Protein AF-A0A0U5D2M7-F1 (afdb_monomer_lite)

pLDDT: mean 86.64, std 12.71, range [25.3, 97.56]

Organism: NCBI:txid1407499

Structure (mmCIF, N/CA/C/O backbone):
data_AF-A0A0U5D2M7-F1
#
_entry.id   AF-A0A0U5D2M7-F1
#
loop_
_atom_site.group_PDB
_atom_site.id
_atom_site.type_symbol
_atom_site.label_atom_id
_atom_site.label_alt_id
_atom_site.label_comp_id
_atom_site.label_asym_id
_atom_site.label_entity_id
_atom_site.label_seq_id
_atom_site.pdbx_PDB_ins_code
_atom_site.Cartn_x
_atom_site.Cartn_y
_atom_site.Cartn_z
_atom_site.occupancy
_atom_site.B_iso_or_equiv
_atom_site.auth_seq_id
_atom_site.auth_comp_id
_atom_site.auth_asym_id
_atom_site.auth_atom_id
_atom_site.pdbx_PDB_model_num
ATOM 1 N N . MET A 1 1 ? -52.066 7.936 -8.999 1.00 40.81 1 MET A N 1
ATOM 2 C CA . MET A 1 1 ? -51.337 7.153 -7.982 1.00 40.81 1 MET A CA 1
ATOM 3 C C . MET A 1 1 ? -50.293 6.344 -8.721 1.00 40.81 1 MET A C 1
ATOM 5 O O . MET A 1 1 ? -50.561 5.987 -9.859 1.00 40.81 1 MET A O 1
ATOM 9 N N . ASP A 1 2 ? -49.139 6.165 -8.088 1.00 35.22 2 ASP A N 1
ATOM 10 C CA . ASP A 1 2 ? -47.903 5.529 -8.576 1.00 35.22 2 ASP A CA 1
ATOM 11 C C . ASP A 1 2 ? -46.883 6.460 -9.249 1.00 35.22 2 ASP A C 1
ATOM 13 O O . ASP A 1 2 ? -46.483 6.295 -10.396 1.00 35.22 2 ASP A O 1
ATOM 17 N N . SER A 1 3 ? -46.402 7.428 -8.464 1.00 34.03 3 SER A N 1
ATOM 18 C CA . SER A 1 3 ? -45.027 7.933 -8.559 1.00 34.03 3 SER A CA 1
ATOM 19 C C . SER A 1 3 ? -44.235 7.385 -7.364 1.00 34.03 3 SER A C 1
ATOM 21 O O . SER A 1 3 ? -44.069 8.065 -6.352 1.00 34.03 3 SER A O 1
ATOM 23 N N . LEU A 1 4 ? -43.824 6.118 -7.428 1.00 42.34 4 LEU A N 1
ATOM 24 C CA . LEU A 1 4 ? -42.976 5.500 -6.407 1.00 42.34 4 LEU A CA 1
ATOM 25 C C . LEU A 1 4 ? -41.500 5.710 -6.769 1.00 42.34 4 LEU A C 1
ATOM 27 O O . LEU A 1 4 ? -40.951 5.039 -7.635 1.00 42.34 4 LEU A O 1
ATOM 31 N N . ASN A 1 5 ? -40.931 6.720 -6.107 1.00 48.91 5 ASN A N 1
ATOM 32 C CA . ASN A 1 5 ? -39.540 6.908 -5.692 1.00 48.91 5 ASN A CA 1
ATOM 33 C C . ASN A 1 5 ? -38.487 5.950 -6.271 1.00 48.91 5 ASN A C 1
ATOM 35 O O . ASN A 1 5 ? -38.251 4.873 -5.730 1.00 48.91 5 ASN A O 1
ATOM 39 N N . SER A 1 6 ? -37.715 6.431 -7.245 1.00 49.19 6 SER A N 1
ATOM 40 C CA . SER A 1 6 ? -36.309 6.039 -7.362 1.00 49.19 6 SER A CA 1
ATOM 41 C C . SER A 1 6 ? -35.471 7.034 -6.549 1.00 49.19 6 SER A C 1
ATOM 43 O O . SER A 1 6 ? -35.124 8.105 -7.053 1.00 49.19 6 SER A O 1
ATOM 45 N N . GLN A 1 7 ? -35.191 6.735 -5.277 1.00 58.16 7 GLN A N 1
ATOM 46 C CA . GLN A 1 7 ? -34.163 7.476 -4.533 1.00 58.16 7 GLN A CA 1
ATOM 47 C C . GLN A 1 7 ? -32.827 7.351 -5.273 1.00 58.16 7 GLN A C 1
ATOM 49 O O . GLN A 1 7 ? -32.496 6.291 -5.806 1.00 58.16 7 GLN A O 1
ATOM 54 N N . SER A 1 8 ? -32.061 8.439 -5.329 1.00 79.75 8 SER A N 1
ATOM 55 C CA . SER A 1 8 ? -30.714 8.391 -5.907 1.00 79.75 8 SER A CA 1
ATOM 56 C C . SER A 1 8 ? -29.789 7.526 -5.038 1.00 79.75 8 SER A C 1
ATOM 58 O O . SER A 1 8 ? -29.933 7.515 -3.817 1.00 79.75 8 SER A O 1
ATOM 60 N N . ALA A 1 9 ? -28.796 6.854 -5.632 1.00 78.31 9 ALA A N 1
ATOM 61 C CA . ALA A 1 9 ? -27.819 6.038 -4.892 1.00 78.31 9 ALA A CA 1
ATOM 62 C C . ALA A 1 9 ? -27.132 6.816 -3.747 1.00 78.31 9 ALA A C 1
ATOM 64 O O . ALA A 1 9 ? -26.835 6.270 -2.689 1.00 78.31 9 ALA A O 1
ATOM 65 N N . THR A 1 10 ? -26.938 8.128 -3.919 1.00 83.06 10 THR A N 1
ATOM 66 C CA . THR A 1 10 ? -26.414 9.012 -2.869 1.00 83.06 10 THR A CA 1
ATOM 67 C C . THR A 1 10 ? -27.345 9.115 -1.661 1.00 83.06 10 THR A C 1
ATOM 69 O O . THR A 1 10 ? -26.851 9.088 -0.539 1.00 83.06 10 THR A O 1
ATOM 72 N N . GLN A 1 11 ? -28.660 9.225 -1.881 1.00 86.25 11 GLN A N 1
ATOM 73 C CA . GLN A 1 11 ? -29.654 9.276 -0.801 1.00 86.25 11 GLN A CA 1
ATOM 74 C C . GLN A 1 11 ? -29.741 7.941 -0.065 1.00 86.25 11 GLN A C 1
ATOM 76 O O . GLN A 1 11 ? -29.795 7.932 1.154 1.00 86.25 11 GLN A O 1
ATOM 81 N N . GLN A 1 12 ? -29.661 6.819 -0.783 1.00 88.31 12 GLN A N 1
ATOM 82 C CA . GLN A 1 12 ? -29.653 5.493 -0.159 1.00 88.31 12 GLN A CA 1
ATOM 83 C C . GLN A 1 12 ? -28.417 5.278 0.727 1.00 88.31 12 GLN A C 1
ATOM 85 O O . GLN A 1 12 ? -28.531 4.746 1.826 1.00 88.31 12 GLN A O 1
ATOM 90 N N . ILE A 1 13 ? -27.235 5.719 0.276 1.00 89.06 13 ILE A N 1
ATOM 91 C CA . ILE A 1 13 ? -26.006 5.672 1.084 1.00 89.06 13 ILE A CA 1
ATOM 92 C C . ILE A 1 13 ? -26.127 6.577 2.315 1.00 89.06 13 ILE A C 1
ATOM 94 O O . ILE A 1 13 ? -25.680 6.198 3.391 1.00 89.06 13 ILE A O 1
ATOM 98 N N . GLU A 1 14 ? -26.694 7.772 2.160 1.00 91.69 14 GLU A N 1
ATOM 99 C CA . GLU A 1 14 ? -26.931 8.705 3.265 1.00 91.69 14 GLU A CA 1
ATOM 100 C C . GLU A 1 14 ? -27.863 8.105 4.316 1.00 91.69 14 GLU A C 1
ATOM 102 O O . GLU A 1 14 ? -27.448 7.967 5.463 1.00 91.69 14 GLU A O 1
ATOM 107 N N . GLU A 1 15 ? -29.048 7.650 3.905 1.00 92.75 15 GLU A N 1
ATOM 108 C CA . GLU A 1 15 ? -30.025 6.984 4.774 1.00 92.75 15 GLU A CA 1
ATOM 109 C C . GLU A 1 15 ? -29.401 5.774 5.475 1.00 92.75 15 GLU A C 1
ATOM 111 O O . GLU A 1 15 ? -29.522 5.636 6.687 1.00 92.75 15 GLU A O 1
ATOM 116 N N . PHE A 1 16 ? -28.628 4.953 4.758 1.00 94.69 16 PHE A N 1
ATOM 117 C CA . PHE A 1 16 ? -27.939 3.813 5.358 1.00 94.69 16 PHE A CA 1
ATOM 118 C C . PHE A 1 16 ? -26.936 4.222 6.450 1.00 94.69 16 PHE A C 1
ATOM 120 O O . PHE A 1 16 ? -26.855 3.567 7.492 1.00 94.69 16 PHE A O 1
ATOM 127 N N . ILE A 1 17 ? -26.144 5.276 6.226 1.00 95.50 17 ILE A N 1
ATOM 128 C CA . ILE A 1 17 ? -25.160 5.759 7.208 1.00 95.50 17 ILE A CA 1
ATOM 129 C C . ILE A 1 17 ? -25.874 6.317 8.436 1.00 95.50 17 ILE A C 1
ATOM 131 O O . ILE A 1 17 ? -25.497 5.965 9.556 1.00 95.50 17 ILE A O 1
ATOM 135 N N . GLU A 1 18 ? -26.887 7.158 8.223 1.00 95.81 18 GLU A N 1
ATOM 136 C CA . GLU A 1 18 ? -27.672 7.773 9.294 1.00 95.81 18 GLU A CA 1
ATOM 137 C C . GLU A 1 18 ? -28.387 6.700 10.125 1.00 95.81 18 GLU A C 1
ATOM 139 O O . GLU A 1 18 ? -28.187 6.633 11.339 1.00 95.81 18 GLU A O 1
ATOM 144 N N . ASP A 1 19 ? -29.096 5.774 9.474 1.00 96.19 19 ASP A N 1
ATOM 145 C CA . ASP A 1 19 ? -29.774 4.656 10.132 1.00 96.19 19 ASP A CA 1
ATOM 146 C C . ASP A 1 19 ? -28.792 3.787 10.918 1.00 96.19 19 ASP A C 1
ATOM 148 O O . ASP A 1 19 ? -29.069 3.401 12.055 1.00 96.19 19 ASP A O 1
ATOM 152 N N . THR A 1 20 ? -27.624 3.474 10.350 1.00 96.88 20 THR A N 1
ATOM 153 C CA . THR A 1 20 ? -26.618 2.660 11.046 1.00 96.88 20 THR A CA 1
ATOM 154 C C . THR A 1 20 ? -26.082 3.391 12.276 1.00 96.88 20 THR A C 1
ATOM 156 O O . THR A 1 20 ? -25.990 2.780 13.342 1.00 96.88 20 THR A O 1
ATOM 159 N N . ALA A 1 21 ? -25.764 4.685 12.170 1.00 96.94 21 ALA A N 1
ATOM 160 C CA . ALA A 1 21 ? -25.276 5.483 13.294 1.00 96.94 21 ALA A CA 1
ATOM 161 C C . ALA A 1 21 ? -26.324 5.564 14.413 1.00 96.94 21 ALA A C 1
ATOM 163 O O . ALA A 1 21 ? -26.032 5.220 15.560 1.00 96.94 21 ALA A O 1
ATOM 164 N N . THR A 1 22 ? -27.565 5.913 14.066 1.00 96.12 22 THR A N 1
ATOM 165 C CA . THR A 1 22 ? -28.690 5.977 15.002 1.00 96.12 22 THR A CA 1
ATOM 166 C C . THR A 1 22 ? -28.963 4.620 15.651 1.00 96.12 22 THR A C 1
ATOM 168 O O . THR A 1 22 ? -29.159 4.539 16.861 1.00 96.12 22 THR A O 1
ATOM 171 N N . ASN A 1 23 ? -28.933 3.526 14.889 1.00 96.19 23 ASN A N 1
ATOM 172 C CA . ASN A 1 23 ? -29.122 2.183 15.439 1.00 96.19 23 ASN A CA 1
ATOM 173 C C . ASN A 1 23 ? -27.990 1.785 16.397 1.00 96.19 23 ASN A C 1
ATOM 175 O O . ASN A 1 23 ? -28.253 1.117 17.398 1.00 96.19 23 ASN A O 1
ATOM 179 N N . ARG A 1 24 ? -26.742 2.197 16.130 1.00 95.69 24 ARG A N 1
ATOM 180 C CA . ARG A 1 24 ? -25.605 1.934 17.025 1.00 95.69 24 ARG A CA 1
ATOM 181 C C . ARG A 1 24 ? -25.759 2.662 18.357 1.00 95.69 24 ARG A C 1
ATOM 183 O O . ARG A 1 24 ? -25.643 2.003 19.386 1.00 95.69 24 ARG A O 1
ATOM 190 N N . VAL A 1 25 ? -26.075 3.958 18.345 1.00 95.44 25 VAL A N 1
ATOM 191 C CA . VAL A 1 25 ? -26.238 4.740 19.587 1.00 95.44 25 VAL A CA 1
ATOM 192 C C . VAL A 1 25 ? -27.538 4.421 20.336 1.00 95.44 25 VAL A C 1
ATOM 194 O O . VAL A 1 25 ? -27.599 4.567 21.546 1.00 95.44 25 VAL A O 1
ATOM 197 N N . LYS A 1 26 ? -28.567 3.884 19.664 1.00 94.62 26 LYS A N 1
ATOM 198 C CA . LYS A 1 26 ? -29.751 3.319 20.343 1.00 94.62 26 LYS A CA 1
ATOM 199 C C . LYS A 1 26 ? -29.462 1.981 21.022 1.00 94.62 26 LYS A C 1
ATOM 201 O O . LYS A 1 26 ? -30.090 1.637 22.020 1.00 94.62 26 LYS A O 1
ATOM 206 N N . ALA A 1 27 ? -28.566 1.180 20.445 1.00 94.56 27 ALA A N 1
ATOM 207 C CA . ALA A 1 27 ? -28.224 -0.143 20.962 1.00 94.56 27 ALA A CA 1
ATOM 208 C C . ALA A 1 27 ? -27.138 -0.105 22.049 1.00 94.56 27 ALA A C 1
ATOM 210 O O . ALA A 1 27 ? -27.031 -1.043 22.843 1.00 94.56 27 ALA A O 1
ATOM 211 N N . PHE A 1 28 ? -26.317 0.945 22.072 1.00 95.31 28 PHE A N 1
ATOM 212 C CA . PHE A 1 28 ? -25.179 1.090 22.970 1.00 95.31 28 PHE A CA 1
ATOM 213 C C . PHE A 1 28 ? -25.045 2.534 23.462 1.00 95.31 28 PHE A C 1
ATOM 215 O O . PHE A 1 28 ? -25.325 3.433 22.684 1.00 95.31 28 PHE A O 1
ATOM 222 N N . PRO A 1 29 ? -24.504 2.776 24.674 1.00 93.62 29 PRO A N 1
ATOM 223 C CA . PRO A 1 29 ? -24.373 4.133 25.224 1.00 93.62 29 PRO A CA 1
ATOM 224 C C . PRO A 1 29 ? -23.586 5.105 24.334 1.00 93.62 29 PRO A C 1
ATOM 226 O O . PRO A 1 29 ? -23.800 6.308 24.381 1.00 93.62 29 PRO A O 1
ATOM 229 N N . ALA A 1 30 ? -22.647 4.580 23.545 1.00 96.19 30 ALA A N 1
ATOM 230 C CA . ALA A 1 30 ? -21.921 5.317 22.521 1.00 96.19 30 ALA A CA 1
ATOM 231 C C . ALA A 1 30 ? -21.291 4.337 21.528 1.00 96.19 30 ALA A C 1
ATOM 233 O O . ALA A 1 30 ? -21.237 3.126 21.776 1.00 96.19 30 ALA A O 1
ATOM 234 N N . TRP A 1 31 ? -20.737 4.863 20.439 1.00 97.44 31 TRP A N 1
ATOM 235 C CA . TRP A 1 31 ? -19.969 4.092 19.467 1.00 97.44 31 TRP A CA 1
ATOM 236 C C . TRP A 1 31 ? -18.718 4.864 19.011 1.00 97.44 31 TRP A C 1
ATOM 238 O O . TRP A 1 31 ? -18.817 6.063 18.766 1.00 97.44 31 TRP A O 1
ATOM 248 N N . PRO A 1 32 ? -17.529 4.243 18.887 1.00 96.12 32 PRO A N 1
ATOM 249 C CA . PRO A 1 32 ? -16.313 4.984 18.543 1.00 96.12 32 PRO A CA 1
ATOM 250 C C . PRO A 1 32 ? -16.339 5.459 17.084 1.00 96.12 32 PRO A C 1
ATOM 252 O O . PRO A 1 32 ? -16.489 4.645 16.169 1.00 96.12 32 PRO A O 1
ATOM 255 N N . THR A 1 33 ? -16.118 6.755 16.844 1.00 94.62 33 THR A N 1
ATOM 256 C CA . THR A 1 33 ? -16.256 7.389 15.518 1.00 94.62 33 THR A CA 1
ATOM 257 C C . THR A 1 33 ? -15.352 6.738 14.464 1.00 94.62 33 THR A C 1
ATOM 259 O O . THR A 1 33 ? -15.773 6.445 13.347 1.00 94.62 33 THR A O 1
ATOM 262 N N . SER A 1 34 ? -14.091 6.468 14.806 1.00 90.75 34 SER A N 1
ATOM 263 C CA . SER A 1 34 ? -13.118 5.830 13.904 1.00 90.75 34 SER A CA 1
ATOM 264 C C . SER A 1 34 ? -13.476 4.379 13.569 1.00 90.75 34 SER A C 1
ATOM 266 O O . SER A 1 34 ? -13.264 3.937 12.440 1.00 90.75 34 SER A O 1
ATOM 268 N N . ILE A 1 35 ? -14.029 3.642 14.535 1.00 94.19 35 ILE A N 1
ATOM 269 C CA . ILE A 1 35 ? -14.464 2.254 14.356 1.00 94.19 35 ILE A CA 1
ATOM 270 C C . ILE A 1 35 ? -15.732 2.209 13.511 1.00 94.19 35 ILE A C 1
ATOM 272 O O . ILE A 1 35 ? -15.805 1.380 12.614 1.00 94.19 35 ILE A O 1
ATOM 276 N N . PHE A 1 36 ? -16.672 3.134 13.713 1.00 95.56 36 PHE A N 1
ATOM 277 C CA . PHE A 1 36 ? -17.842 3.281 12.848 1.00 95.56 36 PHE A CA 1
ATOM 278 C C . PHE A 1 36 ? -17.456 3.485 11.379 1.00 95.56 36 PHE A C 1
ATOM 280 O O . PHE A 1 36 ? -17.966 2.819 10.483 1.00 95.56 36 PHE A O 1
ATOM 287 N N . GLN A 1 37 ? -16.514 4.393 11.116 1.00 92.88 37 GLN A N 1
ATOM 288 C CA . GLN A 1 37 ? -16.037 4.645 9.755 1.00 92.88 37 GLN A CA 1
ATOM 289 C C . GLN A 1 37 ? -15.357 3.403 9.152 1.00 92.88 37 GLN A C 1
ATOM 291 O O . GLN A 1 37 ? -15.520 3.126 7.966 1.00 92.88 37 GLN A O 1
ATOM 296 N N . LEU A 1 38 ? -14.616 2.640 9.963 1.00 91.44 38 LEU A N 1
ATOM 297 C CA . LEU A 1 38 ? -13.983 1.386 9.545 1.00 91.44 38 LEU A CA 1
ATOM 298 C C . LEU A 1 38 ? -15.004 0.255 9.312 1.00 91.44 38 LEU A C 1
ATOM 300 O O . LEU A 1 38 ? -14.828 -0.553 8.403 1.00 91.44 38 LEU A O 1
ATOM 304 N N . GLU A 1 39 ? -16.070 0.205 10.110 1.00 93.62 39 GLU A N 1
ATOM 305 C CA . GLU A 1 39 ? -17.208 -0.703 9.951 1.00 93.62 39 GLU A CA 1
ATOM 306 C C . GLU A 1 39 ? -17.906 -0.458 8.609 1.00 93.62 39 GLU A C 1
ATOM 308 O O . GLU A 1 39 ? -18.098 -1.391 7.827 1.00 93.62 39 GLU A O 1
ATOM 313 N N . LEU A 1 40 ? -18.211 0.804 8.301 1.00 92.25 40 LEU A N 1
ATOM 314 C CA . LEU A 1 40 ? -18.848 1.192 7.044 1.00 92.25 40 LEU A CA 1
ATOM 315 C C . LEU A 1 40 ? -17.965 0.935 5.815 1.00 92.25 40 LEU A C 1
ATOM 317 O O . LEU A 1 40 ? -18.475 0.631 4.734 1.00 92.25 40 LEU A O 1
ATOM 321 N N . GLU A 1 41 ? -16.640 0.938 5.978 1.00 87.69 41 GLU A N 1
ATOM 322 C CA . GLU A 1 41 ? -15.730 0.494 4.920 1.00 87.69 41 GLU A CA 1
ATOM 323 C C . GLU A 1 41 ? -15.986 -0.973 4.527 1.00 87.69 41 GLU A C 1
ATOM 325 O O . GLU A 1 41 ? -15.822 -1.347 3.364 1.00 87.69 41 GLU A O 1
ATOM 330 N N . GLY A 1 42 ? -16.427 -1.810 5.474 1.00 82.25 42 GLY A N 1
ATOM 331 C CA . GLY A 1 42 ? -16.782 -3.210 5.236 1.00 82.25 42 GLY A CA 1
ATOM 332 C C . GLY A 1 42 ? -17.920 -3.397 4.230 1.00 82.25 42 GLY A C 1
ATOM 333 O O . GLY A 1 42 ? -17.949 -4.412 3.537 1.00 82.25 42 GLY A O 1
ATOM 334 N N . VAL A 1 43 ? -18.798 -2.401 4.092 1.00 85.88 43 VAL A N 1
ATOM 335 C CA . VAL A 1 43 ? -19.901 -2.386 3.116 1.00 85.88 43 VAL A CA 1
ATOM 336 C C . VAL A 1 43 ? -19.623 -1.471 1.917 1.00 85.88 43 VAL A C 1
ATOM 338 O O . VAL A 1 43 ? -20.521 -1.163 1.143 1.00 85.88 43 VAL A O 1
ATOM 341 N N . GLY A 1 44 ? -18.371 -1.036 1.739 1.00 84.44 44 GLY A N 1
ATOM 342 C CA . GLY A 1 44 ? -17.954 -0.219 0.597 1.00 84.44 44 GLY A CA 1
ATOM 343 C C . GLY A 1 44 ? -18.174 1.288 0.761 1.00 84.44 44 GLY A C 1
ATOM 344 O O . GLY A 1 44 ? -18.001 2.030 -0.205 1.00 84.44 44 GLY A O 1
ATOM 345 N N . ILE A 1 45 ? -18.509 1.768 1.962 1.00 87.69 45 ILE A N 1
ATOM 346 C CA . ILE A 1 45 ? -18.656 3.199 2.249 1.00 87.69 45 ILE A CA 1
ATOM 347 C C . ILE A 1 45 ? -17.351 3.723 2.849 1.00 87.69 45 ILE A C 1
ATOM 349 O O . ILE A 1 45 ? -16.966 3.380 3.962 1.00 87.69 45 ILE A O 1
ATOM 353 N N . TYR A 1 46 ? -16.652 4.584 2.112 1.00 84.56 46 TYR A N 1
ATOM 354 C CA . TYR A 1 46 ? -15.360 5.103 2.560 1.00 84.56 46 TYR A CA 1
ATOM 355 C C . TYR A 1 46 ? -15.459 6.131 3.685 1.00 84.56 46 TYR A C 1
ATOM 357 O O . TYR A 1 46 ? -16.399 6.924 3.755 1.00 84.56 46 TYR A O 1
ATOM 365 N N . GLN A 1 47 ? -14.394 6.185 4.490 1.00 86.44 47 GLN A N 1
ATOM 366 C CA . GLN A 1 47 ? -14.327 6.986 5.714 1.00 86.44 47 GLN A CA 1
ATOM 367 C C . GLN A 1 47 ? -14.596 8.485 5.497 1.00 86.44 47 GLN A C 1
ATOM 369 O O . GLN A 1 47 ? -15.211 9.120 6.348 1.00 86.44 47 GLN A O 1
ATOM 374 N N . ASN A 1 48 ? -14.205 9.054 4.348 1.00 85.25 48 ASN A N 1
ATOM 375 C CA . ASN A 1 48 ? -14.536 10.444 3.998 1.00 85.25 48 ASN A CA 1
ATOM 376 C C . ASN A 1 48 ? -16.053 10.664 3.901 1.00 85.25 48 ASN A C 1
ATOM 378 O O . ASN A 1 48 ? -16.576 11.660 4.395 1.00 85.25 48 ASN A O 1
ATOM 382 N N . LYS A 1 49 ? -16.760 9.726 3.260 1.00 87.81 49 LYS A N 1
ATOM 383 C CA . LYS A 1 49 ? -18.205 9.803 3.046 1.00 87.81 49 LYS A CA 1
ATOM 384 C C . LYS A 1 49 ? -18.931 9.626 4.374 1.00 87.81 49 LYS A C 1
ATOM 386 O O . LYS A 1 49 ? -19.683 10.518 4.757 1.00 87.81 49 LYS A O 1
ATOM 391 N N . SER A 1 50 ? -18.636 8.555 5.110 1.00 90.62 50 SER A N 1
ATOM 392 C CA . SER A 1 50 ? -19.218 8.319 6.437 1.00 90.62 50 SER A CA 1
ATOM 393 C C . SER A 1 50 ? -18.900 9.439 7.427 1.00 90.62 50 SER A C 1
ATOM 395 O O . SER A 1 50 ? -19.787 9.883 8.144 1.00 90.62 50 SER A O 1
ATOM 397 N N . GLY A 1 51 ? -17.666 9.951 7.429 1.00 90.19 51 GLY A N 1
ATOM 398 C CA . GLY A 1 51 ? -17.263 11.067 8.284 1.00 90.19 51 GLY A CA 1
ATOM 399 C C . GLY A 1 51 ? -18.017 12.358 7.967 1.00 90.19 51 GLY A C 1
ATOM 400 O O . GLY A 1 51 ? -18.482 13.026 8.883 1.00 90.19 51 GLY A O 1
ATOM 401 N N . SER A 1 52 ? -18.214 12.676 6.682 1.00 90.81 52 SER A N 1
ATOM 402 C CA . SER A 1 52 ? -18.984 13.860 6.276 1.00 90.81 52 SER A CA 1
ATOM 403 C C . SER A 1 52 ? -20.450 13.803 6.715 1.00 90.81 52 SER A C 1
ATOM 405 O O . SER A 1 52 ? -21.015 14.828 7.084 1.00 90.81 52 SER A O 1
ATOM 407 N N . TYR A 1 53 ? -21.069 12.620 6.700 1.00 93.00 53 TYR A N 1
ATOM 408 C CA . TYR A 1 53 ? -22.455 12.461 7.136 1.00 93.00 53 TYR A CA 1
ATOM 409 C C . TYR A 1 53 ? -22.593 12.456 8.652 1.00 93.00 53 TYR A C 1
ATOM 411 O O . TYR A 1 53 ? -23.483 13.130 9.159 1.00 93.00 53 TYR A O 1
ATOM 419 N N . LEU A 1 54 ? -21.672 11.808 9.373 1.00 93.88 54 LEU A N 1
ATOM 420 C CA . LEU A 1 54 ? -21.623 11.914 10.832 1.00 93.88 54 LEU A CA 1
ATOM 421 C C . LEU A 1 54 ? -21.492 13.370 11.285 1.00 93.88 54 LEU A C 1
ATOM 423 O O . LEU A 1 54 ? -22.250 13.801 12.146 1.00 93.88 54 LEU A O 1
ATOM 427 N N . ALA A 1 55 ? -20.602 14.148 10.658 1.00 93.69 55 ALA A N 1
ATOM 428 C CA . ALA A 1 55 ? -20.461 15.572 10.959 1.00 93.69 55 ALA A CA 1
ATOM 429 C C . ALA A 1 55 ? -21.785 16.330 10.763 1.00 93.69 55 ALA A C 1
ATOM 431 O O . ALA A 1 55 ? -22.194 17.081 11.639 1.00 93.69 55 ALA A O 1
ATOM 432 N N . LYS A 1 56 ? -22.521 16.063 9.674 1.00 94.44 56 LYS A N 1
ATOM 433 C CA . LYS A 1 56 ? -23.845 16.667 9.457 1.00 94.44 56 LYS A CA 1
ATOM 434 C C . LYS A 1 56 ? -24.880 16.252 10.502 1.00 94.44 56 LYS A C 1
ATOM 436 O O . LYS A 1 56 ? -25.764 17.048 10.794 1.00 94.44 56 LYS A O 1
ATOM 441 N N . MET A 1 57 ? -24.868 15.002 10.971 1.00 95.44 57 MET A N 1
ATOM 442 C CA . MET A 1 57 ? -25.785 14.548 12.031 1.00 95.44 57 MET A CA 1
ATOM 443 C C . MET A 1 57 ? -25.476 15.257 13.353 1.00 95.44 57 MET A C 1
ATOM 445 O O . MET A 1 57 ? -26.392 15.687 14.046 1.00 95.44 57 MET A O 1
ATOM 449 N N . ILE A 1 58 ? -24.188 15.445 13.656 1.00 95.44 58 ILE A N 1
ATOM 450 C CA . ILE A 1 58 ? -23.730 16.196 14.830 1.00 95.44 58 ILE A CA 1
ATOM 451 C C . ILE A 1 58 ? -24.142 17.670 14.725 1.00 95.44 58 ILE A C 1
ATOM 453 O O . ILE A 1 58 ? -24.742 18.209 15.650 1.00 95.44 58 ILE A O 1
ATOM 457 N N . ASP A 1 59 ? -23.916 18.307 13.574 1.00 95.00 59 ASP A N 1
ATOM 458 C CA . ASP A 1 59 ? -24.290 19.708 13.336 1.00 95.00 59 ASP A CA 1
ATOM 459 C C . ASP A 1 59 ? -25.812 19.942 13.415 1.00 95.00 59 ASP A C 1
ATOM 461 O O . ASP A 1 59 ? -26.259 21.016 13.819 1.00 95.00 59 ASP A O 1
ATOM 465 N N . ARG A 1 60 ? -26.620 18.942 13.029 1.00 94.44 60 ARG A N 1
ATOM 466 C CA . ARG A 1 60 ? -28.090 18.959 13.146 1.00 94.44 60 ARG A CA 1
ATOM 467 C C . ARG A 1 60 ? -28.588 18.695 14.571 1.00 94.44 60 ARG A C 1
ATOM 469 O O . ARG A 1 60 ? -29.749 18.976 14.854 1.00 94.44 60 ARG A O 1
ATOM 476 N N . GLY A 1 61 ? -27.724 18.196 15.455 1.00 92.94 61 GLY A N 1
ATOM 477 C CA . GLY A 1 61 ? -28.073 17.800 16.817 1.00 92.94 61 GLY A CA 1
ATOM 478 C C . GLY A 1 61 ? -28.733 16.423 16.922 1.00 92.94 61 GLY A C 1
ATOM 479 O O . GLY A 1 61 ? -29.257 16.103 17.984 1.00 92.94 61 GLY A O 1
ATOM 480 N N . ASP A 1 62 ? -28.706 15.607 15.864 1.00 93.19 62 ASP A N 1
ATOM 481 C CA . ASP A 1 62 ? -29.233 14.231 15.882 1.00 93.19 62 ASP A CA 1
ATOM 482 C C . ASP A 1 62 ? -28.321 13.290 16.687 1.00 93.19 62 ASP A C 1
ATOM 484 O O . ASP A 1 62 ? -28.770 12.301 17.260 1.00 93.19 62 ASP A O 1
ATOM 488 N N . LEU A 1 63 ? -27.024 13.604 16.717 1.00 96.12 63 LEU A N 1
ATOM 489 C CA . LEU A 1 63 ? -25.990 12.925 17.492 1.00 96.12 63 LEU A CA 1
ATOM 490 C C . LEU A 1 63 ? -25.116 13.970 18.186 1.00 96.12 63 LEU A C 1
ATOM 492 O O . LEU A 1 63 ? -25.060 15.126 17.768 1.00 96.12 63 LEU A O 1
ATOM 496 N N . ALA A 1 64 ? -24.383 13.551 19.206 1.00 95.31 64 ALA A N 1
ATOM 497 C CA . ALA A 1 64 ? -23.290 14.320 19.786 1.00 95.31 64 ALA A CA 1
ATOM 498 C C . ALA A 1 64 ? -21.975 13.529 19.687 1.00 95.31 64 ALA A C 1
ATOM 500 O O . ALA A 1 64 ? -21.990 12.309 19.509 1.00 95.31 64 ALA A O 1
ATOM 501 N N . GLU A 1 65 ? -20.835 14.222 19.764 1.00 95.06 65 GLU A N 1
ATOM 502 C CA . GLU A 1 65 ? -19.507 13.599 19.819 1.00 95.06 65 GLU A CA 1
ATOM 503 C C . GLU A 1 65 ? -18.728 14.098 21.039 1.00 95.06 65 GLU A C 1
ATOM 505 O O . GLU A 1 65 ? -18.602 15.302 21.260 1.00 95.06 65 GLU A O 1
ATOM 510 N N . GLU A 1 66 ? -18.150 13.168 21.797 1.00 94.31 66 GLU A N 1
ATOM 511 C CA . GLU A 1 66 ? -17.273 13.468 22.928 1.00 94.31 66 GLU A CA 1
ATOM 512 C C . GLU A 1 66 ? -16.015 12.589 22.891 1.00 94.31 66 GLU A C 1
ATOM 514 O O . GLU A 1 66 ? -16.015 11.468 22.378 1.00 94.31 66 GLU A O 1
ATOM 519 N N . HIS A 1 67 ? -14.900 13.117 23.406 1.00 92.50 67 HIS A N 1
ATOM 520 C CA . HIS A 1 67 ? -13.628 12.401 23.464 1.00 92.50 67 HIS A CA 1
ATOM 521 C C . HIS A 1 67 ? -13.419 11.766 24.839 1.00 92.50 67 HIS A C 1
ATOM 523 O O . HIS A 1 67 ? -13.173 12.463 25.821 1.00 92.50 67 HIS A O 1
ATOM 529 N N . VAL A 1 68 ? -13.392 10.434 24.889 1.00 89.06 68 VAL A N 1
ATOM 530 C CA . VAL A 1 68 ? -13.113 9.661 26.106 1.00 89.06 68 VAL A CA 1
ATOM 531 C C . VAL A 1 68 ? -11.769 8.959 25.945 1.00 89.06 68 VAL A C 1
ATOM 533 O O . VAL A 1 68 ? -11.555 8.209 24.992 1.00 89.06 68 VAL A O 1
ATOM 536 N N . GLY A 1 69 ? -10.812 9.255 26.830 1.00 84.25 69 GLY A N 1
ATOM 537 C CA . GLY A 1 69 ? -9.447 8.718 26.725 1.00 84.25 69 GLY A CA 1
ATOM 538 C C . GLY A 1 69 ? -8.722 9.111 25.427 1.00 84.25 69 GLY A C 1
ATOM 539 O O . GLY A 1 69 ? -7.862 8.377 24.951 1.00 84.25 69 GLY A O 1
ATOM 540 N N . GLY A 1 70 ? -9.096 10.244 24.817 1.00 85.19 70 GLY A N 1
ATOM 541 C CA . GLY A 1 70 ? -8.558 10.698 23.528 1.00 85.19 70 GLY A CA 1
ATOM 542 C C . GLY A 1 70 ? -9.158 10.008 22.295 1.00 85.19 70 GLY A C 1
ATOM 543 O O . GLY A 1 70 ? -8.742 10.310 21.176 1.00 85.19 70 GLY A O 1
ATOM 544 N N . VAL A 1 71 ? -10.137 9.114 22.472 1.00 89.69 71 VAL A N 1
ATOM 545 C CA . VAL A 1 71 ? -10.885 8.472 21.383 1.00 89.69 71 VAL A CA 1
ATOM 546 C C . VAL A 1 71 ? -12.243 9.172 21.225 1.00 89.69 71 VAL A C 1
ATOM 548 O O . VAL A 1 71 ? -12.946 9.316 22.223 1.00 89.69 71 VAL A O 1
ATOM 551 N N . PRO A 1 72 ? -12.626 9.613 20.013 1.00 92.25 72 PRO A N 1
ATOM 552 C CA . PRO A 1 72 ? -13.945 10.193 19.765 1.00 92.25 72 PRO A CA 1
ATOM 553 C C . PRO A 1 72 ? -15.038 9.117 19.744 1.00 92.25 72 PRO A C 1
ATOM 555 O O . PRO A 1 72 ? -14.873 8.072 19.101 1.00 92.25 72 PRO A O 1
ATOM 558 N N . TYR A 1 73 ? -16.154 9.396 20.414 1.00 96.00 73 TYR A N 1
ATOM 559 C CA . TYR A 1 73 ? -17.359 8.573 20.431 1.00 96.00 73 TYR A CA 1
ATOM 560 C C . TYR A 1 73 ? -18.571 9.393 20.011 1.00 96.00 73 TYR A C 1
ATOM 562 O O . TYR A 1 73 ? -18.786 10.480 20.540 1.00 96.00 73 TYR A O 1
ATOM 570 N N . ILE A 1 74 ? -19.386 8.826 19.124 1.00 96.69 74 ILE A N 1
ATOM 571 C CA . ILE A 1 74 ? -20.732 9.320 18.838 1.00 96.69 74 ILE A CA 1
ATOM 572 C C . ILE A 1 74 ? -21.734 8.725 19.832 1.00 96.69 74 ILE A C 1
ATOM 574 O O . ILE A 1 74 ? -21.633 7.546 20.182 1.00 96.69 74 ILE A O 1
ATOM 578 N N . TYR A 1 75 ? -22.704 9.522 20.264 1.00 96.38 75 TYR A N 1
ATOM 579 C CA . TYR A 1 75 ? -23.787 9.116 21.163 1.00 96.38 75 TYR A CA 1
ATOM 580 C C . TYR A 1 75 ? -25.079 9.885 20.846 1.00 96.38 75 TYR A C 1
ATOM 582 O O . TYR A 1 75 ? -25.065 10.833 20.055 1.00 96.38 75 TYR A O 1
ATOM 590 N N . ASP A 1 76 ? -26.203 9.434 21.406 1.00 94.06 76 ASP A N 1
ATOM 591 C CA . ASP A 1 76 ? -27.487 10.130 21.280 1.00 94.06 76 ASP A CA 1
ATOM 592 C C . ASP A 1 76 ? -27.411 11.471 22.025 1.00 94.06 76 ASP A C 1
ATOM 594 O O . ASP A 1 76 ? -27.055 11.513 23.200 1.00 94.06 76 ASP A O 1
ATOM 598 N N . SER A 1 77 ? -27.727 12.577 21.347 1.00 90.56 77 SER A N 1
ATOM 599 C CA . SER A 1 77 ? -27.611 13.929 21.911 1.00 90.56 77 SER A CA 1
ATOM 600 C C . SER A 1 77 ? -28.566 14.196 23.083 1.00 90.56 77 SER A C 1
ATOM 602 O O . SER A 1 77 ? -28.392 15.182 23.802 1.00 90.56 77 SER A O 1
ATOM 604 N N . SER A 1 78 ? -29.577 13.340 23.265 1.00 89.50 78 SER A N 1
ATOM 605 C CA . SER A 1 78 ? -30.545 13.412 24.361 1.00 89.50 78 SER A CA 1
ATOM 606 C C . SER A 1 78 ? -30.114 12.677 25.636 1.00 89.50 78 SER A C 1
ATOM 608 O O . SER A 1 78 ? -30.745 12.880 26.676 1.00 89.50 78 SER A O 1
ATOM 610 N N . ASP A 1 79 ? -29.033 11.895 25.577 1.00 87.81 79 ASP A N 1
ATOM 611 C CA . ASP A 1 79 ? -28.509 11.109 26.694 1.00 87.81 79 ASP A CA 1
ATOM 612 C C . ASP A 1 79 ? -27.206 11.704 27.255 1.00 87.81 79 ASP A C 1
ATOM 614 O O . ASP A 1 79 ? -26.411 12.326 26.548 1.00 87.81 79 ASP A O 1
ATOM 618 N N . ASP A 1 80 ? -26.949 11.460 28.543 1.00 85.31 80 ASP A N 1
ATOM 619 C CA . ASP A 1 80 ? -25.640 11.722 29.144 1.00 85.31 80 ASP A CA 1
ATOM 620 C C . ASP A 1 80 ? -24.678 10.570 28.816 1.00 85.31 80 ASP A C 1
ATOM 622 O O . ASP A 1 80 ? -24.965 9.396 29.083 1.00 85.31 80 ASP A O 1
ATOM 626 N N . LEU A 1 81 ? -23.498 10.897 28.284 1.00 88.56 81 LEU A N 1
ATOM 627 C CA . LEU A 1 81 ? -22.489 9.896 27.957 1.00 88.56 81 LEU A CA 1
ATOM 628 C C . LEU A 1 81 ? -21.899 9.268 29.231 1.00 88.56 81 LEU A C 1
ATOM 630 O O . LEU A 1 81 ? -21.205 9.920 30.009 1.00 88.56 81 LEU A O 1
ATOM 634 N N . ASN A 1 82 ? -22.095 7.959 29.402 1.00 88.94 82 ASN A N 1
ATOM 635 C CA . ASN A 1 82 ? -21.373 7.164 30.393 1.00 88.94 82 ASN A CA 1
ATOM 636 C C . ASN A 1 82 ? -20.887 5.843 29.784 1.00 88.94 82 ASN A C 1
ATOM 638 O O . ASN A 1 82 ? -21.672 4.940 29.484 1.00 88.94 82 ASN A O 1
ATOM 642 N N . LEU A 1 83 ? -19.569 5.735 29.612 1.00 91.00 83 LEU A N 1
ATOM 643 C CA . LEU A 1 83 ? -18.918 4.560 29.036 1.00 91.00 83 LEU A CA 1
ATOM 644 C C . LEU A 1 83 ? -18.317 3.609 30.072 1.00 91.00 83 LEU A C 1
ATOM 646 O O . LEU A 1 83 ? -17.937 2.499 29.685 1.00 91.00 83 LEU A O 1
ATOM 650 N N . ASP A 1 84 ? -18.280 3.988 31.349 1.00 89.56 84 ASP A N 1
ATOM 651 C CA . ASP A 1 84 ? -17.526 3.277 32.378 1.00 89.56 84 ASP A CA 1
ATOM 652 C C . ASP A 1 84 ? -18.005 1.829 32.548 1.00 89.56 84 ASP A C 1
ATOM 654 O O . ASP A 1 84 ? -19.162 1.537 32.858 1.00 89.56 84 ASP A O 1
ATOM 658 N N . GLY A 1 85 ? -17.091 0.883 32.321 1.00 87.88 85 GLY A N 1
ATOM 659 C CA . GLY A 1 85 ? -17.350 -0.554 32.459 1.00 87.88 85 GLY A CA 1
ATOM 660 C C . GLY A 1 85 ? -18.209 -1.155 31.340 1.00 87.88 85 GLY A C 1
ATOM 661 O O . GLY A 1 85 ? -18.498 -2.362 31.349 1.00 87.88 85 GLY A O 1
ATOM 662 N N . THR A 1 86 ? -18.592 -0.359 30.340 1.00 94.81 86 THR A N 1
ATOM 663 C CA . THR A 1 86 ? -19.385 -0.839 29.206 1.00 94.81 86 THR A CA 1
ATOM 664 C C . THR A 1 86 ? -18.598 -1.843 28.362 1.00 94.81 86 THR A C 1
ATOM 666 O O . THR A 1 86 ? -17.365 -1.923 28.367 1.00 94.81 86 THR A O 1
ATOM 669 N N . ARG A 1 87 ? -19.323 -2.671 27.601 1.00 95.12 87 ARG A N 1
ATOM 670 C CA . ARG A 1 87 ? -18.692 -3.579 26.633 1.00 95.12 87 ARG A CA 1
ATOM 671 C C . ARG A 1 87 ? -18.034 -2.815 25.479 1.00 95.12 87 ARG A C 1
ATOM 673 O O . ARG A 1 87 ? -17.018 -3.283 24.973 1.00 95.12 87 ARG A O 1
ATOM 680 N N . VAL A 1 88 ? -18.591 -1.661 25.095 1.00 96.19 88 VAL A N 1
ATOM 681 C CA . VAL A 1 88 ? -18.041 -0.798 24.038 1.00 96.19 88 VAL A CA 1
ATOM 682 C C . VAL A 1 88 ? -16.683 -0.249 24.436 1.00 96.19 88 VAL A C 1
ATOM 684 O O . VAL A 1 88 ? -15.736 -0.417 23.669 1.00 96.19 88 VAL A O 1
ATOM 687 N N . GLN A 1 89 ? -16.571 0.323 25.637 1.00 94.62 89 GLN A N 1
ATOM 688 C CA . GLN A 1 89 ? -15.300 0.818 26.159 1.00 94.62 89 GLN A CA 1
ATOM 689 C C . GLN A 1 89 ? -14.243 -0.291 26.153 1.00 94.62 89 GLN A C 1
ATOM 691 O O . GLN A 1 89 ? -13.237 -0.166 25.462 1.00 94.62 89 GLN A O 1
ATOM 696 N N . ARG A 1 90 ? -14.523 -1.431 26.803 1.00 94.00 90 ARG A N 1
ATOM 697 C CA . ARG A 1 90 ? -13.567 -2.550 26.898 1.00 94.00 90 ARG A CA 1
ATOM 698 C C . ARG A 1 90 ? -13.114 -3.081 25.538 1.00 94.00 90 ARG A C 1
ATOM 700 O O . ARG A 1 90 ? -11.936 -3.375 25.350 1.00 94.00 90 ARG A O 1
ATOM 707 N N . ALA A 1 91 ? -14.035 -3.235 24.584 1.00 95.44 91 ALA A N 1
ATOM 708 C CA . ALA A 1 91 ? -13.689 -3.707 23.244 1.00 95.44 91 ALA A CA 1
ATOM 709 C C . ALA A 1 91 ? -12.844 -2.678 22.476 1.00 95.44 91 ALA A C 1
ATOM 711 O O . ALA A 1 91 ? -11.906 -3.053 21.773 1.00 95.44 91 ALA A O 1
ATOM 712 N N . THR A 1 92 ? -13.155 -1.392 22.635 1.00 94.81 92 THR A N 1
ATOM 713 C CA . THR A 1 92 ? -12.409 -0.294 22.012 1.00 94.81 92 THR A CA 1
ATOM 714 C C . THR A 1 92 ? -11.006 -0.194 22.595 1.00 94.81 92 THR A C 1
ATOM 716 O O . THR A 1 92 ? -10.038 -0.183 21.839 1.00 94.81 92 THR A O 1
ATOM 719 N N . GLU A 1 93 ? -10.878 -0.224 23.920 1.00 91.75 93 GLU A N 1
ATOM 720 C CA . GLU A 1 93 ? -9.596 -0.270 24.629 1.00 91.75 93 GLU A CA 1
ATOM 721 C C . GLU A 1 93 ? -8.764 -1.465 24.165 1.00 91.75 93 GLU A C 1
ATOM 723 O O . GLU A 1 93 ? -7.649 -1.267 23.702 1.00 91.75 93 GLU A O 1
ATOM 728 N N . THR A 1 94 ? -9.339 -2.673 24.125 1.00 91.38 94 THR A N 1
ATOM 729 C CA . THR A 1 94 ? -8.643 -3.875 23.623 1.00 91.38 94 THR A CA 1
ATOM 730 C C . THR A 1 94 ? -8.081 -3.668 22.208 1.00 91.38 94 THR A C 1
ATOM 732 O O . THR A 1 94 ? -6.965 -4.095 21.902 1.00 91.38 94 THR A O 1
ATOM 735 N N . PHE A 1 95 ? -8.837 -3.018 21.316 1.00 90.62 95 PHE A N 1
ATOM 736 C CA . PHE A 1 95 ? -8.385 -2.745 19.950 1.00 90.62 95 PHE A CA 1
ATOM 737 C C . PHE A 1 95 ? -7.275 -1.694 19.881 1.00 90.62 95 PHE A C 1
ATOM 739 O O . PHE A 1 95 ? -6.285 -1.886 19.169 1.00 90.62 95 PHE A O 1
ATOM 746 N N . TYR A 1 96 ? -7.412 -0.600 20.625 1.00 88.25 96 TYR A N 1
ATOM 747 C CA . TYR A 1 96 ? -6.424 0.475 20.639 1.00 88.25 96 TYR A CA 1
ATOM 748 C C . TYR A 1 96 ? -5.146 0.099 21.396 1.00 88.25 96 TYR A C 1
ATOM 750 O O . TYR A 1 96 ? -4.059 0.423 20.925 1.00 88.25 96 TYR A O 1
ATOM 758 N N . GLU A 1 97 ? -5.241 -0.625 22.511 1.00 86.69 97 GLU A N 1
ATOM 759 C CA . GLU A 1 97 ? -4.096 -1.186 23.239 1.00 86.69 97 GLU A CA 1
ATOM 760 C C . GLU A 1 97 ? -3.277 -2.100 22.339 1.00 86.69 97 GLU A C 1
ATOM 762 O O . GLU A 1 97 ? -2.057 -1.963 22.249 1.00 86.69 97 GLU A O 1
ATOM 767 N N . TYR A 1 98 ? -3.956 -2.990 21.612 1.00 84.00 98 TYR A N 1
ATOM 768 C CA . TYR A 1 98 ? -3.294 -3.825 20.628 1.00 84.00 98 TYR A CA 1
ATOM 769 C C . TYR A 1 98 ? -2.549 -2.987 19.584 1.00 84.00 98 TYR A C 1
ATOM 771 O O . TYR A 1 98 ? -1.392 -3.256 19.270 1.00 84.00 98 TYR A O 1
ATOM 779 N N . ARG A 1 99 ? -3.207 -1.959 19.047 1.00 78.94 99 ARG A N 1
ATOM 780 C CA . ARG A 1 99 ? -2.652 -1.129 17.981 1.00 78.94 99 ARG A CA 1
ATOM 781 C C . ARG A 1 99 ? -1.457 -0.286 18.433 1.00 78.94 99 ARG A C 1
ATOM 783 O O . ARG A 1 99 ? -0.531 -0.089 17.647 1.00 78.94 99 ARG A O 1
ATOM 790 N N . ASN A 1 100 ? -1.510 0.222 19.660 1.00 76.94 100 ASN A N 1
ATOM 791 C CA . ASN A 1 100 ? -0.502 1.102 20.245 1.00 76.94 100 ASN A CA 1
ATOM 792 C C . ASN A 1 100 ? 0.646 0.331 20.910 1.00 76.94 100 ASN A C 1
ATOM 794 O O . ASN A 1 100 ? 1.616 0.947 21.348 1.00 76.94 100 ASN A O 1
ATOM 798 N N . ASN A 1 101 ? 0.558 -0.999 20.984 1.00 77.25 101 ASN A N 1
ATOM 799 C CA . ASN A 1 101 ? 1.659 -1.833 21.437 1.00 77.25 101 ASN A CA 1
ATOM 800 C C . ASN A 1 101 ? 2.866 -1.656 20.487 1.00 77.25 101 ASN A C 1
ATOM 802 O O . ASN A 1 101 ? 2.704 -1.876 19.281 1.00 77.25 101 ASN A O 1
ATOM 806 N N . PRO A 1 102 ? 4.062 -1.288 20.990 1.00 68.44 102 PRO A N 1
ATOM 807 C CA . PRO A 1 102 ? 5.240 -1.031 20.156 1.00 68.44 102 PRO A CA 1
ATOM 808 C C . PRO A 1 102 ? 5.546 -2.145 19.144 1.00 68.44 102 PRO A C 1
ATOM 810 O O . PRO A 1 102 ? 5.731 -1.867 17.963 1.00 68.44 102 PRO A O 1
ATOM 813 N N . GLY A 1 103 ? 5.447 -3.414 19.546 1.00 65.81 103 GLY A N 1
ATOM 814 C CA . GLY A 1 103 ? 5.687 -4.553 18.653 1.00 65.81 103 GLY A CA 1
ATOM 815 C C . GLY A 1 103 ? 4.641 -4.799 17.591 1.00 65.81 103 GLY A C 1
ATOM 816 O O . GLY A 1 103 ? 4.863 -5.576 16.669 1.00 65.81 103 GLY A O 1
ATOM 817 N N . GLN A 1 104 ? 3.474 -4.184 17.724 1.00 71.69 104 GLN A N 1
ATOM 818 C CA . GLN A 1 104 ? 2.434 -4.219 16.702 1.00 71.69 104 GLN A CA 1
ATOM 819 C C . GLN A 1 104 ? 2.508 -3.010 15.784 1.00 71.69 104 GLN A C 1
ATOM 821 O O . GLN A 1 104 ? 2.035 -3.068 14.648 1.00 71.69 104 GLN A O 1
ATOM 826 N N . ALA A 1 105 ? 3.118 -1.918 16.249 1.00 69.88 105 ALA A N 1
ATOM 827 C CA . ALA A 1 105 ? 3.358 -0.746 15.428 1.00 69.88 105 ALA A CA 1
ATOM 828 C C . ALA A 1 105 ? 4.299 -1.061 14.255 1.00 69.88 105 ALA A C 1
ATOM 830 O O . ALA A 1 105 ? 4.016 -0.617 13.140 1.00 69.88 105 ALA A O 1
ATOM 831 N N . THR A 1 106 ? 5.316 -1.894 14.499 1.00 83.12 106 THR A N 1
ATOM 832 C CA . THR A 1 106 ? 6.367 -2.295 13.546 1.00 83.12 106 THR A CA 1
ATOM 833 C C . THR A 1 106 ? 6.031 -3.550 12.739 1.00 83.12 106 THR A C 1
ATOM 835 O O . THR A 1 106 ? 6.647 -3.811 11.706 1.00 83.12 106 THR A O 1
ATOM 838 N N . LEU A 1 107 ? 5.018 -4.329 13.142 1.00 88.00 107 LEU A N 1
ATOM 839 C CA . LEU A 1 107 ? 4.611 -5.535 12.410 1.00 88.00 107 LEU A CA 1
ATOM 840 C C . LEU A 1 107 ? 4.312 -5.249 10.921 1.00 88.00 107 LEU A C 1
ATOM 842 O O . LEU A 1 107 ? 4.774 -6.010 10.069 1.00 88.00 107 LEU A O 1
ATOM 846 N N . PRO A 1 108 ? 3.605 -4.165 10.546 1.00 90.06 108 PRO A N 1
ATOM 847 C CA . PRO A 1 108 ? 3.382 -3.836 9.139 1.00 90.06 108 PRO A CA 1
ATOM 848 C C . PRO A 1 108 ? 4.671 -3.557 8.352 1.00 90.06 108 PRO A C 1
ATOM 850 O O . PRO A 1 108 ? 4.760 -3.951 7.190 1.00 90.06 108 PRO A O 1
ATOM 853 N N . GLU A 1 109 ? 5.685 -2.963 8.980 1.00 91.88 109 GLU A N 1
ATOM 854 C CA . GLU A 1 109 ? 7.013 -2.729 8.389 1.00 91.88 109 GLU A CA 1
ATOM 855 C C . GLU A 1 109 ? 7.728 -4.059 8.153 1.00 91.88 109 GLU A C 1
ATOM 857 O O . GLU A 1 109 ? 8.202 -4.344 7.049 1.00 91.88 109 GLU A O 1
ATOM 862 N N . PHE A 1 110 ? 7.699 -4.933 9.161 1.00 92.19 110 PHE A N 1
ATOM 863 C CA . PHE A 1 110 ? 8.276 -6.264 9.071 1.00 92.19 110 PHE A CA 1
ATOM 864 C C . 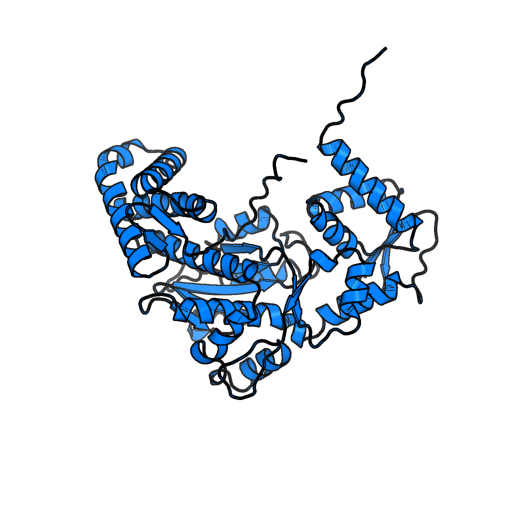PHE A 1 110 ? 7.608 -7.108 7.974 1.00 92.19 110 PHE A C 1
ATOM 866 O O . PHE A 1 110 ? 8.291 -7.703 7.140 1.00 92.19 110 PHE A O 1
ATOM 873 N N . THR A 1 111 ? 6.273 -7.119 7.905 1.00 94.44 111 THR A N 1
ATOM 874 C CA . THR A 1 111 ? 5.530 -7.869 6.874 1.00 94.44 111 THR A CA 1
ATOM 875 C C . THR A 1 111 ? 5.834 -7.369 5.461 1.00 94.44 111 THR A C 1
ATOM 877 O O . THR A 1 111 ? 5.947 -8.181 4.537 1.00 94.44 111 THR A O 1
ATOM 880 N N . LEU A 1 112 ? 6.036 -6.057 5.288 1.00 96.00 112 LEU A N 1
ATOM 881 C CA . LEU A 1 112 ? 6.463 -5.472 4.020 1.00 96.00 112 LEU A CA 1
ATOM 882 C C . LEU A 1 112 ? 7.875 -5.935 3.657 1.00 96.00 112 LEU A C 1
ATOM 884 O O . LEU A 1 112 ? 8.096 -6.394 2.534 1.00 96.00 112 LEU A O 1
ATOM 888 N N . TYR A 1 113 ? 8.811 -5.871 4.607 1.00 95.50 113 TYR A N 1
ATOM 889 C CA . TYR A 1 113 ? 10.186 -6.321 4.404 1.00 95.50 113 TYR A CA 1
ATOM 890 C C . TYR A 1 113 ? 10.246 -7.807 4.022 1.00 95.50 113 TYR A C 1
ATOM 892 O O . TYR A 1 113 ? 10.918 -8.169 3.059 1.00 95.50 113 TYR A O 1
ATOM 900 N N . VAL A 1 114 ? 9.470 -8.661 4.694 1.00 95.69 114 VAL A N 1
ATOM 901 C CA . VAL A 1 114 ? 9.343 -10.096 4.384 1.00 95.69 114 VAL A CA 1
ATOM 902 C C . VAL A 1 114 ? 8.792 -10.325 2.976 1.00 95.69 114 VAL A C 1
ATOM 904 O O . VAL A 1 114 ? 9.327 -11.142 2.219 1.00 95.69 114 VAL A O 1
ATOM 907 N N . ALA A 1 115 ? 7.734 -9.602 2.599 1.00 96.69 115 ALA A N 1
ATOM 908 C CA . ALA A 1 115 ? 7.149 -9.709 1.268 1.00 96.69 115 ALA A CA 1
ATOM 909 C C . ALA A 1 115 ? 8.157 -9.302 0.182 1.00 96.69 115 ALA A C 1
ATOM 911 O O . ALA A 1 115 ? 8.359 -10.048 -0.777 1.00 96.69 115 ALA A O 1
ATOM 912 N N . LEU A 1 116 ? 8.842 -8.169 0.356 1.00 97.12 116 LEU A N 1
ATOM 913 C CA . LEU A 1 116 ? 9.873 -7.699 -0.569 1.00 97.12 116 LEU A CA 1
ATOM 914 C C . LEU A 1 116 ? 11.080 -8.646 -0.626 1.00 97.12 116 LEU A C 1
ATOM 916 O O . LEU A 1 116 ? 11.593 -8.911 -1.713 1.00 97.12 116 LEU A O 1
ATOM 920 N N . ALA A 1 117 ? 11.497 -9.211 0.511 1.00 95.69 117 ALA A N 1
ATOM 921 C CA . ALA A 1 117 ? 12.577 -10.192 0.590 1.00 95.69 117 ALA A CA 1
ATOM 922 C C . ALA A 1 117 ? 12.263 -11.421 -0.250 1.00 95.69 117 ALA A C 1
ATOM 924 O O . ALA A 1 117 ? 13.099 -11.878 -1.032 1.00 95.69 117 ALA A O 1
ATOM 925 N N . LYS A 1 118 ? 11.023 -11.912 -0.164 1.00 95.69 118 LYS A N 1
ATOM 926 C CA . LYS A 1 118 ? 10.586 -13.011 -1.014 1.00 95.69 118 LYS A CA 1
ATOM 927 C C . LYS A 1 118 ? 10.622 -12.640 -2.488 1.00 95.69 118 LYS A C 1
ATOM 929 O O . LYS A 1 118 ? 11.100 -13.447 -3.283 1.00 95.69 118 LYS A O 1
ATOM 934 N N . GLU A 1 119 ? 10.154 -11.454 -2.863 1.00 95.31 119 GLU A N 1
ATOM 935 C CA . GLU A 1 119 ? 10.184 -11.037 -4.267 1.00 95.31 119 GLU A CA 1
ATOM 936 C C . GLU A 1 119 ? 11.611 -10.897 -4.807 1.00 95.31 119 GLU A C 1
ATOM 938 O O . GLU A 1 119 ? 11.871 -11.391 -5.903 1.00 95.31 119 GLU A O 1
ATOM 943 N N . ARG A 1 120 ? 12.559 -10.376 -4.017 1.00 94.81 120 ARG A N 1
ATOM 944 C CA . ARG A 1 120 ? 13.985 -10.340 -4.386 1.00 94.81 120 ARG A CA 1
ATOM 945 C C . ARG A 1 120 ? 14.528 -11.724 -4.751 1.00 94.81 120 ARG A C 1
ATOM 947 O O . ARG A 1 120 ? 15.253 -11.846 -5.726 1.00 94.81 120 ARG A O 1
ATOM 954 N N . THR A 1 121 ? 14.136 -12.779 -4.027 1.00 93.12 121 THR A N 1
ATOM 955 C CA . THR A 1 121 ? 14.573 -14.161 -4.343 1.00 93.12 121 THR A CA 1
ATOM 956 C C . THR A 1 121 ? 13.956 -14.746 -5.616 1.00 93.12 121 THR A C 1
ATOM 958 O O . THR A 1 121 ? 14.400 -15.793 -6.080 1.00 93.12 121 THR A O 1
ATOM 961 N N . LEU A 1 122 ? 12.891 -14.134 -6.141 1.00 93.19 122 LEU A N 1
ATOM 962 C CA . LEU A 1 122 ? 12.143 -14.642 -7.292 1.00 93.19 122 LEU A CA 1
ATOM 963 C C . LEU A 1 122 ? 12.457 -13.890 -8.588 1.00 93.19 122 LEU A C 1
ATOM 965 O O . LEU A 1 122 ? 12.147 -14.411 -9.658 1.00 93.19 122 LEU A O 1
ATOM 969 N N . LEU A 1 123 ? 12.998 -12.677 -8.511 1.00 92.56 123 LEU A N 1
ATOM 970 C CA . LEU A 1 123 ? 13.368 -11.888 -9.682 1.00 92.56 123 LEU A CA 1
ATOM 971 C C . LEU A 1 123 ? 14.711 -12.356 -10.256 1.00 92.56 123 LEU A C 1
ATOM 973 O O . LEU A 1 123 ? 15.585 -12.822 -9.529 1.00 92.56 123 LEU A O 1
ATOM 977 N N . ASN A 1 124 ? 14.865 -12.235 -11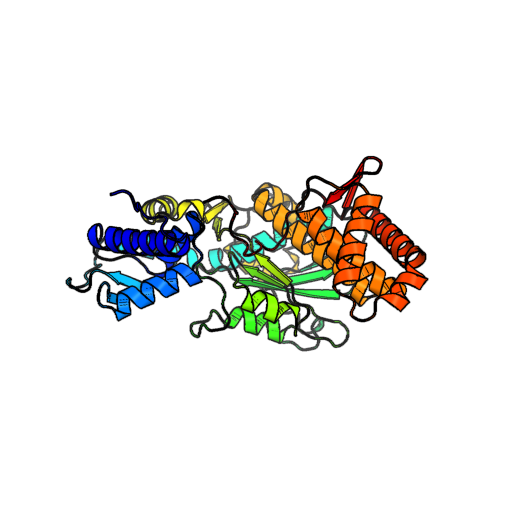.575 1.00 89.94 124 ASN A N 1
ATOM 978 C CA . ASN A 1 124 ? 16.082 -12.654 -12.267 1.00 89.94 124 ASN A CA 1
ATOM 979 C C . ASN A 1 124 ? 17.003 -11.457 -12.520 1.00 89.94 124 ASN A C 1
ATOM 981 O O . ASN A 1 124 ? 16.676 -10.584 -13.321 1.00 89.94 124 ASN A O 1
ATOM 985 N N . GLY A 1 125 ? 18.190 -11.473 -11.921 1.00 84.94 125 GLY A N 1
ATOM 986 C CA . GLY A 1 125 ? 19.212 -10.441 -12.098 1.00 84.94 125 GLY A CA 1
ATOM 987 C C . GLY A 1 125 ? 19.410 -9.583 -10.852 1.00 84.94 125 GLY A C 1
ATOM 988 O O . GLY A 1 125 ? 18.613 -9.614 -9.920 1.00 84.94 125 GLY A O 1
ATOM 989 N N . ASP A 1 126 ? 20.499 -8.820 -10.845 1.00 85.88 126 ASP A N 1
ATOM 990 C CA . ASP A 1 126 ? 20.920 -8.015 -9.696 1.00 85.88 126 ASP A CA 1
ATOM 991 C C . ASP A 1 126 ? 20.474 -6.558 -9.856 1.00 85.88 126 ASP A C 1
ATOM 993 O O . ASP A 1 126 ? 21.263 -5.650 -10.118 1.00 85.88 126 ASP A O 1
ATOM 997 N N . PHE A 1 127 ? 19.157 -6.353 -9.821 1.00 89.69 127 PHE A N 1
ATOM 998 C CA . PHE A 1 127 ? 18.553 -5.030 -9.989 1.00 89.69 127 PHE A CA 1
ATOM 999 C C . PHE A 1 127 ? 17.701 -4.591 -8.796 1.00 89.69 127 PHE A C 1
ATOM 1001 O O . PHE A 1 127 ? 17.135 -3.499 -8.844 1.00 89.69 127 PHE A O 1
ATOM 1008 N N . MET A 1 128 ? 17.604 -5.411 -7.746 1.00 94.94 128 MET A N 1
ATOM 1009 C CA . MET A 1 128 ? 16.801 -5.140 -6.556 1.00 94.94 128 MET A CA 1
ATOM 1010 C C . MET A 1 128 ? 17.599 -5.404 -5.277 1.00 94.94 128 MET A C 1
ATOM 1012 O O . MET A 1 128 ? 17.963 -6.544 -4.986 1.00 94.94 128 MET A O 1
ATOM 1016 N N . ASP A 1 129 ? 17.744 -4.365 -4.459 1.00 94.94 129 ASP A N 1
ATOM 1017 C CA . ASP A 1 129 ? 18.204 -4.477 -3.075 1.00 94.94 129 ASP A CA 1
ATOM 1018 C C . ASP A 1 129 ? 17.119 -3.977 -2.131 1.00 94.94 129 ASP A C 1
ATOM 1020 O O . ASP A 1 129 ? 16.356 -3.069 -2.462 1.00 94.94 129 ASP A O 1
ATOM 1024 N N . ILE A 1 130 ? 17.051 -4.561 -0.939 1.00 95.06 130 ILE A N 1
ATOM 1025 C CA . ILE A 1 130 ? 16.121 -4.128 0.100 1.00 95.06 130 ILE A CA 1
ATOM 1026 C C . ILE A 1 130 ? 16.838 -4.040 1.433 1.00 95.06 130 ILE A C 1
ATOM 1028 O O . ILE A 1 130 ? 17.688 -4.872 1.758 1.00 95.06 130 ILE A O 1
ATOM 1032 N N . TYR A 1 131 ? 16.433 -3.060 2.220 1.00 93.62 131 TYR A N 1
ATOM 1033 C CA . TYR A 1 131 ? 16.978 -2.790 3.533 1.00 93.62 131 TYR A CA 1
ATOM 1034 C C . TYR A 1 131 ? 15.812 -2.589 4.511 1.00 93.62 131 TYR A C 1
ATOM 1036 O O . TYR A 1 131 ? 14.765 -2.068 4.101 1.00 93.62 131 TYR A O 1
ATOM 1044 N N . PRO A 1 132 ? 15.947 -3.060 5.764 1.00 92.44 132 PRO A N 1
ATOM 1045 C CA . PRO A 1 132 ? 14.899 -2.930 6.772 1.00 92.44 132 PRO A CA 1
ATOM 1046 C C . PRO A 1 132 ? 14.712 -1.459 7.183 1.00 92.44 132 PRO A C 1
ATOM 1048 O O . PRO A 1 132 ? 15.287 -0.550 6.579 1.00 92.44 132 PRO A O 1
ATOM 1051 N N . LYS A 1 133 ? 13.902 -1.203 8.207 1.00 91.19 133 LYS A N 1
ATOM 1052 C CA . LYS A 1 133 ? 13.849 0.104 8.868 1.00 91.19 133 LYS A CA 1
ATOM 1053 C C . LYS A 1 133 ? 15.259 0.574 9.263 1.00 91.19 133 LYS A C 1
ATOM 1055 O O . LYS A 1 133 ? 16.129 -0.249 9.545 1.00 91.19 133 LYS A O 1
ATOM 1060 N N . GLY A 1 134 ? 15.498 1.882 9.228 1.00 89.12 134 GLY A N 1
ATOM 1061 C CA . GLY A 1 134 ? 16.735 2.459 9.750 1.00 89.12 134 GLY A CA 1
ATOM 1062 C C . GLY A 1 134 ? 17.104 3.819 9.166 1.00 89.12 134 GLY A C 1
ATOM 1063 O O . GLY A 1 134 ? 16.386 4.414 8.355 1.00 89.12 134 GLY A O 1
ATOM 1064 N N . ASN A 1 135 ? 18.267 4.317 9.590 1.00 88.31 135 ASN A N 1
ATOM 1065 C CA . ASN A 1 135 ? 18.805 5.595 9.146 1.00 88.31 135 ASN A CA 1
ATOM 1066 C C . ASN A 1 135 ? 19.773 5.423 7.967 1.00 88.31 135 ASN A C 1
ATOM 1068 O O . ASN A 1 135 ? 20.874 4.889 8.106 1.00 88.31 135 ASN A O 1
ATOM 1072 N N . TYR A 1 136 ? 19.385 5.960 6.811 1.00 88.44 136 TYR A N 1
ATOM 1073 C CA . TYR A 1 136 ? 20.155 5.866 5.571 1.00 88.44 136 TYR A CA 1
ATOM 1074 C C . TYR A 1 136 ? 20.743 7.208 5.126 1.00 88.44 136 TYR A C 1
ATOM 1076 O O . TYR A 1 136 ? 20.956 7.413 3.932 1.00 88.44 136 TYR A O 1
ATOM 1084 N N . THR A 1 137 ? 21.057 8.107 6.068 1.00 86.06 137 THR A N 1
ATOM 1085 C CA . THR A 1 137 ? 21.616 9.452 5.815 1.00 86.06 137 THR A CA 1
ATOM 1086 C C . THR A 1 137 ? 22.704 9.456 4.740 1.00 86.06 137 THR A C 1
ATOM 1088 O O . THR A 1 137 ? 22.681 10.280 3.829 1.00 86.06 137 THR A O 1
ATOM 1091 N N . HIS A 1 138 ? 23.663 8.529 4.799 1.00 82.88 138 HIS A N 1
ATOM 1092 C CA . HIS A 1 138 ? 24.771 8.485 3.839 1.00 82.88 138 HIS A CA 1
ATOM 1093 C C . HIS A 1 138 ? 24.338 8.116 2.411 1.00 82.88 138 HIS A C 1
ATOM 1095 O O . HIS A 1 138 ? 24.945 8.583 1.449 1.00 82.88 138 HIS A O 1
ATOM 1101 N N . ILE A 1 139 ? 23.284 7.310 2.270 1.00 84.25 139 ILE A N 1
ATOM 1102 C CA . ILE A 1 139 ? 22.719 6.897 0.979 1.00 84.25 139 ILE A CA 1
ATOM 1103 C C . ILE A 1 139 ? 21.778 7.987 0.448 1.00 84.25 139 ILE A C 1
ATOM 1105 O O . ILE A 1 139 ? 21.862 8.375 -0.717 1.00 84.25 139 ILE A O 1
ATOM 1109 N N . LEU A 1 140 ? 20.948 8.547 1.327 1.00 83.12 140 LEU A N 1
ATOM 1110 C CA . LEU A 1 140 ? 19.953 9.580 1.037 1.00 83.12 140 LEU A CA 1
ATOM 1111 C C . LEU A 1 140 ? 20.508 11.008 1.228 1.00 83.12 140 LEU A C 1
ATOM 1113 O O . LEU A 1 140 ? 19.785 11.933 1.582 1.00 83.12 140 LEU A O 1
ATOM 1117 N N . ARG A 1 141 ? 21.811 11.207 0.977 1.00 71.44 141 ARG A N 1
ATOM 1118 C CA . ARG A 1 141 ? 22.486 12.523 0.902 1.00 71.44 141 ARG A CA 1
ATOM 1119 C C . ARG A 1 141 ? 22.249 13.475 2.083 1.00 71.44 141 ARG A C 1
ATOM 1121 O O . ARG A 1 141 ? 21.991 14.661 1.893 1.00 71.44 141 ARG A O 1
ATOM 1128 N N . GLY A 1 142 ? 22.414 12.989 3.302 1.00 68.88 142 GLY A N 1
ATOM 1129 C CA . GLY A 1 142 ? 22.328 13.829 4.493 1.00 68.88 142 GLY A CA 1
ATOM 1130 C C . GLY A 1 142 ? 20.922 13.946 5.076 1.00 68.88 142 GLY A C 1
ATOM 1131 O O . GLY A 1 142 ? 20.767 14.684 6.041 1.00 68.88 142 GLY A O 1
ATOM 1132 N N . MET A 1 143 ? 19.921 13.242 4.529 1.00 74.44 143 MET A N 1
ATOM 1133 C CA . MET A 1 143 ? 18.585 13.153 5.129 1.00 74.44 143 MET A CA 1
ATOM 1134 C C . MET A 1 143 ? 18.663 12.372 6.449 1.00 74.44 143 MET A C 1
ATOM 1136 O O . MET A 1 143 ? 18.906 11.167 6.404 1.00 74.44 143 MET A O 1
ATOM 1140 N N . PRO A 1 144 ? 18.484 13.031 7.610 1.00 72.94 144 PRO A N 1
ATOM 1141 C CA . PRO A 1 144 ? 18.745 12.417 8.909 1.00 72.94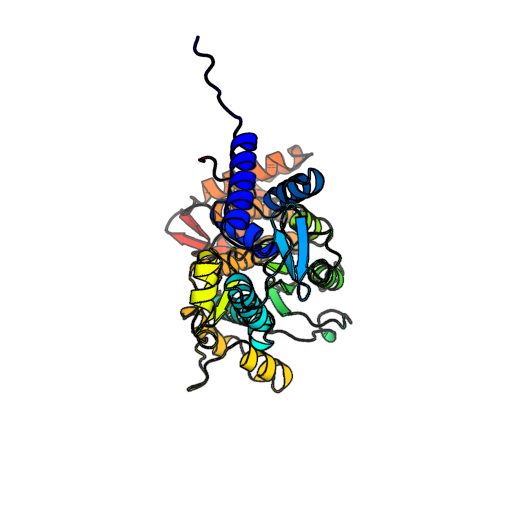 144 PRO A CA 1
ATOM 1142 C C . PRO A 1 144 ? 17.582 11.562 9.416 1.00 72.94 144 PRO A C 1
ATOM 1144 O O . PRO A 1 144 ? 17.752 10.848 10.401 1.00 72.94 144 PRO A O 1
ATOM 1147 N N . ASP A 1 145 ? 16.405 11.674 8.795 1.00 78.19 145 ASP A N 1
ATOM 1148 C CA . ASP A 1 145 ? 15.195 10.993 9.237 1.00 78.19 145 ASP A CA 1
ATOM 1149 C C . ASP A 1 145 ? 15.288 9.480 8.967 1.00 78.19 145 ASP A C 1
ATOM 1151 O O . ASP A 1 145 ? 15.713 9.035 7.897 1.00 78.19 145 ASP A O 1
ATOM 1155 N N . GLU A 1 146 ? 14.866 8.690 9.952 1.00 87.50 146 GLU A N 1
ATOM 1156 C CA . GLU A 1 146 ? 14.654 7.254 9.797 1.00 87.50 146 GLU A CA 1
ATOM 1157 C C . GLU A 1 146 ? 13.495 6.983 8.831 1.00 87.50 146 GLU A C 1
ATOM 1159 O O . GLU A 1 146 ? 12.497 7.712 8.788 1.00 87.50 146 GLU A O 1
ATOM 1164 N N . VAL A 1 147 ? 13.635 5.916 8.050 1.00 90.81 147 VAL A N 1
ATOM 1165 C CA . VAL A 1 147 ? 12.587 5.413 7.160 1.00 90.81 147 VAL A CA 1
ATOM 1166 C C . VAL A 1 147 ? 12.227 3.992 7.563 1.00 90.81 147 VAL A C 1
ATOM 1168 O O . VAL A 1 147 ? 13.083 3.239 8.028 1.00 90.81 147 VAL A O 1
ATOM 1171 N N . ASP A 1 148 ? 10.974 3.609 7.334 1.00 92.38 148 ASP A N 1
ATOM 1172 C CA . ASP A 1 148 ? 10.446 2.301 7.745 1.00 92.38 148 ASP A CA 1
ATOM 1173 C C . ASP A 1 148 ? 10.973 1.148 6.861 1.00 92.38 148 ASP A C 1
ATOM 1175 O O . ASP A 1 148 ? 10.776 -0.033 7.140 1.00 92.38 148 ASP A O 1
ATOM 1179 N N . GLY A 1 149 ? 11.654 1.493 5.768 1.00 93.81 149 GLY A N 1
ATOM 1180 C CA . GLY A 1 149 ? 12.387 0.584 4.899 1.00 93.81 149 GLY A CA 1
ATOM 1181 C C . GLY A 1 149 ? 13.015 1.328 3.725 1.00 93.81 149 GLY A C 1
ATOM 1182 O O . GLY A 1 149 ? 12.656 2.470 3.426 1.00 93.81 149 GLY A O 1
ATOM 1183 N N . LEU A 1 150 ? 13.940 0.679 3.024 1.00 94.75 150 LEU A N 1
ATOM 1184 C CA . LEU A 1 150 ? 14.540 1.235 1.813 1.00 94.75 150 LEU A CA 1
ATOM 1185 C C . LEU A 1 150 ? 14.599 0.171 0.720 1.00 94.75 150 LEU A C 1
ATOM 1187 O O . LEU A 1 150 ? 15.107 -0.929 0.923 1.00 94.75 150 LEU A O 1
ATOM 1191 N N . LEU A 1 151 ? 14.091 0.515 -0.458 1.00 95.94 151 LEU A N 1
ATOM 1192 C CA . LEU A 1 151 ? 14.179 -0.299 -1.664 1.00 95.94 151 LEU A CA 1
ATOM 1193 C C . LEU A 1 151 ? 15.131 0.383 -2.645 1.00 95.94 151 LEU A C 1
ATOM 1195 O O . LEU A 1 151 ? 15.036 1.585 -2.882 1.00 95.94 151 LEU A O 1
ATOM 1199 N N . LYS A 1 152 ? 16.027 -0.387 -3.251 1.00 94.25 152 LYS A N 1
ATOM 1200 C CA . LYS A 1 152 ? 16.784 0.030 -4.426 1.00 94.25 152 LYS A CA 1
ATOM 1201 C C . LYS A 1 152 ? 16.318 -0.791 -5.612 1.00 94.25 152 LYS A C 1
ATOM 1203 O O . LYS A 1 152 ? 16.310 -2.016 -5.535 1.00 94.25 152 LYS A O 1
ATOM 1208 N N . LEU A 1 153 ? 15.958 -0.134 -6.704 1.00 93.44 153 LEU A N 1
ATOM 1209 C CA . LEU A 1 153 ? 15.462 -0.801 -7.902 1.00 93.44 153 LEU A CA 1
ATOM 1210 C C . LEU A 1 153 ? 16.073 -0.150 -9.137 1.00 93.44 153 LEU A C 1
ATOM 1212 O O . LEU A 1 153 ? 15.968 1.061 -9.311 1.00 93.44 153 LEU A O 1
ATOM 1216 N N . ASN A 1 154 ? 16.754 -0.931 -9.978 1.00 90.25 154 ASN A N 1
ATOM 1217 C CA . ASN A 1 154 ? 17.430 -0.440 -11.185 1.00 90.25 154 ASN A CA 1
ATOM 1218 C C . ASN A 1 154 ? 18.382 0.755 -10.937 1.00 90.25 154 ASN A C 1
ATOM 1220 O O . ASN A 1 154 ? 18.560 1.615 -11.798 1.00 90.25 154 ASN A O 1
ATOM 1224 N N . GLY A 1 155 ? 19.015 0.804 -9.759 1.00 87.69 155 GLY A N 1
ATOM 1225 C CA . GLY A 1 155 ? 19.927 1.886 -9.365 1.00 87.69 155 GLY A CA 1
ATOM 1226 C C . GLY A 1 155 ? 19.249 3.128 -8.772 1.00 87.69 155 GLY A C 1
ATOM 1227 O O . GLY A 1 155 ? 19.951 4.062 -8.387 1.00 87.69 155 GLY A O 1
ATOM 1228 N N . GLU A 1 156 ? 17.922 3.137 -8.658 1.00 89.62 156 GLU A N 1
ATOM 1229 C CA . GLU A 1 156 ? 17.143 4.194 -8.006 1.00 89.62 156 GLU A CA 1
ATOM 1230 C C . GLU A 1 156 ? 16.775 3.815 -6.570 1.00 89.62 156 GLU A C 1
ATOM 1232 O O . GLU A 1 156 ? 16.652 2.629 -6.264 1.00 89.62 156 GLU A O 1
ATOM 1237 N N . TRP A 1 157 ? 16.572 4.813 -5.705 1.00 92.88 157 TRP A N 1
ATOM 1238 C CA . TRP A 1 157 ? 16.186 4.604 -4.308 1.00 92.88 157 TRP A CA 1
ATOM 1239 C C . TRP A 1 157 ? 14.722 4.962 -4.069 1.00 92.88 157 TRP A C 1
ATOM 1241 O O . TRP A 1 157 ? 14.228 5.990 -4.530 1.00 92.88 157 TRP A O 1
ATOM 1251 N N . PHE A 1 158 ? 14.055 4.116 -3.295 1.00 94.44 158 PHE A N 1
ATOM 1252 C CA . PHE A 1 158 ? 12.652 4.220 -2.928 1.00 94.44 158 PHE A CA 1
ATOM 1253 C C . PHE A 1 158 ? 12.527 4.074 -1.409 1.00 94.44 158 PHE A C 1
ATOM 1255 O O . PHE A 1 158 ? 12.458 2.950 -0.898 1.00 94.44 158 PHE A O 1
ATOM 1262 N N . PRO A 1 159 ? 12.550 5.186 -0.657 1.00 94.62 159 PRO A N 1
ATOM 1263 C CA . PRO A 1 159 ? 12.246 5.164 0.767 1.00 94.62 159 PRO A CA 1
ATOM 1264 C C . PRO A 1 159 ? 10.812 4.695 1.007 1.00 94.62 159 PRO A C 1
ATOM 1266 O O . PRO A 1 159 ? 9.886 5.165 0.345 1.00 94.62 159 PRO A O 1
ATOM 1269 N N . LEU A 1 160 ? 10.621 3.794 1.964 1.00 95.50 160 LEU A N 1
ATOM 1270 C CA . LEU A 1 160 ? 9.326 3.204 2.290 1.00 95.50 160 LEU A CA 1
ATOM 1271 C C . LEU A 1 160 ? 8.796 3.820 3.590 1.00 95.50 160 LEU A C 1
ATOM 1273 O O . LEU A 1 160 ? 9.517 3.903 4.583 1.00 95.50 160 LEU A O 1
ATOM 1277 N N . GLN A 1 161 ? 7.538 4.254 3.572 1.00 93.69 161 GLN A N 1
ATOM 1278 C CA . GLN A 1 161 ? 6.832 4.826 4.718 1.00 93.69 161 GLN A CA 1
ATOM 1279 C C . GLN A 1 161 ? 5.528 4.058 4.940 1.00 93.69 161 GLN A C 1
ATOM 1281 O O . GLN A 1 161 ? 4.609 4.114 4.124 1.00 93.69 161 GLN A O 1
ATOM 1286 N N . VAL A 1 162 ? 5.440 3.331 6.045 1.00 92.62 162 VAL A N 1
ATOM 1287 C CA . VAL A 1 162 ? 4.330 2.460 6.413 1.00 92.62 162 VAL A CA 1
ATOM 1288 C C . VAL A 1 162 ? 3.446 3.161 7.442 1.00 92.62 162 VAL A C 1
ATOM 1290 O O . VAL A 1 162 ? 3.834 3.444 8.573 1.00 92.62 162 VAL A O 1
ATOM 1293 N N . TYR A 1 163 ? 2.204 3.439 7.054 1.00 89.31 163 TYR A N 1
ATOM 1294 C CA . TYR A 1 163 ? 1.169 3.939 7.945 1.00 89.31 163 TYR A CA 1
ATOM 1295 C C . TYR A 1 163 ? 0.217 2.811 8.340 1.00 89.31 163 TYR A C 1
ATOM 1297 O O . TYR A 1 163 ? -0.636 2.374 7.567 1.00 89.31 163 TYR A O 1
ATOM 1305 N N . SER A 1 164 ? 0.340 2.378 9.590 1.00 82.56 164 SER A N 1
ATOM 1306 C CA . SER A 1 164 ? -0.419 1.263 10.152 1.00 82.56 164 SER A CA 1
ATOM 1307 C C . SER A 1 164 ? -1.695 1.685 10.905 1.00 82.56 164 SER A C 1
ATOM 1309 O O . SER A 1 164 ? -2.346 0.859 11.540 1.00 82.56 164 SER A O 1
ATOM 1311 N N . GLY A 1 165 ? -2.062 2.973 10.876 1.00 81.62 165 GLY A N 1
ATOM 1312 C CA . GLY A 1 165 ? -3.257 3.486 11.555 1.00 81.62 165 GLY A CA 1
ATOM 1313 C C . GLY A 1 165 ? -4.575 3.024 10.923 1.00 81.62 165 GLY A C 1
ATOM 1314 O O . GLY A 1 165 ? -4.614 2.608 9.770 1.00 81.62 165 GLY A O 1
ATOM 1315 N N . ILE A 1 166 ? -5.655 3.116 11.703 1.00 82.75 166 ILE A N 1
ATOM 1316 C CA . ILE A 1 166 ? -7.006 2.635 11.344 1.00 82.75 166 ILE A CA 1
ATOM 1317 C C . ILE A 1 166 ? -7.828 3.661 10.551 1.00 82.75 166 ILE A C 1
ATOM 1319 O O . ILE A 1 166 ? -8.896 3.357 10.031 1.00 82.75 166 ILE A O 1
ATOM 1323 N N . GLN A 1 167 ? -7.350 4.902 10.515 1.00 79.88 167 GLN A N 1
ATOM 1324 C CA . GLN A 1 167 ? -8.028 6.023 9.880 1.00 79.88 167 GLN A CA 1
ATOM 1325 C C . GLN A 1 167 ? -7.516 6.192 8.459 1.00 79.88 167 GLN A C 1
ATOM 1327 O O . GLN A 1 167 ? -6.342 5.957 8.193 1.00 79.88 167 GLN A O 1
ATOM 1332 N N . LEU A 1 168 ? -8.372 6.660 7.566 1.00 82.50 168 LEU A N 1
ATOM 1333 C CA . LEU A 1 168 ? -7.995 7.030 6.215 1.00 82.50 168 LEU A CA 1
ATOM 1334 C C . LEU A 1 168 ? -6.869 8.069 6.245 1.00 82.50 168 LEU A C 1
ATOM 1336 O O . LEU A 1 168 ? -6.959 9.089 6.938 1.00 82.50 168 LEU A O 1
ATOM 1340 N N . LEU A 1 169 ? -5.809 7.816 5.480 1.00 84.06 169 LEU A N 1
ATOM 1341 C CA . LEU A 1 169 ? -4.716 8.766 5.338 1.00 84.06 169 LEU A CA 1
ATOM 1342 C C . LEU A 1 169 ? -5.154 9.929 4.432 1.00 84.06 169 LEU A C 1
ATOM 1344 O O . LEU A 1 169 ? -5.464 9.722 3.257 1.00 84.06 169 LEU A O 1
ATOM 1348 N N . THR A 1 170 ? -5.185 11.147 4.984 1.00 82.50 170 THR A N 1
ATOM 1349 C CA . THR A 1 170 ? -5.602 12.381 4.293 1.00 82.50 170 THR A CA 1
ATOM 1350 C C . THR A 1 170 ? -4.604 13.526 4.503 1.00 82.50 170 THR A C 1
ATOM 1352 O O . THR A 1 170 ? -3.798 13.505 5.436 1.00 82.50 170 THR A O 1
ATOM 1355 N N . MET A 1 171 ? -4.689 14.563 3.659 1.00 78.19 171 MET A N 1
ATOM 1356 C CA . MET A 1 171 ? -3.822 15.752 3.724 1.00 78.19 171 MET A CA 1
ATOM 1357 C C . MET A 1 171 ? -4.109 16.681 4.920 1.00 78.19 171 MET A C 1
ATOM 1359 O O . MET A 1 171 ? -3.222 17.417 5.354 1.00 78.19 171 MET A O 1
ATOM 1363 N N . GLU A 1 172 ? -5.330 16.666 5.461 1.00 68.06 172 GLU A N 1
ATOM 1364 C CA . GLU A 1 172 ? -5.844 17.735 6.341 1.00 68.06 172 GLU A CA 1
ATOM 1365 C C . GLU A 1 172 ? -5.719 17.444 7.846 1.00 68.06 172 GLU A C 1
ATOM 1367 O O . GLU A 1 172 ? -6.002 18.294 8.692 1.00 68.06 172 GLU A O 1
ATOM 1372 N N . SER A 1 173 ? -5.270 16.251 8.231 1.00 59.06 173 SER A N 1
ATOM 1373 C CA . SER A 1 173 ? -5.331 15.849 9.636 1.00 59.06 173 SER A CA 1
ATOM 1374 C C . SER A 1 173 ? -4.155 16.368 10.480 1.00 59.06 173 SER A C 1
ATOM 1376 O O . SER A 1 173 ? -2.995 16.011 10.254 1.00 59.06 173 SER A O 1
ATOM 1378 N N . HIS A 1 174 ? -4.488 17.099 11.549 1.00 47.38 174 HIS A N 1
ATOM 1379 C CA . HIS A 1 174 ? -3.552 17.735 12.486 1.00 47.38 174 HIS A CA 1
ATOM 1380 C C . HIS A 1 174 ? -2.985 16.783 13.569 1.00 47.38 174 HIS A C 1
ATOM 1382 O O . HIS A 1 174 ? -1.911 17.044 14.105 1.00 47.38 174 HIS A O 1
ATOM 1388 N N . ASN A 1 175 ? -3.613 15.625 13.818 1.00 46.69 175 ASN A N 1
ATOM 1389 C CA . ASN A 1 175 ? -3.274 14.720 14.936 1.00 46.69 175 ASN A CA 1
ATOM 1390 C C . ASN A 1 175 ? -2.273 13.601 14.560 1.00 46.69 175 ASN A C 1
ATOM 1392 O O . ASN A 1 175 ? -2.495 12.432 14.854 1.00 46.69 175 ASN A O 1
ATOM 1396 N N . GLY A 1 176 ? -1.197 13.925 13.835 1.00 44.75 176 GLY A N 1
ATOM 1397 C CA . GLY A 1 176 ? -0.138 12.961 13.470 1.00 44.75 176 GLY A CA 1
ATOM 1398 C C . GLY A 1 176 ? -0.309 12.246 12.120 1.00 44.75 176 GLY A C 1
ATOM 1399 O O . GLY A 1 176 ? 0.656 11.701 11.592 1.00 44.75 176 GLY A O 1
ATOM 1400 N N . LYS A 1 177 ? -1.484 12.322 11.479 1.00 53.34 177 LYS A N 1
ATOM 1401 C CA . LYS A 1 177 ? -1.753 11.638 10.192 1.00 53.34 177 LYS A CA 1
ATOM 1402 C C . LYS A 1 177 ? -1.103 12.315 8.975 1.00 53.34 177 LYS A C 1
ATOM 1404 O O . LYS A 1 177 ? -0.658 11.627 8.067 1.00 53.34 177 LYS A O 1
ATOM 1409 N N . ARG A 1 178 ? -0.900 13.642 9.001 1.00 62.03 178 ARG A N 1
ATOM 1410 C CA . ARG A 1 178 ? 0.001 14.327 8.050 1.00 62.03 178 ARG A CA 1
ATOM 1411 C C . ARG A 1 178 ? 1.482 13.971 8.285 1.00 62.03 178 ARG A C 1
ATOM 1413 O O . ARG A 1 178 ? 2.323 14.286 7.453 1.00 62.03 178 ARG A O 1
ATOM 1420 N N . GLY A 1 179 ? 1.818 13.317 9.402 1.00 76.31 179 GLY A N 1
ATOM 1421 C CA . GLY A 1 179 ? 3.188 12.942 9.763 1.00 76.31 179 GLY A CA 1
ATOM 1422 C C . GLY A 1 179 ? 3.834 12.006 8.745 1.00 76.31 179 GLY A C 1
ATOM 1423 O O . GLY A 1 179 ? 4.913 12.321 8.259 1.00 76.31 179 GLY A O 1
ATOM 1424 N N . LYS A 1 180 ? 3.150 10.922 8.354 1.00 84.50 180 LYS A N 1
ATOM 1425 C CA . LYS A 1 180 ? 3.675 9.948 7.376 1.00 84.50 180 LYS A CA 1
ATOM 1426 C C . LYS A 1 180 ? 3.808 10.535 5.968 1.00 84.50 180 LYS A C 1
ATOM 1428 O O . LYS A 1 180 ? 4.797 10.279 5.293 1.00 84.50 180 LYS A O 1
ATOM 1433 N N . ILE A 1 181 ? 2.871 11.398 5.564 1.00 87.50 181 ILE A N 1
ATOM 1434 C CA . ILE A 1 181 ? 2.972 12.148 4.301 1.00 87.50 181 ILE A CA 1
ATOM 1435 C C . ILE A 1 181 ? 4.188 13.083 4.349 1.00 87.50 181 ILE A C 1
ATOM 1437 O O . ILE A 1 181 ? 5.036 13.016 3.472 1.00 87.50 181 ILE A O 1
ATOM 1441 N N . LYS A 1 182 ? 4.351 13.874 5.418 1.00 87.06 182 LYS A N 1
ATOM 1442 C CA . LYS A 1 182 ? 5.531 14.737 5.604 1.00 87.06 182 LYS A CA 1
ATOM 1443 C C . LYS A 1 182 ? 6.841 13.953 5.641 1.00 87.06 182 LYS A C 1
ATOM 1445 O O . LYS A 1 182 ? 7.840 14.429 5.120 1.00 87.06 182 LYS A O 1
ATOM 1450 N N . GLN A 1 183 ? 6.863 12.780 6.273 1.00 86.25 183 GLN A N 1
ATOM 1451 C CA . GLN A 1 183 ? 8.033 11.899 6.266 1.00 86.25 183 GLN A CA 1
ATOM 1452 C C . GLN A 1 183 ? 8.382 11.483 4.832 1.00 86.25 183 GLN A C 1
ATOM 1454 O O . GLN A 1 183 ? 9.537 11.613 4.441 1.00 86.25 183 GLN A O 1
ATOM 1459 N N . ALA A 1 184 ? 7.389 11.084 4.029 1.00 88.44 184 ALA A N 1
ATOM 1460 C CA . ALA A 1 184 ? 7.573 10.759 2.615 1.00 88.44 184 ALA A CA 1
ATOM 1461 C C . ALA A 1 184 ? 8.048 11.967 1.779 1.00 88.44 184 ALA A C 1
ATOM 1463 O O . ALA A 1 184 ? 8.975 11.831 0.985 1.00 88.44 184 ALA A O 1
ATOM 1464 N N . GLU A 1 185 ? 7.473 13.155 1.988 1.00 89.69 185 GLU A N 1
ATOM 1465 C CA . GLU A 1 185 ? 7.883 14.404 1.323 1.00 89.69 185 GLU A CA 1
ATOM 1466 C C . GLU A 1 185 ? 9.347 14.748 1.613 1.00 89.69 185 GLU A C 1
ATOM 1468 O O . GLU A 1 185 ? 10.107 15.066 0.701 1.00 89.69 185 GLU A O 1
ATOM 1473 N N . LYS A 1 186 ? 9.760 14.663 2.884 1.00 87.50 186 LYS A N 1
ATOM 1474 C CA . LYS A 1 186 ? 11.126 14.994 3.310 1.00 87.50 186 LYS A CA 1
ATOM 1475 C C . LYS A 1 186 ? 12.181 14.122 2.645 1.00 87.50 186 LYS A C 1
ATOM 1477 O O . LYS A 1 186 ? 13.289 14.598 2.408 1.00 87.50 186 LYS A O 1
ATOM 1482 N N . VAL A 1 187 ? 11.846 12.858 2.386 1.00 86.06 187 VAL A N 1
ATOM 1483 C CA . VAL A 1 187 ? 12.761 11.902 1.756 1.00 86.06 187 VAL A CA 1
ATOM 1484 C C . VAL A 1 187 ? 12.639 11.869 0.231 1.00 86.06 187 VAL A C 1
ATOM 1486 O O . VAL A 1 187 ? 13.402 11.157 -0.421 1.00 86.06 187 VAL A O 1
ATOM 1489 N N . SER A 1 188 ? 11.728 12.651 -0.358 1.00 88.12 188 SER A N 1
ATOM 1490 C CA . SER A 1 188 ? 11.659 12.860 -1.807 1.00 88.12 188 SER A CA 1
ATOM 1491 C C . SER A 1 188 ? 12.783 13.786 -2.263 1.00 88.12 188 SER A C 1
ATOM 1493 O O . SER A 1 188 ? 13.031 14.839 -1.672 1.00 88.12 188 SER A O 1
ATOM 1495 N N . ASN A 1 189 ? 13.493 13.396 -3.321 1.00 83.31 189 ASN A N 1
ATOM 1496 C CA . ASN A 1 189 ? 14.553 14.218 -3.895 1.00 83.31 189 ASN A CA 1
ATOM 1497 C C . ASN A 1 189 ? 14.787 13.904 -5.380 1.00 83.31 189 ASN A C 1
ATOM 1499 O O . ASN A 1 189 ? 15.065 12.768 -5.757 1.00 83.31 189 ASN A O 1
ATOM 1503 N N . GLU A 1 190 ? 14.795 14.948 -6.211 1.00 80.38 190 GLU A N 1
ATOM 1504 C CA . GLU A 1 190 ? 15.042 14.844 -7.657 1.00 80.38 190 GLU A CA 1
ATOM 1505 C C . GLU A 1 190 ? 16.536 14.852 -8.041 1.00 80.38 190 GLU A C 1
ATOM 1507 O O . GLU A 1 190 ? 16.892 14.562 -9.188 1.00 80.38 190 GLU A O 1
ATOM 1512 N N . LYS A 1 191 ? 17.443 15.186 -7.111 1.00 80.25 191 LYS A N 1
ATOM 1513 C CA . LYS A 1 191 ? 18.894 15.216 -7.371 1.00 80.25 191 LYS A CA 1
ATOM 1514 C C . LYS A 1 191 ? 19.484 13.810 -7.296 1.00 80.25 191 LYS A C 1
ATOM 1516 O O . LYS A 1 191 ? 19.262 13.130 -6.309 1.00 80.25 191 LYS A O 1
ATOM 1521 N N . THR A 1 192 ? 20.332 13.413 -8.246 1.00 78.56 192 THR A N 1
ATOM 1522 C CA . THR A 1 192 ? 21.010 12.096 -8.257 1.00 78.56 192 THR A CA 1
ATOM 1523 C C . THR A 1 192 ? 21.727 11.794 -6.939 1.00 78.56 192 THR A C 1
ATOM 1525 O O . THR A 1 192 ? 22.554 12.609 -6.604 1.00 78.56 192 THR A O 1
ATOM 1528 N N . PRO A 1 193 ? 21.553 10.655 -6.255 1.00 77.44 193 PRO A N 1
ATOM 1529 C CA . PRO A 1 193 ? 20.642 9.613 -6.655 1.00 77.44 193 PRO A CA 1
ATOM 1530 C C . PRO A 1 193 ? 19.213 10.038 -6.297 1.00 77.44 193 PRO A C 1
ATOM 1532 O O . PRO A 1 193 ? 18.955 10.534 -5.198 1.00 77.44 193 PRO A O 1
ATOM 1535 N N . LYS A 1 194 ? 18.310 9.895 -7.271 1.00 83.38 194 LYS A N 1
ATOM 1536 C CA . LYS A 1 194 ? 16.899 10.236 -7.092 1.00 83.38 194 LYS A CA 1
ATOM 1537 C C . LYS A 1 194 ? 16.294 9.356 -6.004 1.00 83.38 194 LYS A C 1
ATOM 1539 O O . LYS A 1 194 ? 16.662 8.185 -5.885 1.00 83.38 194 LYS A O 1
ATOM 1544 N N . SER A 1 195 ? 15.387 9.946 -5.240 1.00 88.06 195 SER A N 1
ATOM 1545 C CA . SER A 1 195 ? 14.680 9.295 -4.149 1.00 88.06 195 SER A CA 1
ATOM 1546 C C . SER A 1 195 ? 13.182 9.497 -4.341 1.00 88.06 195 SER A C 1
ATOM 1548 O O . SER A 1 195 ? 12.694 10.622 -4.219 1.00 88.06 195 SER A O 1
ATOM 1550 N N . ASN A 1 196 ? 12.483 8.411 -4.666 1.00 90.38 196 ASN A N 1
ATOM 1551 C CA . ASN A 1 196 ? 11.056 8.408 -4.984 1.00 90.38 196 ASN A CA 1
ATOM 1552 C C . ASN A 1 196 ? 10.306 7.692 -3.849 1.00 90.38 196 ASN A C 1
ATOM 1554 O O . ASN A 1 196 ? 10.390 6.466 -3.742 1.00 90.38 196 ASN A O 1
ATOM 1558 N N . PRO A 1 197 ? 9.624 8.415 -2.950 1.00 92.38 197 PRO A N 1
ATOM 1559 C CA . PRO A 1 197 ? 9.051 7.809 -1.757 1.00 92.38 197 PRO A CA 1
ATOM 1560 C C . PRO A 1 197 ? 7.858 6.905 -2.081 1.00 92.38 197 PRO A C 1
ATOM 1562 O O . PRO A 1 197 ? 7.080 7.158 -3.003 1.00 92.38 197 PRO A O 1
ATOM 1565 N N . VAL A 1 198 ? 7.667 5.879 -1.256 1.00 95.06 198 VAL A N 1
ATOM 1566 C CA . VAL A 1 198 ? 6.515 4.981 -1.318 1.00 95.06 198 VAL A CA 1
ATOM 1567 C C . VAL A 1 198 ? 5.756 5.046 -0.000 1.00 95.06 198 VAL A C 1
ATOM 1569 O O . VAL A 1 198 ? 6.327 4.782 1.056 1.00 95.06 198 VAL A O 1
ATOM 1572 N N . ILE A 1 199 ? 4.464 5.367 -0.057 1.00 94.12 199 ILE A N 1
ATOM 1573 C CA . ILE A 1 199 ? 3.565 5.321 1.101 1.00 94.12 199 ILE A CA 1
ATOM 1574 C C . ILE A 1 199 ? 2.774 4.016 1.067 1.00 94.12 199 ILE A C 1
ATOM 1576 O O . ILE A 1 199 ? 2.110 3.715 0.082 1.00 94.12 199 ILE A O 1
ATOM 1580 N N . ILE A 1 200 ? 2.799 3.260 2.158 1.00 94.19 200 ILE A N 1
ATOM 1581 C CA . ILE A 1 200 ? 2.065 2.008 2.325 1.00 94.19 200 ILE A CA 1
ATOM 1582 C C . ILE A 1 200 ? 1.038 2.204 3.436 1.00 94.19 200 ILE A C 1
ATOM 1584 O O . ILE A 1 200 ? 1.402 2.536 4.560 1.00 94.19 200 ILE A O 1
ATOM 1588 N N . SER A 1 201 ? -0.244 1.991 3.155 1.00 91.44 201 SER A N 1
ATOM 1589 C CA . SER A 1 201 ? -1.309 2.127 4.153 1.00 91.44 201 SER A CA 1
ATOM 1590 C C . SER A 1 201 ? -2.465 1.164 3.903 1.00 91.44 201 SER A C 1
ATOM 1592 O O . SER A 1 201 ? -2.613 0.665 2.795 1.00 91.44 201 SER A O 1
ATOM 1594 N N . HIS A 1 202 ? -3.321 0.915 4.901 1.00 88.69 202 HIS A N 1
ATOM 1595 C CA . HIS A 1 202 ? -4.568 0.179 4.672 1.00 88.69 202 HIS A CA 1
ATOM 1596 C C . HIS A 1 202 ? -5.471 0.901 3.668 1.00 88.69 202 HIS A C 1
ATOM 1598 O O . HIS A 1 202 ? -6.066 0.236 2.817 1.00 88.69 202 HIS A O 1
ATOM 1604 N N . LEU A 1 203 ? -5.536 2.236 3.748 1.00 86.62 203 LEU A N 1
ATOM 1605 C CA . LEU A 1 203 ? -6.330 3.060 2.852 1.00 86.62 203 LEU A CA 1
ATOM 1606 C C . LEU A 1 203 ? -5.830 4.510 2.821 1.00 86.62 203 LEU A C 1
ATOM 1608 O O . LEU A 1 203 ? -5.596 5.139 3.857 1.00 86.62 203 LEU A O 1
ATOM 1612 N N . THR A 1 204 ? -5.749 5.054 1.609 1.00 86.44 204 THR A N 1
ATOM 1613 C CA . THR A 1 204 ? -5.296 6.423 1.332 1.00 86.44 204 THR A CA 1
ATOM 1614 C C . THR A 1 204 ? -6.341 7.199 0.522 1.00 86.44 204 THR A C 1
ATOM 1616 O O . THR A 1 204 ? -7.058 6.613 -0.294 1.00 86.44 204 THR A O 1
ATOM 1619 N N . SER A 1 205 ? -6.477 8.513 0.733 1.00 84.00 205 SER A N 1
ATOM 1620 C CA . SER A 1 205 ? -7.393 9.342 -0.070 1.00 84.00 205 SER A CA 1
ATOM 1621 C C . SER A 1 205 ? -6.829 9.662 -1.461 1.00 84.00 205 SER A C 1
ATOM 1623 O O . SER A 1 205 ? -5.621 9.591 -1.678 1.00 84.00 205 SER A O 1
ATOM 1625 N N . GLU A 1 206 ? -7.696 10.041 -2.409 1.00 82.50 206 GLU A N 1
ATOM 1626 C CA . GLU A 1 206 ? -7.282 10.468 -3.761 1.00 82.50 206 GLU A CA 1
ATOM 1627 C C . GLU A 1 206 ? -6.265 11.602 -3.714 1.00 82.50 206 GLU A C 1
ATOM 1629 O O . GLU A 1 206 ? -5.181 11.477 -4.271 1.00 82.50 206 GLU A O 1
ATOM 1634 N N . ASN A 1 207 ? -6.565 12.636 -2.923 1.00 85.00 207 ASN A N 1
ATOM 1635 C CA . ASN A 1 207 ? -5.715 13.812 -2.780 1.00 85.00 207 ASN A CA 1
ATOM 1636 C C . ASN A 1 207 ? -4.297 13.457 -2.324 1.00 85.00 207 ASN A C 1
ATOM 1638 O O . ASN A 1 207 ? -3.349 14.096 -2.757 1.00 85.00 207 ASN A O 1
ATOM 1642 N N . VAL A 1 208 ? -4.131 12.450 -1.457 1.00 86.75 208 VAL A N 1
ATOM 1643 C CA . VAL A 1 208 ? -2.791 12.001 -1.051 1.00 86.75 208 VAL A CA 1
ATOM 1644 C C . VAL A 1 208 ? -2.098 11.272 -2.200 1.00 86.75 208 VAL A C 1
ATOM 1646 O O . VAL A 1 208 ? -0.907 11.476 -2.399 1.00 86.75 208 VAL A O 1
ATOM 1649 N N . ARG A 1 209 ? -2.810 10.451 -2.983 1.00 87.25 209 ARG A N 1
ATOM 1650 C CA . ARG A 1 209 ? -2.220 9.771 -4.150 1.00 87.25 209 ARG A CA 1
ATOM 1651 C C . ARG A 1 209 ? -1.750 10.775 -5.202 1.00 87.25 209 ARG A C 1
ATOM 1653 O O . ARG A 1 209 ? -0.614 10.666 -5.652 1.00 87.25 209 ARG A O 1
ATOM 1660 N N . ASP A 1 210 ? -2.578 11.760 -5.540 1.00 85.88 210 ASP A N 1
ATOM 1661 C CA . ASP A 1 210 ? -2.213 12.813 -6.493 1.00 85.88 210 ASP A CA 1
ATOM 1662 C C . ASP A 1 210 ? -1.071 13.683 -5.955 1.00 85.88 210 ASP A C 1
ATOM 1664 O O . ASP A 1 210 ? -0.101 13.942 -6.666 1.00 85.88 210 ASP A O 1
ATOM 1668 N N . HIS A 1 211 ? -1.124 14.044 -4.668 1.00 88.44 211 HIS A N 1
ATOM 1669 C CA . HIS A 1 211 ? -0.053 14.788 -4.003 1.00 88.44 211 HIS A CA 1
ATOM 1670 C C . HIS A 1 211 ? 1.266 14.016 -3.946 1.00 88.44 211 HIS A C 1
ATOM 1672 O O . HIS A 1 211 ? 2.326 14.621 -4.016 1.00 88.44 211 HIS A O 1
ATOM 1678 N N . MET A 1 212 ? 1.250 12.690 -3.831 1.00 89.00 212 MET A N 1
ATOM 1679 C CA . MET A 1 212 ? 2.490 11.916 -3.905 1.00 89.00 212 MET A CA 1
ATOM 1680 C C . MET A 1 212 ? 2.981 11.756 -5.342 1.00 89.00 212 MET A C 1
ATOM 1682 O O . MET A 1 212 ? 4.186 11.809 -5.575 1.00 89.00 212 MET A O 1
ATOM 1686 N N . ARG A 1 213 ? 2.081 11.567 -6.309 1.00 85.19 213 ARG A N 1
ATOM 1687 C CA . ARG A 1 213 ? 2.463 11.320 -7.701 1.00 85.19 213 ARG A CA 1
ATOM 1688 C C . ARG A 1 213 ? 3.040 12.566 -8.369 1.00 85.19 213 ARG A C 1
ATOM 1690 O O . ARG A 1 213 ? 4.114 12.491 -8.956 1.00 85.19 213 ARG A O 1
ATOM 1697 N N . ASP A 1 214 ? 2.340 13.693 -8.290 1.00 79.62 214 ASP A N 1
ATOM 1698 C CA . ASP A 1 214 ? 2.593 14.826 -9.184 1.00 79.62 214 ASP A CA 1
ATOM 1699 C C . ASP A 1 214 ? 3.837 15.659 -8.787 1.00 79.62 214 ASP A C 1
ATOM 1701 O O . ASP A 1 214 ? 4.689 15.883 -9.646 1.00 79.62 214 ASP A O 1
ATOM 1705 N N . PRO A 1 215 ? 4.010 16.102 -7.524 1.00 83.00 215 PRO A N 1
ATOM 1706 C CA . PRO A 1 215 ? 5.203 16.844 -7.099 1.00 83.00 215 PRO A CA 1
ATOM 1707 C C . PRO A 1 215 ? 6.374 15.973 -6.611 1.00 83.00 215 PRO A C 1
ATOM 1709 O O . PRO A 1 215 ? 7.474 16.503 -6.464 1.00 83.00 215 PRO A O 1
ATOM 1712 N N . HIS A 1 216 ? 6.165 14.683 -6.314 1.00 84.38 216 HIS A N 1
ATOM 1713 C CA . HIS A 1 216 ? 7.179 13.848 -5.645 1.00 84.38 216 HIS A CA 1
ATOM 1714 C C . HIS A 1 216 ? 7.576 12.570 -6.392 1.00 84.38 216 HIS A C 1
ATOM 1716 O O . HIS A 1 216 ? 8.436 11.848 -5.881 1.00 84.38 216 HIS A O 1
ATOM 1722 N N . ASP A 1 217 ? 6.962 12.271 -7.547 1.00 82.75 217 ASP A N 1
ATOM 1723 C CA . ASP A 1 217 ? 7.131 10.999 -8.281 1.00 82.75 217 ASP A CA 1
ATOM 1724 C C . ASP A 1 217 ? 6.978 9.767 -7.360 1.00 82.75 217 ASP A C 1
ATOM 1726 O O . ASP A 1 217 ? 7.620 8.724 -7.507 1.00 82.75 217 ASP A O 1
ATOM 1730 N N . GLY A 1 218 ? 6.149 9.933 -6.328 1.00 88.38 218 GLY A N 1
ATOM 1731 C CA . GLY A 1 218 ? 5.919 8.962 -5.281 1.00 88.38 218 GLY A CA 1
ATOM 1732 C C . GLY A 1 218 ? 4.868 7.937 -5.680 1.00 88.38 21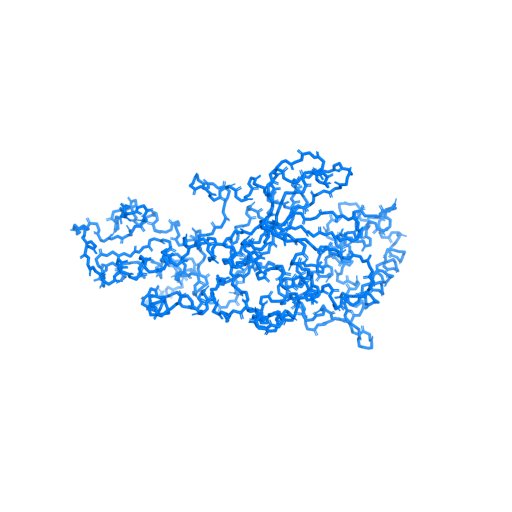8 GLY A C 1
ATOM 1733 O O . GLY A 1 218 ? 4.055 8.138 -6.583 1.00 88.38 218 GLY A O 1
ATOM 1734 N N . THR A 1 219 ? 4.867 6.810 -4.977 1.00 90.69 219 THR A N 1
ATOM 1735 C CA . THR A 1 219 ? 3.892 5.729 -5.176 1.00 90.69 219 THR A CA 1
ATOM 1736 C C . THR A 1 219 ? 3.124 5.466 -3.891 1.00 90.69 219 THR A C 1
ATOM 1738 O O . THR A 1 219 ? 3.665 5.597 -2.795 1.00 90.69 219 THR A O 1
ATOM 1741 N N . VAL A 1 220 ? 1.856 5.079 -4.013 1.00 91.94 220 VAL A N 1
ATOM 1742 C CA . VAL A 1 220 ? 1.025 4.686 -2.873 1.00 91.94 220 VAL A CA 1
ATOM 1743 C C . VAL A 1 220 ? 0.655 3.209 -3.006 1.00 91.94 220 VAL A C 1
ATOM 1745 O O . VAL A 1 220 ? 0.398 2.712 -4.095 1.00 91.94 220 VAL A O 1
ATOM 1748 N N . LEU A 1 221 ? 0.633 2.480 -1.899 1.00 93.81 221 LEU A N 1
ATOM 1749 C CA . LEU A 1 221 ? 0.151 1.109 -1.819 1.00 93.81 221 LEU A CA 1
ATOM 1750 C C . LE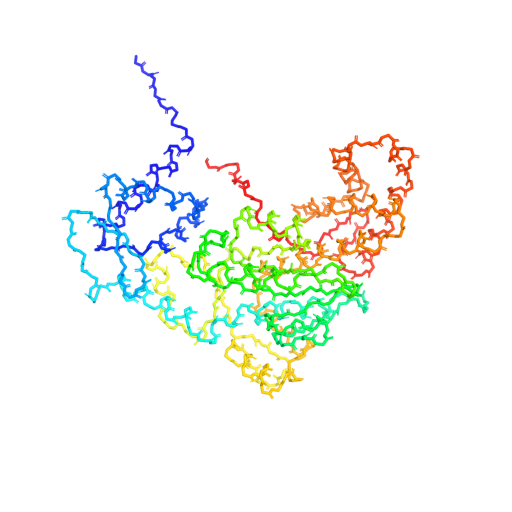U A 1 221 ? -0.982 1.046 -0.798 1.00 93.81 221 LEU A C 1
ATOM 1752 O O . LEU A 1 221 ? -0.758 1.275 0.390 1.00 93.81 221 LEU A O 1
ATOM 1756 N N . ASP A 1 222 ? -2.174 0.666 -1.259 1.00 91.56 222 ASP A N 1
ATOM 1757 C CA . ASP A 1 222 ? -3.320 0.391 -0.399 1.00 91.56 222 ASP A CA 1
ATOM 1758 C C . ASP A 1 222 ? -3.387 -1.113 -0.087 1.00 91.56 222 ASP A C 1
ATOM 1760 O O . ASP A 1 222 ? -3.768 -1.939 -0.922 1.00 91.56 222 ASP A O 1
ATOM 1764 N N . THR A 1 223 ? -3.031 -1.495 1.139 1.00 91.50 223 THR A N 1
ATOM 1765 C CA . THR A 1 223 ? -3.023 -2.891 1.611 1.00 91.50 223 THR A CA 1
ATOM 1766 C C . THR A 1 223 ? -4.435 -3.436 1.864 1.00 91.50 223 THR A C 1
ATOM 1768 O O . THR A 1 223 ? -4.622 -4.655 2.011 1.00 91.50 223 THR A O 1
ATOM 1771 N N . ARG A 1 224 ? -5.438 -2.542 1.864 1.00 87.06 224 ARG A N 1
ATOM 1772 C CA . ARG A 1 224 ? -6.889 -2.762 2.003 1.00 87.06 224 ARG A CA 1
ATOM 1773 C C . ARG A 1 224 ? -7.363 -3.333 3.328 1.00 87.06 224 ARG A C 1
ATOM 1775 O O . ARG A 1 224 ? -8.564 -3.324 3.561 1.00 87.06 224 ARG A O 1
ATOM 1782 N N . LYS A 1 225 ? -6.476 -3.887 4.148 1.00 91.06 225 LYS A N 1
ATOM 1783 C CA . LYS A 1 225 ? -6.764 -4.417 5.481 1.00 91.06 225 LYS A CA 1
ATOM 1784 C C . LYS A 1 225 ? -5.598 -4.097 6.399 1.00 91.06 225 LYS A C 1
ATOM 1786 O O . LYS A 1 225 ? -4.451 -4.018 5.951 1.00 91.06 225 LYS A O 1
ATOM 1791 N N . LEU A 1 226 ? -5.904 -3.957 7.679 1.00 89.81 226 LEU A N 1
ATOM 1792 C CA . LEU A 1 226 ? -4.898 -3.929 8.732 1.00 89.81 226 LEU A CA 1
ATOM 1793 C C . LEU A 1 226 ? -4.323 -5.338 8.904 1.00 89.81 226 LEU A C 1
ATOM 1795 O O . LEU A 1 226 ? -5.040 -6.319 8.711 1.00 89.81 226 LEU A O 1
ATOM 1799 N N . ILE A 1 227 ? -3.048 -5.443 9.268 1.00 88.69 227 ILE A N 1
ATOM 1800 C CA . ILE A 1 227 ? -2.401 -6.726 9.567 1.00 88.69 227 ILE A CA 1
ATOM 1801 C C . ILE A 1 227 ? -2.185 -6.829 11.071 1.00 88.69 227 ILE A C 1
ATOM 1803 O O . ILE A 1 227 ? -1.780 -5.855 11.707 1.00 88.69 227 ILE A O 1
ATOM 1807 N N . ALA A 1 228 ? -2.459 -8.009 11.620 1.00 87.81 228 ALA A N 1
ATOM 1808 C CA . ALA A 1 228 ? -2.320 -8.300 13.032 1.00 87.81 228 ALA A CA 1
ATOM 1809 C C . ALA A 1 228 ? -1.642 -9.652 13.299 1.00 87.81 228 ALA A C 1
ATOM 1811 O O . ALA A 1 228 ? -1.856 -10.594 12.547 1.00 87.81 228 ALA A O 1
ATOM 1812 N N . CYS A 1 229 ? -0.854 -9.768 14.373 1.00 86.44 229 CYS A N 1
ATOM 1813 C CA . CYS A 1 229 ? -0.189 -11.019 14.757 1.00 86.44 229 CYS A CA 1
ATOM 1814 C C . CYS A 1 229 ? -1.025 -11.810 15.780 1.00 86.44 229 CYS A C 1
ATOM 1816 O O . CYS A 1 229 ? -1.366 -11.294 16.847 1.00 86.44 229 CYS A O 1
ATOM 1818 N N . GLU A 1 230 ? -1.312 -13.079 15.479 1.00 81.69 230 GLU A N 1
ATOM 1819 C CA . GLU A 1 230 ? -2.137 -13.994 16.286 1.00 81.69 230 GLU A CA 1
ATOM 1820 C C . GLU A 1 230 ? -1.613 -14.218 17.709 1.00 81.69 230 GLU A C 1
ATOM 1822 O O . GLU A 1 230 ? -2.399 -14.370 18.644 1.00 81.69 230 GLU A O 1
ATOM 1827 N N . ALA A 1 231 ? -0.291 -14.213 17.898 1.00 75.44 231 ALA A N 1
ATOM 1828 C CA . ALA A 1 231 ? 0.329 -14.532 19.186 1.00 75.44 231 ALA A CA 1
ATOM 1829 C C . ALA A 1 231 ? -0.020 -13.530 20.304 1.00 75.44 231 ALA A C 1
ATOM 1831 O O . ALA A 1 231 ? 0.118 -13.846 21.483 1.00 75.44 231 ALA A O 1
ATOM 1832 N N . ASN A 1 232 ? -0.510 -12.340 19.950 1.00 67.44 232 ASN A N 1
ATOM 1833 C CA . ASN A 1 232 ? -0.674 -11.217 20.872 1.00 67.44 232 ASN A CA 1
ATOM 1834 C C . ASN A 1 232 ? -2.160 -10.925 21.178 1.00 67.44 232 ASN A C 1
ATOM 1836 O O . ASN A 1 232 ? -2.533 -9.764 21.360 1.00 67.44 232 ASN A O 1
ATOM 1840 N N . HIS A 1 233 ? -3.030 -11.959 21.171 1.00 67.50 233 HIS A N 1
ATOM 1841 C CA . HIS A 1 233 ? -4.416 -11.715 20.760 1.00 67.50 233 HIS A CA 1
ATOM 1842 C C . HIS A 1 233 ? -5.619 -12.428 21.377 1.00 67.50 233 HIS A C 1
ATOM 1844 O O . HIS A 1 233 ? -6.713 -12.304 20.821 1.00 67.50 233 HIS A O 1
ATOM 1850 N N . SER A 1 234 ? -5.509 -13.065 22.543 1.00 70.88 234 SER A N 1
ATOM 1851 C CA . SER A 1 234 ? -6.634 -13.840 23.108 1.00 70.88 234 SER A CA 1
ATOM 1852 C C . SER A 1 234 ? -7.973 -13.078 23.211 1.00 70.88 234 SER A C 1
ATOM 1854 O O . SER A 1 234 ? -9.028 -13.706 23.149 1.00 70.88 234 SER A O 1
ATOM 1856 N N . GLN A 1 235 ? -7.960 -11.742 23.314 1.00 84.44 235 GLN A N 1
ATOM 1857 C CA . GLN A 1 235 ? -9.172 -10.920 23.424 1.00 84.44 235 GLN A CA 1
ATOM 1858 C C . GLN A 1 235 ? -9.528 -10.090 22.180 1.00 84.44 235 GLN A C 1
ATOM 1860 O O . GLN A 1 235 ? -10.694 -9.708 22.044 1.00 84.44 235 GLN A O 1
ATOM 1865 N N . LEU A 1 236 ? -8.601 -9.824 21.246 1.00 89.31 236 LEU A N 1
ATOM 1866 C CA . LEU A 1 236 ? -8.925 -8.897 20.153 1.00 89.31 236 LEU A CA 1
ATOM 1867 C C . LEU A 1 236 ? -9.946 -9.470 19.197 1.00 89.31 236 LEU A C 1
ATOM 1869 O O . LEU A 1 236 ? -10.824 -8.738 18.763 1.00 89.31 236 LEU A O 1
ATOM 1873 N N . GLU A 1 237 ? -9.850 -10.748 18.839 1.00 90.94 237 GLU A N 1
ATOM 1874 C CA . GLU A 1 237 ? -10.784 -11.297 17.859 1.00 90.94 237 GLU A CA 1
ATOM 1875 C C . GLU A 1 237 ? -12.239 -11.109 18.322 1.00 90.94 237 GLU A C 1
ATOM 1877 O O . GLU A 1 237 ? -13.102 -10.699 17.544 1.00 90.94 237 GLU A O 1
ATOM 1882 N N . SER A 1 238 ? -12.487 -11.319 19.616 1.00 92.50 238 SER A N 1
ATOM 1883 C CA . SER A 1 238 ? -13.776 -11.060 20.259 1.00 92.50 238 SER A CA 1
ATOM 1884 C C . SER A 1 238 ? -14.149 -9.575 20.250 1.00 92.50 238 SER A C 1
ATOM 1886 O O . SER A 1 238 ? -15.309 -9.245 19.992 1.00 92.50 238 SER A O 1
ATOM 1888 N N . ALA A 1 239 ? -13.186 -8.681 20.494 1.00 94.50 239 ALA A N 1
ATOM 1889 C CA . ALA A 1 239 ? -13.395 -7.238 20.416 1.00 94.50 239 ALA A CA 1
ATOM 1890 C C . ALA A 1 239 ? -13.752 -6.786 18.990 1.00 94.50 239 ALA A C 1
ATOM 1892 O O . ALA A 1 239 ? -14.767 -6.125 18.803 1.00 94.50 239 ALA A O 1
ATOM 1893 N N . LEU A 1 240 ? -13.007 -7.211 17.965 1.00 94.50 240 LEU A N 1
ATOM 1894 C CA . LEU A 1 240 ? -13.283 -6.869 16.564 1.00 94.50 240 LEU A CA 1
ATOM 1895 C C . LEU A 1 240 ? -14.626 -7.409 16.077 1.00 94.50 240 LEU A C 1
ATOM 1897 O O . LEU A 1 240 ? -15.300 -6.740 15.299 1.00 94.50 240 LEU A O 1
ATOM 1901 N N . LYS A 1 241 ? -15.005 -8.622 16.506 1.00 95.06 241 LYS A N 1
ATOM 1902 C CA . LYS A 1 241 ? -16.326 -9.195 16.205 1.00 95.06 241 LYS A CA 1
ATOM 1903 C C . LYS A 1 241 ? -17.433 -8.350 16.823 1.00 95.06 241 LYS A C 1
ATOM 1905 O O . LYS A 1 241 ? -18.414 -8.059 16.153 1.00 95.06 241 LYS A O 1
ATOM 1910 N N . PHE A 1 242 ? -17.269 -7.939 18.081 1.00 96.44 242 PHE A N 1
ATOM 1911 C CA . PHE A 1 242 ? -18.227 -7.056 18.743 1.00 96.44 242 PHE A CA 1
ATOM 1912 C C . PHE A 1 242 ? -18.328 -5.691 18.047 1.00 96.44 242 PHE A C 1
ATOM 1914 O O . PHE A 1 242 ? -19.430 -5.208 17.818 1.00 96.44 242 PHE A O 1
ATOM 1921 N N . LEU A 1 243 ? -17.187 -5.116 17.668 1.00 95.56 243 LEU A N 1
ATOM 1922 C CA . LEU A 1 243 ? -17.073 -3.828 16.983 1.00 95.56 243 LEU A CA 1
ATOM 1923 C C . LEU A 1 243 ? -17.409 -3.888 15.480 1.00 95.56 243 LEU A C 1
ATOM 1925 O O . LEU A 1 243 ? -17.244 -2.893 14.788 1.00 95.56 243 LEU A O 1
ATOM 1929 N N . ASN A 1 244 ? -17.848 -5.040 14.963 1.00 94.69 244 ASN A N 1
ATOM 1930 C CA . ASN A 1 244 ? -18.191 -5.259 13.553 1.00 94.69 244 ASN A CA 1
ATOM 1931 C C . ASN A 1 244 ? -17.076 -4.899 12.541 1.00 94.69 244 ASN A C 1
ATOM 1933 O O . ASN A 1 244 ? -17.339 -4.453 11.429 1.00 94.69 244 ASN A O 1
ATOM 1937 N N . ILE A 1 245 ? -15.808 -5.109 12.913 1.00 94.06 245 ILE A N 1
ATOM 1938 C CA . ILE A 1 245 ? -14.634 -4.780 12.077 1.00 94.06 245 ILE A CA 1
ATOM 1939 C C . ILE A 1 245 ? -13.676 -5.963 11.883 1.00 94.06 245 ILE A C 1
ATOM 1941 O O . ILE A 1 245 ? -12.549 -5.795 11.416 1.00 94.06 245 ILE A O 1
ATOM 1945 N N . ARG A 1 246 ? -14.096 -7.193 12.210 1.00 92.62 246 ARG A N 1
ATOM 1946 C CA . ARG A 1 246 ? -13.234 -8.385 12.093 1.00 92.62 246 ARG A CA 1
ATOM 1947 C C . ARG A 1 246 ? -12.701 -8.603 10.678 1.00 92.62 246 ARG A C 1
ATOM 1949 O O . ARG A 1 246 ? -11.534 -8.967 10.535 1.00 92.62 246 ARG A O 1
ATOM 1956 N N . ASP A 1 247 ? -13.506 -8.339 9.656 1.00 89.69 247 ASP A N 1
ATOM 1957 C CA . ASP A 1 247 ? -13.113 -8.544 8.258 1.00 89.69 247 ASP A CA 1
ATOM 1958 C C . ASP A 1 247 ? -12.139 -7.481 7.735 1.00 89.69 247 ASP A C 1
ATOM 1960 O O . ASP A 1 247 ? -11.531 -7.668 6.675 1.00 89.69 247 ASP A O 1
ATOM 1964 N N . ARG A 1 248 ? -11.941 -6.396 8.493 1.00 90.75 248 ARG A N 1
ATOM 1965 C CA . ARG A 1 248 ? -11.003 -5.304 8.196 1.00 90.75 248 ARG A CA 1
ATOM 1966 C C . ARG A 1 248 ? -9.586 -5.577 8.704 1.00 90.75 248 ARG A C 1
ATOM 1968 O O . ARG A 1 248 ? -8.645 -4.898 8.292 1.00 90.75 248 ARG A O 1
ATOM 1975 N N . VAL A 1 249 ? -9.429 -6.589 9.556 1.00 91.06 249 VAL A N 1
ATOM 1976 C CA . VAL A 1 249 ? -8.148 -7.019 10.120 1.00 91.06 249 VAL A CA 1
ATOM 1977 C C . VAL A 1 249 ? -7.815 -8.413 9.606 1.00 91.06 249 VAL A C 1
ATOM 1979 O O . VAL A 1 249 ? -8.639 -9.326 9.624 1.00 91.06 249 VAL A O 1
ATOM 1982 N N . GLU A 1 250 ? -6.592 -8.598 9.142 1.00 91.56 250 GLU A N 1
ATOM 1983 C CA . GLU A 1 250 ? -6.072 -9.886 8.718 1.00 91.56 250 GLU A CA 1
ATOM 1984 C C . GLU A 1 250 ? -5.058 -10.382 9.737 1.00 91.56 250 GLU A C 1
ATOM 1986 O O . GLU A 1 250 ? -4.057 -9.720 10.003 1.00 91.56 250 GLU A O 1
ATOM 1991 N N . PHE A 1 251 ? -5.358 -11.533 10.329 1.00 90.25 251 PHE A N 1
ATOM 1992 C CA . PHE A 1 251 ? -4.503 -12.154 11.325 1.00 90.25 251 PHE A CA 1
ATOM 1993 C C . PHE A 1 251 ? -3.484 -13.033 10.612 1.00 90.25 251 PHE A C 1
ATOM 1995 O O . PHE A 1 251 ? -3.828 -13.747 9.669 1.00 90.25 251 PHE A O 1
ATOM 2002 N N . ILE A 1 252 ? -2.240 -12.932 11.053 1.00 91.12 252 ILE A N 1
ATOM 2003 C CA . ILE A 1 252 ? -1.115 -13.730 10.590 1.00 91.12 252 ILE A CA 1
ATOM 2004 C C . ILE A 1 252 ? -0.435 -14.364 11.803 1.00 91.12 252 ILE A C 1
ATOM 2006 O O . ILE A 1 252 ? -0.418 -13.753 12.878 1.00 91.12 252 ILE A O 1
ATOM 2010 N N . PRO A 1 253 ? 0.143 -15.563 11.668 1.00 89.88 253 PRO A N 1
ATOM 2011 C CA . PRO A 1 253 ? 0.982 -16.108 12.722 1.00 89.88 253 PRO A CA 1
ATOM 2012 C C . PRO A 1 253 ? 2.270 -15.276 12.838 1.00 89.88 253 PRO A C 1
ATOM 2014 O O . PRO A 1 253 ? 2.517 -14.340 12.067 1.00 89.88 253 PRO A O 1
ATOM 2017 N N . ARG A 1 254 ? 3.129 -15.630 13.798 1.00 89.94 254 ARG A N 1
ATOM 2018 C CA . ARG A 1 254 ? 4.515 -15.151 13.760 1.00 89.94 254 ARG A CA 1
ATOM 2019 C C . ARG A 1 254 ? 5.167 -15.615 12.463 1.00 89.94 254 ARG A C 1
ATOM 2021 O O . ARG A 1 254 ? 4.873 -16.704 11.976 1.00 89.94 254 ARG A O 1
ATOM 2028 N N . LEU A 1 255 ? 6.035 -14.782 11.902 1.00 89.38 255 LEU A N 1
ATOM 2029 C CA . LEU A 1 255 ? 6.640 -15.082 10.613 1.00 89.38 255 LEU A CA 1
ATOM 2030 C C . LEU A 1 255 ? 7.846 -15.989 10.816 1.00 89.38 255 LEU A C 1
ATOM 2032 O O . LEU A 1 255 ? 8.777 -15.668 11.564 1.00 89.38 255 LEU A O 1
ATOM 2036 N N . SER A 1 256 ? 7.820 -17.116 10.116 1.00 85.69 256 SER A N 1
ATOM 2037 C CA . SER A 1 256 ? 8.907 -18.082 10.101 1.00 85.69 256 SER A CA 1
ATOM 2038 C C . SER A 1 256 ? 10.155 -17.461 9.481 1.00 85.69 256 SER A C 1
ATOM 2040 O O . SER A 1 256 ? 10.083 -16.734 8.489 1.00 85.69 256 SER A O 1
ATOM 2042 N N . THR A 1 257 ? 11.330 -17.786 10.008 1.00 81.69 257 THR A N 1
ATOM 2043 C CA . THR A 1 257 ? 12.596 -17.373 9.394 1.00 81.69 257 THR A CA 1
ATOM 2044 C C . THR A 1 257 ? 13.488 -18.577 9.118 1.00 81.69 257 THR A C 1
ATOM 2046 O O . THR A 1 257 ? 13.271 -19.670 9.637 1.00 81.69 257 THR A O 1
ATOM 2049 N N . ALA A 1 258 ? 14.506 -18.388 8.278 1.00 80.75 258 ALA A N 1
ATOM 2050 C CA . ALA A 1 258 ? 15.545 -19.391 8.055 1.00 80.75 258 ALA A CA 1
ATOM 2051 C C . ALA A 1 258 ? 16.480 -19.555 9.266 1.00 80.75 258 ALA A C 1
ATOM 2053 O O . ALA A 1 258 ? 17.330 -20.444 9.266 1.00 80.75 258 ALA A O 1
ATOM 2054 N N . TYR A 1 259 ? 16.372 -18.688 10.276 1.00 74.12 259 TYR A N 1
ATOM 2055 C CA . TYR A 1 259 ? 17.075 -18.867 11.535 1.00 74.12 259 TYR A CA 1
ATOM 2056 C C . TYR A 1 259 ? 16.412 -20.006 12.305 1.00 74.12 259 TYR A C 1
ATOM 2058 O O . TYR A 1 259 ? 15.212 -19.967 12.576 1.00 74.12 259 TYR A O 1
ATOM 2066 N N . GLU A 1 260 ? 17.190 -21.028 12.660 1.00 63.75 260 GLU A N 1
ATOM 2067 C CA . GLU A 1 260 ? 16.674 -22.169 13.414 1.00 63.75 260 GLU A CA 1
ATOM 2068 C C . GLU A 1 260 ? 15.895 -21.699 14.651 1.00 63.75 260 GLU A C 1
ATOM 2070 O O . GLU A 1 260 ? 16.441 -21.026 15.525 1.00 63.75 260 GLU A O 1
ATOM 2075 N N . ARG A 1 261 ? 14.611 -22.079 14.722 1.00 63.75 261 ARG A N 1
ATOM 2076 C CA . ARG A 1 261 ? 13.701 -21.815 15.854 1.00 63.75 261 ARG A CA 1
ATOM 2077 C C . ARG A 1 261 ? 13.438 -20.336 16.170 1.00 63.75 261 ARG A C 1
ATOM 2079 O O . ARG A 1 261 ? 12.914 -20.049 17.245 1.00 63.75 261 ARG A O 1
ATOM 2086 N N . LEU A 1 262 ? 13.768 -19.408 15.273 1.00 68.62 262 LEU A N 1
ATOM 2087 C CA . LEU A 1 262 ? 13.464 -17.991 15.460 1.00 68.62 262 LEU A CA 1
ATOM 2088 C C . LEU A 1 262 ? 12.248 -17.610 14.613 1.00 68.62 262 LEU A C 1
ATOM 2090 O O . LEU A 1 262 ? 12.341 -17.375 13.408 1.00 68.62 262 LEU A O 1
ATOM 2094 N N . GLU A 1 263 ? 11.100 -17.540 15.266 1.00 78.12 263 GLU A N 1
ATOM 2095 C CA . GLU A 1 263 ? 9.930 -16.852 14.734 1.00 78.12 263 GLU A CA 1
ATOM 2096 C C . GLU A 1 263 ? 10.012 -15.380 15.124 1.00 78.12 263 GLU A C 1
ATOM 2098 O O . GLU A 1 263 ? 10.379 -15.049 16.255 1.00 78.12 263 GLU A O 1
ATOM 2103 N N . LEU A 1 264 ? 9.670 -14.496 14.193 1.00 78.19 264 LEU A N 1
ATOM 2104 C CA . LEU A 1 264 ? 9.686 -13.061 14.435 1.00 78.19 264 LEU A CA 1
ATOM 2105 C C . LEU A 1 264 ? 8.261 -12.510 14.474 1.00 78.19 264 LEU A C 1
ATOM 2107 O O . LEU A 1 264 ? 7.406 -12.852 13.653 1.00 78.19 264 LEU A O 1
ATOM 2111 N N . ASP A 1 265 ? 8.028 -11.623 15.431 1.00 81.19 265 ASP A N 1
ATOM 2112 C CA . ASP A 1 265 ? 6.951 -10.641 15.405 1.00 81.19 265 ASP A CA 1
ATOM 2113 C C . ASP A 1 265 ? 7.555 -9.235 15.238 1.00 81.19 265 ASP A C 1
ATOM 2115 O O . ASP A 1 265 ? 8.760 -9.091 15.016 1.00 81.19 265 ASP A O 1
ATOM 2119 N N . GLY A 1 266 ? 6.730 -8.186 15.308 1.00 80.00 266 GLY A N 1
ATOM 2120 C CA . GLY A 1 266 ? 7.239 -6.824 15.156 1.00 80.00 266 GLY A CA 1
ATOM 2121 C C . GLY A 1 266 ? 8.130 -6.360 16.318 1.00 80.00 266 GLY A C 1
ATOM 2122 O O . GLY A 1 266 ? 9.066 -5.610 16.060 1.00 80.00 266 GLY A O 1
ATOM 2123 N N . ASN A 1 267 ? 7.935 -6.845 17.557 1.00 82.38 267 ASN A N 1
ATOM 2124 C CA . ASN A 1 267 ? 8.837 -6.524 18.679 1.00 82.38 267 ASN A CA 1
ATOM 2125 C C . ASN A 1 267 ? 10.240 -7.044 18.381 1.00 82.38 267 ASN A C 1
ATOM 2127 O O . ASN A 1 267 ? 11.210 -6.293 18.392 1.00 82.38 267 ASN A O 1
ATOM 2131 N N . ARG A 1 268 ? 10.337 -8.343 18.074 1.00 82.06 268 ARG A N 1
ATOM 2132 C CA . ARG A 1 268 ? 11.637 -8.972 17.857 1.00 82.06 268 ARG A CA 1
ATOM 2133 C C . ARG A 1 268 ? 12.331 -8.428 16.611 1.00 82.06 268 ARG A C 1
ATOM 2135 O O . ARG A 1 268 ? 13.555 -8.379 16.575 1.00 82.06 268 ARG A O 1
ATOM 2142 N N . PHE A 1 269 ? 11.567 -8.036 15.594 1.00 86.00 269 PHE A N 1
ATOM 2143 C CA . PHE A 1 269 ? 12.102 -7.342 14.428 1.00 86.00 269 PHE A CA 1
ATOM 2144 C C . PHE A 1 269 ? 12.717 -5.986 14.799 1.00 86.00 269 PHE A C 1
ATOM 2146 O O . PHE A 1 269 ? 13.857 -5.746 14.420 1.00 86.00 269 PHE A O 1
ATOM 2153 N N . ASP A 1 270 ? 12.005 -5.146 15.555 1.00 84.75 270 ASP A N 1
ATOM 2154 C CA . ASP A 1 270 ? 12.479 -3.812 15.959 1.00 84.75 270 ASP A CA 1
ATOM 2155 C C . ASP A 1 270 ? 13.764 -3.908 16.800 1.00 84.75 270 ASP A C 1
ATOM 2157 O O . ASP A 1 270 ? 14.771 -3.293 16.462 1.00 84.75 270 ASP A O 1
ATOM 2161 N N . GLU A 1 271 ? 13.786 -4.809 17.793 1.00 85.00 271 GLU A N 1
ATOM 2162 C CA . GLU A 1 271 ? 14.985 -5.111 18.593 1.00 85.00 271 GLU A CA 1
ATOM 2163 C C . GLU A 1 271 ? 16.188 -5.488 17.716 1.00 85.00 271 GLU A C 1
ATOM 2165 O O . GLU A 1 271 ? 17.303 -5.010 17.912 1.00 85.00 271 GLU A O 1
ATOM 2170 N N . LEU A 1 272 ? 15.977 -6.372 16.736 1.00 84.38 272 LEU A N 1
ATOM 2171 C CA . LEU A 1 272 ? 17.051 -6.852 15.872 1.00 84.38 272 LEU A CA 1
ATOM 2172 C C . LEU A 1 272 ? 17.542 -5.778 14.898 1.00 84.38 272 LEU A C 1
ATOM 2174 O O . LEU A 1 272 ? 18.735 -5.754 14.599 1.00 84.38 272 LEU A O 1
ATOM 2178 N N . VAL A 1 273 ? 16.653 -4.917 14.395 1.00 85.38 273 VAL A N 1
ATOM 2179 C CA . VAL A 1 273 ? 17.035 -3.796 13.525 1.00 85.38 273 VAL A CA 1
ATOM 2180 C C . VAL A 1 273 ? 17.929 -2.817 14.283 1.00 85.38 273 VAL A C 1
ATOM 2182 O O . VAL A 1 273 ? 18.932 -2.379 13.722 1.00 85.38 273 VAL A O 1
ATOM 2185 N N . ASP A 1 274 ? 17.618 -2.536 15.547 1.00 83.50 274 ASP A N 1
ATOM 2186 C CA . ASP A 1 274 ? 18.360 -1.570 16.358 1.00 83.50 274 ASP A CA 1
ATOM 2187 C C . ASP A 1 274 ? 19.677 -2.137 16.905 1.00 83.50 274 ASP A C 1
ATOM 2189 O O . ASP A 1 274 ? 20.726 -1.491 16.834 1.00 83.50 274 ASP A O 1
ATOM 2193 N N . GLU A 1 275 ? 19.651 -3.356 17.449 1.00 84.56 275 GLU A N 1
ATOM 2194 C CA . GLU A 1 275 ? 20.804 -3.929 18.151 1.00 84.56 275 GLU A CA 1
ATOM 2195 C C . GLU A 1 275 ? 21.808 -4.589 17.202 1.00 84.56 275 GLU A C 1
ATOM 2197 O O . GLU A 1 275 ? 23.024 -4.490 17.399 1.00 84.56 275 GLU A O 1
ATOM 2202 N N . VAL A 1 276 ? 21.319 -5.299 16.179 1.00 81.69 276 VAL A N 1
ATOM 2203 C CA . VAL A 1 276 ? 22.156 -6.080 15.259 1.00 81.69 276 VAL A CA 1
ATOM 2204 C C . VAL A 1 276 ? 21.586 -6.024 13.831 1.00 81.69 276 VAL A C 1
ATOM 2206 O O . VAL A 1 276 ? 21.141 -7.050 13.314 1.00 81.69 276 VAL A O 1
ATOM 2209 N N . PRO A 1 277 ? 21.647 -4.875 13.126 1.00 73.75 277 PRO A N 1
ATOM 2210 C CA . PRO A 1 277 ? 21.025 -4.724 11.804 1.00 73.75 277 PRO A CA 1
ATOM 2211 C C . PRO A 1 277 ? 21.464 -5.786 10.776 1.00 73.75 277 PRO A C 1
ATOM 2213 O O . PRO A 1 277 ? 20.701 -6.200 9.905 1.00 73.75 277 PRO A O 1
ATOM 2216 N N . THR A 1 278 ? 22.699 -6.287 10.891 1.00 76.62 278 THR A N 1
ATOM 2217 C CA . THR A 1 278 ? 23.248 -7.350 10.028 1.00 76.62 278 THR A CA 1
ATOM 2218 C C . THR A 1 278 ? 22.615 -8.727 10.265 1.00 76.62 278 THR A C 1
ATOM 2220 O O . THR A 1 278 ? 22.783 -9.634 9.447 1.00 76.62 278 THR A O 1
ATOM 2223 N N . ALA A 1 279 ? 21.866 -8.898 11.357 1.00 76.25 279 ALA A N 1
ATOM 2224 C CA . ALA A 1 279 ? 21.089 -10.089 11.665 1.00 76.25 279 ALA A CA 1
ATOM 2225 C C . ALA A 1 279 ? 19.732 -10.121 10.946 1.00 76.25 279 ALA A C 1
ATOM 2227 O O . ALA A 1 279 ? 18.998 -11.092 11.093 1.00 76.25 279 ALA A O 1
ATOM 2228 N N . ILE A 1 280 ? 19.370 -9.137 10.129 1.00 83.19 280 ILE A N 1
ATOM 2229 C CA . ILE A 1 280 ? 18.159 -9.210 9.307 1.00 83.19 280 ILE A CA 1
ATOM 2230 C C . ILE A 1 280 ? 18.576 -9.087 7.846 1.00 83.19 280 ILE A C 1
ATOM 2232 O O . ILE A 1 280 ? 18.792 -7.993 7.334 1.00 83.19 280 ILE A O 1
ATOM 2236 N N . THR A 1 281 ? 18.707 -10.234 7.170 1.00 88.31 281 THR A N 1
ATOM 2237 C CA . THR A 1 281 ? 19.032 -10.280 5.736 1.00 88.31 281 THR A CA 1
ATOM 2238 C C . THR A 1 281 ? 17.852 -10.806 4.919 1.00 88.31 281 THR A C 1
ATOM 2240 O O . THR A 1 281 ? 17.093 -11.653 5.413 1.00 88.31 281 THR A O 1
ATOM 2243 N N . PRO A 1 282 ? 17.694 -10.370 3.654 1.00 90.88 282 PRO A N 1
ATOM 2244 C CA . PRO A 1 282 ? 16.570 -10.786 2.821 1.00 90.88 282 PRO A CA 1
ATOM 2245 C C . PRO A 1 282 ? 16.448 -12.309 2.683 1.00 90.88 282 PRO A C 1
ATOM 2247 O O . PRO A 1 282 ? 15.354 -12.857 2.779 1.00 90.88 282 PRO A O 1
ATOM 2250 N N . GLU A 1 283 ? 17.563 -13.020 2.513 1.00 90.19 283 GLU A N 1
ATOM 2251 C CA . GLU A 1 283 ? 17.580 -14.473 2.297 1.00 90.19 283 GLU A CA 1
ATOM 2252 C C . GLU A 1 283 ? 16.995 -15.232 3.487 1.00 90.19 283 GLU A C 1
ATOM 2254 O O . GLU A 1 283 ? 16.326 -16.250 3.315 1.00 90.19 283 GLU A O 1
ATOM 2259 N N . LYS A 1 284 ? 17.234 -14.728 4.699 1.00 89.19 284 LYS A N 1
ATOM 2260 C CA . LYS A 1 284 ? 16.824 -15.400 5.930 1.00 89.19 284 LYS A CA 1
ATOM 2261 C C . LYS A 1 284 ? 15.389 -15.091 6.327 1.00 89.19 284 LYS A C 1
ATOM 2263 O O . LYS A 1 284 ? 14.764 -15.896 7.010 1.00 89.19 284 LYS A O 1
ATOM 2268 N N . ILE A 1 285 ? 14.857 -13.958 5.882 1.00 91.62 285 ILE A N 1
ATOM 2269 C CA . ILE A 1 285 ? 13.490 -13.532 6.191 1.00 91.62 285 ILE A CA 1
ATOM 2270 C C . ILE A 1 285 ? 12.498 -13.945 5.091 1.00 91.62 285 ILE A C 1
ATOM 2272 O O . ILE A 1 285 ? 11.333 -14.207 5.381 1.00 91.62 285 ILE A O 1
ATOM 2276 N N . ALA A 1 286 ? 12.947 -14.092 3.839 1.00 93.38 286 ALA A N 1
ATOM 2277 C CA . ALA A 1 286 ? 12.111 -14.486 2.701 1.00 93.38 286 ALA A CA 1
ATOM 2278 C C . ALA A 1 286 ? 11.204 -15.724 2.921 1.00 93.38 286 ALA A C 1
ATOM 2280 O O . ALA A 1 286 ? 10.093 -15.723 2.376 1.00 93.38 286 ALA A O 1
ATOM 2281 N N . PRO A 1 287 ? 11.595 -16.777 3.675 1.00 92.50 287 PRO A N 1
ATOM 2282 C CA . PRO A 1 287 ? 10.708 -17.913 3.953 1.00 92.50 287 PRO A CA 1
ATOM 2283 C C . PRO A 1 287 ? 9.400 -17.534 4.661 1.00 92.50 287 PRO A C 1
ATOM 2285 O O . PRO A 1 287 ? 8.352 -18.100 4.333 1.00 92.50 287 PRO A O 1
ATOM 2288 N N . GLY A 1 288 ? 9.427 -16.524 5.536 1.00 92.62 288 GLY A N 1
ATOM 2289 C CA . GLY A 1 288 ? 8.257 -16.046 6.282 1.00 92.62 288 GLY A CA 1
ATOM 2290 C C . GLY A 1 288 ? 7.157 -15.467 5.399 1.00 92.62 288 GLY A C 1
ATOM 2291 O O . GLY A 1 288 ? 6.014 -15.337 5.818 1.00 92.62 288 GLY A O 1
ATOM 2292 N N . ALA A 1 289 ? 7.437 -15.184 4.123 1.00 94.31 289 ALA A N 1
ATOM 2293 C CA . ALA A 1 289 ? 6.400 -14.760 3.190 1.00 94.31 289 ALA A CA 1
ATOM 2294 C C . ALA A 1 289 ? 5.348 -15.852 2.931 1.00 94.31 289 ALA A C 1
ATOM 2296 O O . ALA A 1 289 ? 4.280 -15.557 2.400 1.00 94.31 289 ALA A O 1
ATOM 2297 N N . THR A 1 290 ? 5.625 -17.114 3.263 1.00 92.75 290 THR A N 1
ATOM 2298 C CA . THR A 1 290 ? 4.622 -18.188 3.175 1.00 92.75 290 THR A CA 1
ATOM 2299 C C . THR A 1 290 ? 3.487 -18.015 4.183 1.00 92.75 290 THR A C 1
ATOM 2301 O O . THR A 1 290 ? 2.346 -18.325 3.845 1.00 92.75 290 THR A O 1
ATOM 2304 N N . ASP A 1 291 ? 3.784 -17.406 5.329 1.00 93.56 291 ASP A N 1
ATOM 2305 C CA . ASP A 1 291 ? 2.832 -17.083 6.394 1.00 93.56 291 ASP A CA 1
ATOM 2306 C C . ASP A 1 291 ? 2.007 -15.819 6.076 1.00 93.56 291 ASP A C 1
ATOM 2308 O O . ASP A 1 291 ? 0.984 -15.545 6.704 1.00 93.56 291 ASP A O 1
ATOM 2312 N N . LEU A 1 292 ? 2.421 -15.042 5.064 1.00 95.00 292 LEU A N 1
ATOM 2313 C CA . LEU A 1 292 ? 1.717 -13.834 4.648 1.00 95.00 292 LEU A CA 1
ATOM 2314 C C . LEU A 1 292 ? 0.521 -14.136 3.727 1.00 95.00 292 LEU A C 1
ATOM 2316 O O . LEU A 1 292 ? 0.643 -14.904 2.755 1.00 95.00 292 LEU A O 1
ATOM 2320 N N . PRO A 1 293 ? -0.600 -13.410 3.904 1.00 94.62 293 PRO A N 1
ATOM 2321 C CA . PRO A 1 293 ? -1.773 -13.532 3.061 1.00 94.62 293 PRO A CA 1
ATOM 2322 C C . PRO A 1 293 ? -1.445 -13.326 1.589 1.00 94.62 293 PRO A C 1
ATOM 2324 O O . PRO A 1 293 ? -0.757 -12.374 1.204 1.00 94.62 293 PRO A O 1
ATOM 2327 N N . ASN A 1 294 ? -1.988 -14.194 0.732 1.00 94.12 294 ASN A N 1
ATOM 2328 C CA . ASN A 1 294 ? -1.721 -14.120 -0.702 1.00 94.12 294 ASN A CA 1
ATOM 2329 C C . ASN A 1 294 ? -2.113 -12.745 -1.266 1.00 94.12 294 ASN A C 1
ATOM 2331 O O . ASN A 1 294 ? -1.318 -12.138 -1.973 1.00 94.12 294 ASN A O 1
ATOM 2335 N N . ARG A 1 295 ? -3.281 -12.197 -0.889 1.00 93.38 295 ARG A N 1
ATOM 2336 C CA . ARG A 1 295 ? -3.716 -10.851 -1.315 1.00 93.38 295 ARG A CA 1
ATOM 2337 C C . ARG A 1 295 ? -2.640 -9.796 -1.046 1.00 93.38 295 ARG A C 1
ATOM 2339 O O . ARG A 1 295 ? -2.284 -9.062 -1.962 1.00 93.38 295 ARG A O 1
ATOM 2346 N N . TYR A 1 296 ? -2.120 -9.744 0.180 1.00 94.94 296 TYR A N 1
ATOM 2347 C CA . TYR A 1 296 ? -1.099 -8.776 0.573 1.00 94.94 296 TYR A CA 1
ATOM 2348 C C . TYR A 1 296 ? 0.170 -8.927 -0.273 1.00 94.94 296 TYR A C 1
ATOM 2350 O O . TYR A 1 296 ? 0.634 -7.959 -0.873 1.00 94.94 296 TYR A O 1
ATOM 2358 N N . ARG A 1 297 ? 0.668 -10.160 -0.436 1.00 95.44 297 ARG A N 1
ATOM 2359 C CA . ARG A 1 297 ? 1.841 -10.435 -1.281 1.00 95.44 297 ARG A CA 1
ATOM 2360 C C . ARG A 1 297 ? 1.640 -10.024 -2.736 1.00 95.44 297 ARG A C 1
ATOM 2362 O O . ARG A 1 297 ? 2.551 -9.474 -3.346 1.00 95.44 297 ARG A O 1
ATOM 2369 N N . ARG A 1 298 ? 0.454 -10.271 -3.301 1.00 95.06 298 ARG A N 1
ATOM 2370 C CA . ARG A 1 298 ? 0.120 -9.863 -4.676 1.00 95.06 298 ARG A CA 1
ATOM 2371 C C . ARG A 1 298 ? 0.120 -8.339 -4.835 1.00 95.06 298 ARG A C 1
ATOM 2373 O O . ARG A 1 298 ? 0.588 -7.859 -5.864 1.00 95.06 298 ARG A O 1
ATOM 2380 N N . LEU A 1 299 ? -0.368 -7.600 -3.835 1.00 94.81 299 LEU A N 1
ATOM 2381 C CA . LEU A 1 299 ? -0.374 -6.131 -3.825 1.00 94.81 299 LEU A CA 1
ATOM 2382 C C . LEU A 1 299 ? 1.048 -5.554 -3.727 1.00 94.81 299 LEU A C 1
ATOM 2384 O O . LEU A 1 299 ? 1.418 -4.717 -4.547 1.00 94.81 299 LEU A O 1
ATOM 2388 N N . VAL A 1 300 ? 1.872 -6.053 -2.795 1.00 95.94 300 VAL A N 1
ATOM 2389 C CA . VAL A 1 300 ? 3.289 -5.649 -2.668 1.00 95.94 300 VAL A CA 1
ATOM 2390 C C . VAL A 1 300 ? 4.055 -5.944 -3.958 1.00 95.94 300 VAL A C 1
ATOM 2392 O O . VAL A 1 300 ? 4.792 -5.093 -4.453 1.00 95.94 300 VAL A O 1
ATOM 2395 N N . ARG A 1 301 ? 3.839 -7.121 -4.561 1.00 95.62 301 ARG A N 1
ATOM 2396 C CA . ARG A 1 301 ? 4.444 -7.471 -5.851 1.00 95.62 301 ARG A CA 1
ATOM 2397 C C . ARG A 1 301 ? 3.984 -6.546 -6.977 1.00 95.62 301 ARG A C 1
ATOM 2399 O O . ARG A 1 301 ? 4.801 -6.142 -7.796 1.00 95.62 301 ARG A O 1
ATOM 2406 N N . GLY A 1 302 ? 2.698 -6.201 -7.031 1.00 94.44 302 GLY A N 1
ATOM 2407 C CA . GLY A 1 302 ? 2.173 -5.264 -8.025 1.00 94.44 302 GLY A CA 1
ATOM 2408 C C . GLY A 1 302 ? 2.781 -3.871 -7.907 1.00 94.44 302 GLY A C 1
ATOM 2409 O O . GLY A 1 302 ? 3.208 -3.324 -8.919 1.00 94.44 302 GLY A O 1
ATOM 2410 N N . MET A 1 303 ? 2.903 -3.345 -6.684 1.00 95.00 303 MET A N 1
ATOM 2411 C CA . MET A 1 303 ? 3.631 -2.102 -6.404 1.00 95.00 303 MET A CA 1
ATOM 2412 C C . MET A 1 303 ? 5.081 -2.190 -6.893 1.00 95.00 303 MET A C 1
ATOM 2414 O O . MET A 1 303 ? 5.509 -1.344 -7.670 1.00 95.00 303 MET A O 1
ATOM 2418 N N . LEU A 1 304 ? 5.823 -3.228 -6.491 1.00 95.88 304 LEU A N 1
ATOM 2419 C CA . LEU A 1 304 ? 7.220 -3.425 -6.890 1.00 95.88 304 LEU A CA 1
ATOM 2420 C C . LEU A 1 304 ? 7.384 -3.467 -8.415 1.00 95.88 304 LEU A C 1
ATOM 2422 O O . LEU A 1 304 ? 8.277 -2.830 -8.967 1.00 95.88 304 LEU A O 1
ATOM 2426 N N . HIS A 1 305 ? 6.523 -4.214 -9.103 1.00 94.62 305 HIS A N 1
ATOM 2427 C CA . HIS A 1 305 ? 6.596 -4.348 -10.553 1.00 94.62 305 HIS A CA 1
ATOM 2428 C C . HIS A 1 305 ? 6.253 -3.037 -11.260 1.00 94.62 305 HIS A C 1
ATOM 2430 O O . HIS A 1 305 ? 6.913 -2.690 -12.233 1.00 94.62 305 HIS A O 1
ATOM 2436 N N . LEU A 1 306 ? 5.270 -2.288 -10.754 1.00 92.00 306 LEU A N 1
ATOM 2437 C CA . LEU A 1 306 ? 4.942 -0.969 -11.284 1.00 92.00 306 LEU A CA 1
ATOM 2438 C C . LEU A 1 306 ? 6.111 0.009 -11.098 1.00 92.00 306 LEU A C 1
ATOM 2440 O O . LEU A 1 306 ? 6.489 0.688 -12.046 1.00 92.00 306 LEU A O 1
ATOM 2444 N N . LEU A 1 307 ? 6.744 0.025 -9.918 1.00 92.62 307 LEU A N 1
ATOM 2445 C CA . LEU A 1 307 ? 7.959 0.814 -9.684 1.00 92.62 307 LEU A CA 1
ATOM 2446 C C . LEU A 1 307 ? 9.053 0.458 -10.693 1.00 92.62 307 LEU A C 1
ATOM 2448 O O . LEU A 1 307 ? 9.686 1.358 -11.242 1.00 92.62 307 LEU A O 1
ATOM 2452 N N . HIS A 1 308 ? 9.238 -0.837 -10.972 1.00 93.25 308 HIS A N 1
ATOM 2453 C CA . HIS A 1 308 ? 10.222 -1.319 -11.940 1.00 93.25 308 HIS A CA 1
ATOM 2454 C C . HIS A 1 308 ? 9.933 -0.807 -13.349 1.00 93.25 308 HIS A C 1
ATOM 2456 O O . HIS A 1 308 ? 10.826 -0.248 -13.981 1.00 93.25 308 HIS A O 1
ATOM 2462 N N . VAL A 1 309 ? 8.685 -0.925 -13.815 1.00 92.25 309 VAL A N 1
ATOM 2463 C CA . VAL A 1 309 ? 8.258 -0.377 -15.113 1.00 92.25 309 VAL A CA 1
ATOM 2464 C C . VAL A 1 309 ? 8.524 1.131 -15.182 1.00 92.25 309 VAL A C 1
ATOM 2466 O O . VAL A 1 309 ? 9.096 1.607 -16.162 1.00 92.25 309 VAL A O 1
ATOM 2469 N N . ASN A 1 310 ? 8.222 1.871 -14.113 1.00 89.19 310 ASN A N 1
ATOM 2470 C CA . ASN A 1 310 ? 8.424 3.322 -14.061 1.00 89.19 310 ASN A CA 1
ATOM 2471 C C . ASN A 1 310 ? 9.906 3.727 -14.159 1.00 89.19 310 ASN A C 1
ATOM 2473 O O . ASN A 1 310 ? 10.216 4.819 -14.640 1.00 89.19 310 ASN A O 1
ATOM 2477 N N . THR A 1 311 ? 10.843 2.860 -13.751 1.00 89.56 311 THR A N 1
ATOM 2478 C CA . THR A 1 311 ? 12.280 3.157 -13.894 1.00 89.56 311 THR A CA 1
ATOM 2479 C C . THR A 1 311 ? 12.732 3.252 -15.354 1.00 89.56 311 THR A C 1
ATOM 2481 O O . THR A 1 311 ? 13.709 3.947 -15.631 1.00 89.56 311 THR A O 1
ATOM 2484 N N . PHE A 1 312 ? 12.031 2.628 -16.315 1.00 91.62 312 PHE A N 1
ATOM 2485 C CA . PHE A 1 312 ? 12.389 2.764 -17.734 1.00 91.62 312 PHE A CA 1
ATOM 2486 C C . PHE A 1 312 ? 12.264 4.210 -18.210 1.00 91.62 312 PHE A C 1
ATOM 2488 O O . PHE A 1 312 ? 13.194 4.729 -18.825 1.00 91.62 312 PHE A O 1
ATOM 2495 N N . TRP A 1 313 ? 11.183 4.899 -17.829 1.00 87.94 313 TRP A N 1
ATOM 2496 C CA . TRP A 1 313 ? 10.990 6.309 -18.172 1.00 87.94 313 TRP A CA 1
ATOM 2497 C C . TRP A 1 313 ? 12.116 7.186 -17.617 1.00 87.94 313 TRP A C 1
ATOM 2499 O O . TRP A 1 313 ? 12.662 8.038 -18.319 1.00 87.94 313 TRP A O 1
ATOM 2509 N N . ARG A 1 314 ? 12.492 6.967 -16.352 1.00 83.44 314 ARG A N 1
ATOM 2510 C CA . ARG A 1 314 ? 13.510 7.774 -15.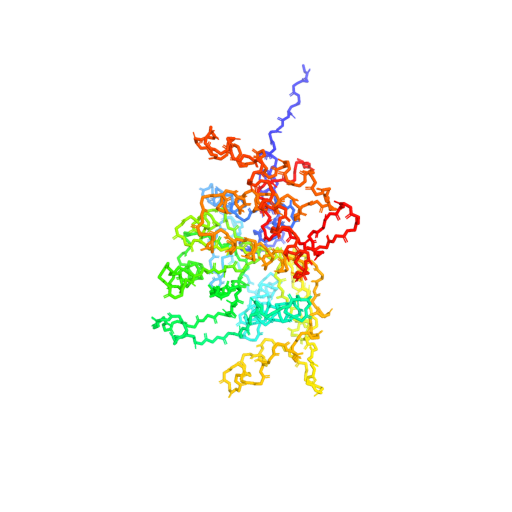663 1.00 83.44 314 ARG A CA 1
ATOM 2511 C C . ARG A 1 314 ? 14.931 7.528 -16.157 1.00 83.44 314 ARG A C 1
ATOM 2513 O O . ARG A 1 314 ? 15.780 8.402 -15.974 1.00 83.44 314 ARG A O 1
ATOM 2520 N N . ARG A 1 315 ? 15.171 6.380 -16.790 1.00 85.00 315 ARG A N 1
ATOM 2521 C CA . ARG A 1 315 ? 16.452 5.987 -17.391 1.00 85.00 315 ARG A CA 1
ATOM 2522 C C . ARG A 1 315 ? 16.515 6.211 -18.903 1.00 85.00 315 ARG A C 1
ATOM 2524 O O . ARG A 1 315 ? 17.565 5.978 -19.482 1.00 85.00 315 ARG A O 1
ATOM 2531 N N . ALA A 1 316 ? 15.420 6.633 -19.531 1.00 89.12 316 ALA A N 1
ATOM 2532 C CA . ALA A 1 316 ? 15.346 6.810 -20.973 1.00 89.12 316 ALA A CA 1
ATOM 2533 C C . ALA A 1 316 ? 16.216 7.983 -21.460 1.00 89.12 316 ALA A C 1
ATOM 2535 O O . ALA A 1 316 ? 16.009 9.145 -21.074 1.00 89.12 316 ALA A O 1
ATOM 2536 N N . ASP A 1 317 ? 17.131 7.680 -22.380 1.00 86.81 317 ASP A N 1
ATOM 2537 C CA . ASP A 1 317 ? 18.099 8.631 -22.936 1.00 86.81 317 ASP A CA 1
ATOM 2538 C C . ASP A 1 317 ? 17.502 9.435 -24.102 1.00 86.81 317 ASP A C 1
ATOM 2540 O O . ASP A 1 317 ? 17.909 10.566 -24.382 1.00 86.81 317 ASP A O 1
ATOM 2544 N N . GLY A 1 318 ? 16.493 8.871 -24.773 1.00 89.81 318 GLY A N 1
ATOM 2545 C CA . GLY A 1 318 ? 15.873 9.440 -25.967 1.00 89.81 318 GLY A CA 1
ATOM 2546 C C . GLY A 1 318 ? 14.357 9.604 -25.881 1.00 89.81 318 GLY A C 1
ATOM 2547 O O . GLY A 1 318 ? 13.668 9.029 -25.040 1.00 89.81 318 GLY A O 1
ATOM 2548 N N . ARG A 1 319 ? 13.804 10.379 -26.820 1.00 90.06 319 ARG A N 1
ATOM 2549 C CA . ARG A 1 319 ? 12.356 10.628 -26.909 1.00 90.06 319 ARG A CA 1
ATOM 2550 C C . ARG A 1 319 ? 11.542 9.356 -27.183 1.00 90.06 319 ARG A C 1
ATOM 2552 O O . ARG A 1 319 ? 10.487 9.188 -26.587 1.00 90.06 319 ARG A O 1
ATOM 2559 N N . THR A 1 320 ? 12.034 8.472 -28.051 1.00 92.31 320 THR A N 1
ATOM 2560 C CA . THR A 1 320 ? 11.367 7.197 -28.375 1.00 92.31 320 THR A CA 1
ATOM 2561 C C . THR A 1 320 ? 11.281 6.280 -27.155 1.00 92.31 320 THR A C 1
ATOM 2563 O O . THR A 1 320 ? 10.223 5.734 -26.884 1.00 92.31 320 THR A O 1
ATOM 2566 N N . GLU A 1 321 ? 12.364 6.155 -26.385 1.00 93.25 321 GLU A N 1
ATOM 2567 C CA . GLU A 1 321 ? 12.403 5.343 -25.159 1.00 93.25 321 GLU A CA 1
ATOM 2568 C C . GLU A 1 321 ? 11.456 5.870 -24.085 1.00 93.25 321 GLU A C 1
ATOM 2570 O O . GLU A 1 321 ? 10.753 5.107 -23.427 1.00 93.25 321 GLU A O 1
ATOM 2575 N N . ARG A 1 322 ? 11.394 7.196 -23.958 1.00 90.81 322 ARG A N 1
ATOM 2576 C CA . ARG A 1 322 ? 10.425 7.890 -23.118 1.00 90.81 322 ARG A CA 1
ATOM 2577 C C . ARG A 1 322 ? 8.995 7.526 -23.519 1.00 90.81 322 ARG A C 1
ATOM 2579 O O . ARG A 1 322 ? 8.248 6.980 -22.716 1.00 90.81 322 ARG A O 1
ATOM 2586 N N . GLU A 1 323 ? 8.608 7.773 -24.764 1.00 91.75 323 GLU A N 1
ATOM 2587 C CA . GLU A 1 323 ? 7.249 7.472 -25.239 1.00 91.75 323 GLU A CA 1
ATOM 2588 C C . GLU A 1 323 ? 6.908 5.972 -25.110 1.00 91.75 323 GLU A C 1
ATOM 2590 O O . GLU A 1 323 ? 5.809 5.638 -24.673 1.00 91.75 323 GLU A O 1
ATOM 2595 N N . ALA A 1 324 ? 7.868 5.076 -25.366 1.00 94.38 324 ALA A N 1
ATOM 2596 C CA . ALA A 1 324 ? 7.711 3.635 -25.156 1.00 94.38 324 ALA A CA 1
ATOM 2597 C C . ALA A 1 324 ? 7.529 3.264 -23.675 1.00 94.38 324 ALA A C 1
ATOM 2599 O O . ALA A 1 324 ? 6.775 2.348 -23.356 1.00 94.38 324 ALA A O 1
ATOM 2600 N N . SER A 1 325 ? 8.187 3.982 -22.762 1.00 92.38 325 SER A N 1
ATOM 2601 C CA . SER A 1 325 ? 8.032 3.774 -21.320 1.00 92.38 325 SER A CA 1
ATOM 2602 C C . SER A 1 325 ? 6.654 4.216 -20.823 1.00 92.38 325 SER A C 1
ATOM 2604 O O . SER A 1 325 ? 6.073 3.511 -20.007 1.00 92.38 325 SER A O 1
ATOM 2606 N N . ILE A 1 326 ? 6.104 5.331 -21.331 1.00 88.38 326 ILE A N 1
ATOM 2607 C CA . ILE A 1 326 ? 4.726 5.755 -21.002 1.00 88.38 326 ILE A CA 1
ATOM 2608 C C . ILE A 1 326 ? 3.729 4.710 -21.498 1.00 88.38 326 ILE A C 1
ATOM 2610 O O . ILE A 1 326 ? 2.891 4.263 -20.722 1.00 88.38 326 ILE A O 1
ATOM 2614 N N . LEU A 1 327 ? 3.848 4.294 -22.764 1.00 93.00 327 LEU A N 1
ATOM 2615 C CA . LEU A 1 327 ? 3.019 3.235 -23.347 1.00 93.00 327 LEU A CA 1
ATOM 2616 C C . LEU A 1 327 ? 3.029 1.990 -22.458 1.00 93.00 327 LEU A C 1
ATOM 2618 O O . LEU A 1 327 ? 1.979 1.473 -22.081 1.00 93.00 327 LEU A O 1
ATOM 2622 N N . LEU A 1 328 ? 4.230 1.535 -22.089 1.00 94.44 328 LEU A N 1
ATOM 2623 C CA . LEU A 1 328 ? 4.409 0.358 -21.253 1.00 94.44 328 LEU A CA 1
ATOM 2624 C C . LEU A 1 328 ? 3.766 0.532 -19.874 1.00 94.44 328 LEU A C 1
ATOM 2626 O O . LEU A 1 328 ? 3.171 -0.415 -19.369 1.00 94.44 328 LEU A O 1
ATOM 2630 N N . GLN A 1 329 ? 3.898 1.710 -19.266 1.00 90.50 329 GLN A N 1
ATOM 2631 C CA . GLN A 1 329 ? 3.350 2.019 -17.949 1.00 90.50 329 GLN A CA 1
ATOM 2632 C C . GLN A 1 329 ? 1.817 1.954 -17.949 1.00 90.50 329 GLN A C 1
ATOM 2634 O O . GLN A 1 329 ? 1.239 1.299 -17.080 1.00 90.50 329 GLN A O 1
ATOM 2639 N N . GLU A 1 330 ? 1.166 2.550 -18.950 1.00 88.25 330 GLU A N 1
ATOM 2640 C CA . GLU A 1 330 ? -0.295 2.512 -19.095 1.00 88.25 330 GLU A CA 1
ATOM 2641 C C . GLU A 1 330 ? -0.802 1.091 -19.364 1.00 88.25 330 GLU A C 1
ATOM 2643 O O . GLU A 1 330 ? -1.672 0.590 -18.648 1.00 88.25 330 GLU A O 1
ATOM 2648 N N . ALA A 1 331 ? -0.184 0.378 -20.308 1.00 92.69 331 ALA A N 1
ATOM 2649 C CA . ALA A 1 331 ? -0.523 -1.017 -20.576 1.00 92.69 331 ALA A CA 1
ATOM 2650 C C . ALA A 1 331 ? -0.338 -1.905 -19.329 1.00 92.69 331 ALA A C 1
ATOM 2652 O O . ALA A 1 331 ? -1.150 -2.790 -19.051 1.00 92.69 331 ALA A O 1
ATOM 2653 N N . PHE A 1 332 ? 0.690 -1.645 -18.513 1.00 93.62 332 PHE A N 1
ATOM 2654 C CA . PHE A 1 332 ? 0.937 -2.422 -17.299 1.00 93.62 332 PHE A CA 1
ATOM 2655 C C . PHE A 1 332 ? -0.146 -2.214 -16.236 1.00 93.62 332 PHE A C 1
ATOM 2657 O O . PHE A 1 332 ? -0.508 -3.159 -15.529 1.00 93.62 332 PHE A O 1
ATOM 2664 N N . HIS A 1 333 ? -0.704 -1.004 -16.132 1.00 90.62 333 HIS A N 1
ATOM 2665 C CA . HIS A 1 333 ? -1.851 -0.741 -15.264 1.00 90.62 333 HIS A CA 1
ATOM 2666 C C . HIS A 1 333 ? -3.076 -1.579 -15.651 1.00 90.62 333 HIS A C 1
ATOM 2668 O O . HIS A 1 333 ? -3.790 -2.047 -14.754 1.00 90.62 333 HIS A O 1
ATOM 2674 N N . HIS A 1 334 ? -3.302 -1.797 -16.948 1.00 90.62 334 HIS A N 1
ATOM 2675 C CA . HIS A 1 334 ? -4.348 -2.687 -17.458 1.00 90.62 334 HIS A CA 1
ATOM 2676 C C . HIS A 1 334 ? -4.019 -4.154 -17.172 1.00 90.62 334 HIS A C 1
ATOM 2678 O O . HIS A 1 334 ? -4.818 -4.853 -16.553 1.00 90.62 334 HIS A O 1
ATOM 2684 N N . LEU A 1 335 ? -2.794 -4.599 -17.463 1.00 93.62 335 LEU A N 1
ATOM 2685 C CA . LEU A 1 335 ? -2.363 -5.979 -17.208 1.00 93.62 335 LEU A CA 1
ATOM 2686 C C . LEU A 1 335 ? -2.441 -6.380 -15.725 1.00 93.62 335 LEU A C 1
ATOM 2688 O O . LEU A 1 335 ? -2.743 -7.528 -15.411 1.00 93.62 335 LEU A O 1
ATOM 2692 N N . LEU A 1 336 ? -2.210 -5.451 -14.790 1.00 91.31 336 LEU A N 1
ATOM 2693 C CA . LEU A 1 336 ? -2.377 -5.687 -13.346 1.00 91.31 336 LEU A CA 1
ATOM 2694 C C . LEU A 1 336 ? -3.835 -5.940 -12.916 1.00 91.31 336 LEU A C 1
ATOM 2696 O O . LEU A 1 336 ? -4.063 -6.342 -11.767 1.00 91.31 336 LEU A O 1
ATOM 2700 N N . ARG A 1 337 ? -4.804 -5.665 -13.795 1.00 89.31 337 ARG A N 1
ATOM 2701 C CA . ARG A 1 337 ? -6.247 -5.854 -13.586 1.00 89.31 337 ARG A CA 1
ATOM 2702 C C . ARG A 1 337 ? -6.842 -6.974 -14.447 1.00 89.31 337 ARG A C 1
ATOM 2704 O O . ARG A 1 337 ? -7.996 -7.325 -14.219 1.00 89.31 337 ARG A O 1
ATOM 2711 N N . SER A 1 338 ? -6.065 -7.542 -15.364 1.00 88.06 338 SER A N 1
ATOM 2712 C CA . SER A 1 338 ? -6.499 -8.572 -16.314 1.00 88.06 338 SER A CA 1
ATOM 2713 C C . SER A 1 338 ? -5.885 -9.937 -15.994 1.00 88.06 338 SER A C 1
ATOM 2715 O O . SER A 1 338 ? -4.789 -10.030 -15.436 1.00 88.06 338 SER A O 1
ATOM 2717 N N . ASP A 1 339 ? -6.544 -11.017 -16.415 1.00 88.06 339 ASP A N 1
ATOM 2718 C CA . ASP A 1 339 ? -6.038 -12.395 -16.293 1.00 88.06 339 ASP A CA 1
ATOM 2719 C C . ASP A 1 339 ? -5.085 -12.772 -17.448 1.00 88.06 339 ASP A C 1
ATOM 2721 O O . ASP A 1 339 ? -5.122 -13.876 -17.993 1.00 88.06 339 ASP A O 1
ATOM 2725 N N . GLY A 1 340 ? -4.190 -11.843 -17.792 1.00 92.56 340 GLY A N 1
ATOM 2726 C CA . GLY A 1 340 ? -3.284 -11.913 -18.938 1.00 92.56 340 GLY A CA 1
ATOM 2727 C C . GLY A 1 340 ? -3.796 -11.157 -20.163 1.00 92.56 340 GLY A C 1
ATOM 2728 O O . GLY A 1 340 ? -4.977 -10.834 -20.249 1.00 92.56 340 GLY A O 1
ATOM 2729 N N . MET A 1 341 ? -2.882 -10.839 -21.076 1.00 95.56 341 MET A N 1
ATOM 2730 C CA . MET A 1 341 ? -3.158 -10.128 -22.330 1.00 95.56 341 MET A CA 1
ATOM 2731 C C . MET A 1 341 ? -2.257 -10.668 -23.433 1.00 95.56 341 MET A C 1
ATOM 2733 O O . MET A 1 341 ? -1.119 -11.055 -23.153 1.00 95.56 341 MET A O 1
ATOM 2737 N N . ASP A 1 342 ? -2.746 -10.697 -24.668 1.00 96.69 342 ASP A N 1
ATOM 2738 C CA . ASP A 1 342 ? -1.873 -10.915 -25.820 1.00 96.69 342 ASP A CA 1
ATOM 2739 C C . ASP A 1 342 ? -0.837 -9.778 -25.926 1.00 96.69 342 ASP A C 1
ATOM 2741 O O . ASP A 1 342 ? -1.114 -8.647 -25.526 1.00 96.69 342 ASP A O 1
ATOM 2745 N N . ILE A 1 343 ? 0.382 -10.063 -26.397 1.00 95.88 343 ILE A N 1
ATOM 2746 C CA . ILE A 1 343 ? 1.444 -9.048 -26.486 1.00 95.88 343 ILE A CA 1
ATOM 2747 C C . ILE A 1 343 ? 1.047 -7.914 -27.428 1.00 95.88 343 ILE A C 1
ATOM 2749 O O . ILE A 1 343 ? 1.315 -6.757 -27.103 1.00 95.88 343 ILE A O 1
ATOM 2753 N N . ASP A 1 344 ? 0.434 -8.209 -28.572 1.00 95.88 344 ASP A N 1
ATOM 2754 C CA . ASP A 1 344 ? 0.057 -7.158 -29.512 1.00 95.88 344 ASP A CA 1
ATOM 2755 C C . ASP A 1 344 ? -1.115 -6.340 -28.963 1.00 95.88 344 ASP A C 1
ATOM 2757 O O . ASP A 1 344 ? -1.030 -5.113 -28.960 1.00 95.88 344 ASP A O 1
ATOM 2761 N N . GLU A 1 345 ? -2.108 -6.994 -28.348 1.00 96.00 345 GLU A N 1
ATOM 2762 C CA . GLU A 1 345 ? -3.190 -6.317 -27.613 1.00 96.00 345 GLU A CA 1
ATOM 2763 C C . GLU A 1 345 ? -2.640 -5.406 -26.503 1.00 96.00 345 GLU A C 1
ATOM 2765 O O . GLU A 1 345 ? -3.060 -4.261 -26.352 1.00 96.00 345 GLU A O 1
ATOM 2770 N N . TYR A 1 346 ? -1.662 -5.880 -25.732 1.00 95.44 346 TYR A N 1
ATOM 2771 C CA . TYR A 1 346 ? -1.032 -5.103 -24.668 1.00 95.44 346 TYR A CA 1
ATOM 2772 C C . TYR A 1 346 ? -0.335 -3.844 -25.205 1.00 95.44 346 TYR A C 1
ATOM 2774 O O . TYR A 1 346 ? -0.424 -2.773 -24.599 1.00 95.44 346 TYR A O 1
ATOM 2782 N N . ILE A 1 347 ? 0.354 -3.952 -26.345 1.00 97.25 347 ILE A N 1
ATOM 2783 C CA . ILE A 1 347 ? 1.005 -2.808 -26.995 1.00 97.25 347 ILE A CA 1
ATOM 2784 C C . ILE A 1 347 ? -0.034 -1.853 -27.598 1.00 97.25 347 ILE A C 1
ATOM 2786 O O . ILE A 1 347 ? 0.159 -0.640 -27.507 1.00 97.25 347 ILE A O 1
ATOM 2790 N N . ASP A 1 348 ? -1.119 -2.375 -28.174 1.00 95.38 348 ASP A N 1
ATOM 2791 C CA . ASP A 1 348 ? -2.230 -1.584 -28.713 1.00 95.38 348 ASP A CA 1
ATOM 2792 C C . ASP A 1 348 ? -2.913 -0.761 -27.618 1.00 95.38 348 ASP A C 1
ATOM 2794 O O . ASP A 1 348 ? -2.999 0.460 -27.744 1.00 95.38 348 ASP A O 1
ATOM 2798 N N . VAL A 1 349 ? -3.285 -1.389 -26.498 1.00 93.25 349 VAL A N 1
ATOM 2799 C CA . VAL A 1 349 ? -3.884 -0.703 -25.341 1.00 93.25 349 VAL A CA 1
ATOM 2800 C C . VAL A 1 349 ? -2.970 0.406 -24.823 1.00 93.25 349 VAL A C 1
ATOM 2802 O O . VAL A 1 349 ? -3.412 1.528 -24.583 1.00 93.25 349 VAL A O 1
ATOM 2805 N N . GLY A 1 350 ? -1.671 0.132 -24.680 1.00 91.62 350 GLY A N 1
ATOM 2806 C CA . GLY A 1 350 ? -0.723 1.164 -24.268 1.00 91.62 350 GLY A CA 1
ATOM 2807 C C . GLY A 1 350 ? -0.621 2.315 -25.271 1.00 91.62 350 GLY A C 1
ATOM 2808 O O . GLY A 1 350 ? -0.419 3.464 -24.871 1.00 91.62 350 GLY A O 1
ATOM 2809 N N . TRP A 1 351 ? -0.700 2.018 -26.572 1.00 93.56 351 TRP A N 1
ATOM 2810 C CA . TRP A 1 351 ? -0.642 3.034 -27.618 1.00 93.56 351 TRP A CA 1
ATOM 2811 C C . TRP A 1 351 ? -1.870 3.940 -27.555 1.00 93.56 351 TRP A C 1
ATOM 2813 O O . TRP A 1 351 ? -1.701 5.155 -27.518 1.00 93.56 351 TRP A O 1
ATOM 2823 N N . GLU A 1 352 ? -3.073 3.373 -27.450 1.00 90.94 352 GLU A N 1
ATOM 2824 C CA . GLU A 1 352 ? -4.330 4.123 -27.305 1.00 90.94 352 GLU A CA 1
ATOM 2825 C C . GLU A 1 352 ? -4.298 5.076 -26.096 1.00 90.94 352 GLU A C 1
ATOM 2827 O O . GLU A 1 352 ? -4.665 6.252 -26.200 1.00 90.94 352 GLU A O 1
ATOM 2832 N N . GLU A 1 353 ? -3.778 4.614 -24.957 1.00 86.69 353 GLU A N 1
ATOM 2833 C CA . GLU A 1 353 ? -3.616 5.447 -23.758 1.00 86.69 353 GLU A CA 1
ATOM 2834 C C . GLU A 1 353 ? -2.556 6.543 -23.945 1.00 86.69 353 GLU A C 1
ATOM 2836 O O . GLU A 1 353 ? -2.736 7.687 -23.520 1.00 86.69 353 GLU A O 1
ATOM 2841 N N . LEU A 1 354 ? -1.447 6.239 -24.625 1.00 84.94 354 LEU A N 1
ATOM 2842 C CA . LEU A 1 354 ? -0.445 7.243 -24.978 1.00 84.94 354 LEU A CA 1
ATOM 2843 C C . LEU A 1 354 ? -1.039 8.317 -25.902 1.00 84.94 354 LEU A C 1
ATOM 2845 O O . LEU A 1 354 ? -0.764 9.509 -25.715 1.00 84.94 354 LEU A O 1
ATOM 2849 N N . GLU A 1 355 ? -1.853 7.909 -26.881 1.00 85.69 355 GLU A N 1
ATOM 2850 C CA . GLU A 1 355 ? -2.510 8.812 -27.821 1.00 85.69 355 GLU A CA 1
ATOM 2851 C C . GLU A 1 355 ? -3.403 9.821 -27.091 1.00 85.69 355 GLU A C 1
ATOM 2853 O O . GLU A 1 355 ? -3.353 11.021 -27.377 1.00 85.69 355 GLU A O 1
ATOM 2858 N N . SER A 1 356 ? -4.165 9.349 -26.101 1.00 79.56 356 SER A N 1
ATOM 2859 C CA . SER A 1 356 ? -5.078 10.182 -25.314 1.00 79.56 356 SER A CA 1
ATOM 2860 C C . SER A 1 356 ? -4.346 11.233 -24.462 1.00 79.56 356 SER A C 1
ATOM 2862 O O . SER A 1 356 ? -4.850 12.343 -24.261 1.00 79.56 356 SER A O 1
ATOM 2864 N N . ARG A 1 357 ? -3.127 10.923 -23.991 1.00 72.81 357 ARG A N 1
ATOM 2865 C CA . ARG A 1 357 ? -2.341 11.789 -23.092 1.00 72.81 357 ARG A CA 1
ATOM 2866 C C . ARG A 1 357 ? -1.457 12.800 -23.820 1.00 72.81 357 ARG A C 1
ATOM 2868 O O . ARG A 1 357 ? -1.164 13.872 -23.277 1.00 72.81 357 ARG A O 1
ATOM 2875 N N . LEU A 1 358 ? -0.995 12.498 -25.034 1.00 74.62 358 LEU A N 1
ATOM 2876 C CA . LEU A 1 358 ? -0.079 13.377 -25.762 1.00 74.62 358 LEU A CA 1
ATOM 2877 C C . LEU A 1 358 ? -0.811 14.536 -26.452 1.00 74.62 358 LEU A C 1
ATOM 2879 O O . LEU A 1 358 ? -1.402 14.390 -27.518 1.00 74.62 358 LEU A O 1
ATOM 2883 N N . ARG A 1 359 ? -0.617 15.757 -25.933 1.00 63.84 359 ARG A N 1
ATOM 2884 C CA . ARG A 1 359 ? -1.104 17.004 -26.565 1.00 63.84 359 ARG A CA 1
ATOM 2885 C C . ARG A 1 359 ? -0.622 17.209 -28.015 1.00 63.84 359 ARG A C 1
ATOM 2887 O O . ARG A 1 359 ? -1.264 17.939 -28.765 1.00 63.84 359 ARG A O 1
ATOM 2894 N N . THR A 1 360 ? 0.495 16.589 -28.416 1.00 63.69 360 THR A N 1
ATOM 2895 C CA . THR A 1 360 ? 1.120 16.764 -29.744 1.00 63.69 360 THR A CA 1
ATOM 2896 C C . THR A 1 360 ? 1.465 15.421 -30.397 1.00 63.69 360 THR A C 1
ATOM 2898 O O . THR A 1 360 ? 2.621 15.134 -30.718 1.00 63.69 360 THR A O 1
ATOM 2901 N N . ILE A 1 361 ? 0.449 14.588 -30.602 1.00 75.25 361 ILE A N 1
ATOM 2902 C CA . ILE A 1 361 ? 0.596 13.200 -31.055 1.00 75.25 361 ILE A CA 1
ATOM 2903 C C . ILE A 1 361 ? 1.245 13.012 -32.440 1.00 75.25 361 ILE A C 1
ATOM 2905 O O . ILE A 1 361 ? 1.917 12.013 -32.683 1.00 75.25 361 ILE A O 1
ATOM 2909 N N . LYS A 1 362 ? 1.147 14.003 -33.336 1.00 76.12 362 LYS A N 1
ATOM 2910 C CA . LYS A 1 362 ? 1.627 13.899 -34.731 1.00 76.12 362 LYS A CA 1
ATOM 2911 C C . LYS A 1 362 ? 3.100 13.479 -34.860 1.00 76.12 362 LYS A C 1
ATOM 2913 O O . LYS A 1 362 ? 3.458 12.755 -35.782 1.00 76.12 362 LYS A O 1
ATOM 2918 N N . ALA A 1 363 ? 3.962 13.926 -33.944 1.00 77.06 363 ALA A N 1
ATOM 2919 C CA . ALA A 1 363 ? 5.388 13.579 -33.951 1.00 77.06 363 ALA A CA 1
ATOM 2920 C C . ALA A 1 363 ? 5.693 12.202 -33.325 1.00 77.06 363 ALA A C 1
ATOM 2922 O O . ALA A 1 363 ? 6.784 11.663 -33.528 1.00 77.06 363 ALA A O 1
ATOM 2923 N N . ALA A 1 364 ? 4.773 11.660 -32.523 1.00 81.06 364 ALA A N 1
ATOM 2924 C CA . ALA A 1 364 ? 4.844 10.292 -32.018 1.00 81.06 364 ALA A CA 1
ATOM 2925 C C . ALA A 1 364 ? 4.348 9.308 -33.088 1.00 81.06 364 ALA A C 1
ATOM 2927 O O . ALA A 1 364 ? 5.046 8.343 -33.366 1.00 81.06 364 ALA A O 1
ATOM 2928 N N . GLN A 1 365 ? 3.246 9.620 -33.783 1.00 85.81 365 GLN A N 1
ATOM 2929 C CA . GLN A 1 365 ? 2.697 8.811 -34.887 1.00 85.81 365 GLN A CA 1
ATOM 2930 C C . GLN A 1 365 ? 3.715 8.542 -36.004 1.00 85.81 365 GLN A C 1
ATOM 2932 O O . GLN A 1 365 ? 3.838 7.425 -36.488 1.00 85.81 365 GLN A O 1
ATOM 2937 N N . GLN A 1 366 ? 4.537 9.533 -36.367 1.00 88.25 366 GLN A N 1
ATOM 2938 C CA . GLN A 1 366 ? 5.615 9.336 -37.352 1.00 88.25 366 GLN A CA 1
ATOM 2939 C C . GLN A 1 366 ? 6.686 8.319 -36.917 1.00 88.25 366 GLN A C 1
ATOM 2941 O O . GLN A 1 366 ? 7.435 7.826 -37.756 1.00 88.25 366 GLN A O 1
ATOM 2946 N N . ARG A 1 367 ? 6.790 8.034 -35.614 1.00 91.44 367 ARG A N 1
ATOM 2947 C CA . ARG A 1 367 ? 7.748 7.097 -35.009 1.00 91.44 367 ARG A CA 1
ATOM 2948 C C . ARG A 1 367 ? 7.050 5.912 -34.339 1.00 91.44 367 ARG A C 1
ATOM 2950 O O . ARG A 1 367 ? 7.693 5.208 -33.568 1.00 91.44 367 ARG A O 1
ATOM 2957 N N . GLU A 1 368 ? 5.766 5.695 -34.611 1.00 93.81 368 GLU A N 1
ATOM 2958 C CA . GLU A 1 368 ? 4.947 4.695 -33.923 1.00 93.81 368 GLU A CA 1
ATOM 2959 C C . GLU A 1 368 ? 5.587 3.305 -33.949 1.00 93.81 368 GLU A C 1
ATOM 2961 O O . GLU A 1 368 ? 5.744 2.691 -32.896 1.00 93.81 368 GLU A O 1
ATOM 2966 N N . SER A 1 369 ? 6.043 2.850 -35.120 1.00 95.00 369 SER A N 1
ATOM 2967 C CA . SER A 1 369 ? 6.725 1.558 -35.255 1.00 95.00 369 SER A CA 1
ATOM 2968 C C . SER A 1 369 ? 7.930 1.451 -34.319 1.00 95.00 369 SER A C 1
ATOM 2970 O O . SER A 1 369 ? 8.018 0.514 -33.535 1.00 95.00 369 SER A O 1
ATOM 2972 N N . MET A 1 370 ? 8.801 2.465 -34.306 1.00 96.19 370 MET A N 1
ATOM 2973 C CA . MET A 1 370 ? 9.979 2.502 -33.434 1.00 96.19 370 MET A CA 1
ATOM 2974 C C . MET A 1 370 ? 9.612 2.501 -31.943 1.00 96.19 370 MET A C 1
ATOM 2976 O O . MET A 1 370 ? 10.318 1.898 -31.137 1.00 96.19 370 MET A O 1
ATOM 2980 N N . ILE A 1 371 ? 8.538 3.201 -31.563 1.00 95.75 371 ILE A N 1
ATOM 2981 C CA . ILE A 1 371 ? 8.062 3.277 -30.174 1.00 95.75 371 ILE A CA 1
ATOM 2982 C C . ILE A 1 371 ? 7.519 1.916 -29.732 1.00 95.75 371 ILE A C 1
ATOM 2984 O O . ILE A 1 371 ? 7.909 1.413 -28.679 1.00 95.75 371 ILE A O 1
ATOM 2988 N N . ARG A 1 372 ? 6.660 1.299 -30.550 1.00 97.25 372 ARG A N 1
ATOM 2989 C CA . ARG A 1 372 ? 6.079 -0.022 -30.283 1.00 97.25 372 ARG A CA 1
ATOM 2990 C C . ARG A 1 372 ? 7.150 -1.109 -30.231 1.00 97.25 372 ARG A C 1
ATOM 2992 O O . ARG A 1 372 ? 7.134 -1.930 -29.319 1.00 97.25 372 ARG A O 1
ATOM 2999 N N . ASP A 1 373 ? 8.119 -1.083 -31.143 1.00 97.44 373 ASP A N 1
ATOM 3000 C CA . ASP A 1 373 ? 9.241 -2.028 -31.145 1.00 97.44 373 ASP A CA 1
ATOM 3001 C C . ASP A 1 373 ? 10.089 -1.891 -29.877 1.00 97.44 373 ASP A C 1
ATOM 3003 O O . ASP A 1 373 ? 10.418 -2.892 -29.235 1.00 97.44 373 ASP A O 1
ATOM 3007 N N . LYS A 1 374 ? 10.367 -0.654 -29.440 1.00 97.56 374 LYS A N 1
ATOM 3008 C CA . LYS A 1 374 ? 11.070 -0.415 -28.174 1.00 97.56 374 LYS A CA 1
ATOM 3009 C C . LYS A 1 374 ? 10.256 -0.883 -26.963 1.00 97.56 374 LYS A C 1
ATOM 3011 O O . LYS A 1 374 ? 10.819 -1.460 -26.036 1.00 97.56 374 LYS A O 1
ATOM 3016 N N . ALA A 1 375 ? 8.939 -0.690 -26.967 1.00 97.00 375 ALA A N 1
ATOM 3017 C CA . ALA A 1 375 ? 8.073 -1.199 -25.908 1.00 97.00 375 ALA A CA 1
ATOM 3018 C C . ALA A 1 375 ? 8.078 -2.739 -25.847 1.00 97.00 375 ALA A C 1
ATOM 3020 O O . ALA A 1 375 ? 8.168 -3.298 -24.755 1.00 97.00 375 ALA A O 1
ATOM 3021 N N . ARG A 1 376 ? 8.083 -3.435 -26.994 1.00 97.44 376 ARG A N 1
ATOM 3022 C CA . ARG A 1 376 ? 8.242 -4.903 -27.056 1.00 97.44 376 ARG A CA 1
ATOM 3023 C C . ARG A 1 376 ? 9.600 -5.372 -26.521 1.00 97.44 376 ARG A C 1
ATOM 3025 O O . ARG A 1 376 ? 9.674 -6.400 -25.842 1.00 97.44 376 ARG A O 1
ATOM 3032 N N . GLU A 1 377 ? 10.670 -4.612 -26.758 1.00 97.25 377 GLU A N 1
ATOM 3033 C CA . GLU A 1 377 ? 11.986 -4.865 -26.150 1.00 97.25 377 GLU A CA 1
ATOM 3034 C C . GLU A 1 377 ? 11.922 -4.755 -24.615 1.00 97.25 377 GLU A C 1
ATOM 3036 O O . GLU A 1 377 ? 12.442 -5.619 -23.898 1.00 97.25 377 GLU A O 1
ATOM 3041 N N . TYR A 1 378 ? 11.228 -3.741 -24.086 1.00 97.12 378 TYR A N 1
ATOM 3042 C CA . TYR A 1 378 ? 11.015 -3.624 -22.643 1.00 97.12 378 TYR A CA 1
ATOM 3043 C C . TYR A 1 378 ? 10.148 -4.756 -22.084 1.00 97.12 378 TYR A C 1
ATOM 3045 O O . TYR A 1 378 ? 10.504 -5.309 -21.047 1.00 97.12 378 TYR A O 1
ATOM 3053 N N . VAL A 1 379 ? 9.079 -5.177 -22.770 1.00 97.25 379 VAL A N 1
ATOM 3054 C CA . VAL A 1 379 ? 8.291 -6.364 -22.378 1.00 97.25 379 VAL A CA 1
ATOM 3055 C C . VAL A 1 379 ? 9.189 -7.600 -22.296 1.00 97.25 379 VAL A C 1
ATOM 3057 O O . VAL A 1 379 ? 9.183 -8.301 -21.286 1.00 97.25 379 VAL A O 1
ATOM 3060 N N . SER A 1 380 ? 10.035 -7.824 -23.303 1.00 96.94 380 SER A N 1
ATOM 3061 C CA . SER A 1 380 ? 10.996 -8.937 -23.312 1.00 96.94 380 SER A CA 1
ATOM 3062 C C . SER A 1 380 ? 11.965 -8.860 -22.126 1.00 96.94 380 SER A C 1
ATOM 3064 O O . SER A 1 380 ? 12.240 -9.864 -21.464 1.00 96.94 380 SER A O 1
ATOM 3066 N N . THR A 1 381 ? 12.426 -7.650 -21.794 1.00 95.94 381 THR A N 1
ATOM 3067 C CA . THR A 1 381 ? 13.254 -7.391 -20.608 1.00 95.94 381 THR A CA 1
ATOM 3068 C C . THR A 1 381 ? 12.507 -7.771 -19.327 1.00 95.94 381 THR A C 1
ATOM 3070 O O . THR A 1 381 ? 13.027 -8.544 -18.523 1.00 95.94 381 THR A O 1
ATOM 3073 N N . LEU A 1 382 ? 11.259 -7.328 -19.160 1.00 96.19 382 LEU A N 1
ATOM 3074 C CA . LEU A 1 382 ? 10.425 -7.646 -17.997 1.00 96.19 382 LEU A CA 1
ATOM 3075 C C . LEU A 1 382 ? 10.140 -9.144 -17.852 1.00 96.19 382 LEU A C 1
ATOM 3077 O O . LEU A 1 382 ? 10.125 -9.657 -16.730 1.00 96.19 382 LEU A O 1
ATOM 3081 N N . VAL A 1 383 ? 9.931 -9.856 -18.960 1.00 96.81 383 VAL A N 1
ATOM 3082 C CA . VAL A 1 383 ? 9.760 -11.315 -18.966 1.00 96.81 383 VAL A CA 1
ATOM 3083 C C . VAL A 1 383 ? 11.053 -12.004 -18.530 1.00 96.81 383 VAL A C 1
ATOM 3085 O O . VAL A 1 383 ? 11.027 -12.837 -17.623 1.00 96.81 383 VAL A O 1
ATOM 3088 N N . SER A 1 384 ? 12.201 -11.622 -19.102 1.00 96.31 384 SER A N 1
ATOM 3089 C CA . SER A 1 384 ? 13.501 -12.207 -18.733 1.00 96.31 384 SER A CA 1
ATOM 3090 C C . SER A 1 384 ? 13.864 -11.977 -17.260 1.00 96.31 384 SER A C 1
ATOM 3092 O O . SER A 1 384 ? 14.400 -12.872 -16.605 1.00 96.31 384 SER A O 1
ATOM 3094 N N . GLN A 1 385 ? 13.482 -10.820 -16.714 1.00 95.62 385 GLN A N 1
ATOM 3095 C CA . GLN A 1 385 ? 13.661 -10.442 -15.310 1.00 95.62 385 GLN A CA 1
ATOM 3096 C C . GLN A 1 385 ? 12.629 -11.081 -14.365 1.00 95.62 385 GLN A C 1
ATOM 3098 O O . GLN A 1 385 ? 12.693 -10.873 -13.152 1.00 95.62 385 GLN A O 1
ATOM 3103 N N . ASN A 1 386 ? 11.688 -11.871 -14.895 1.00 95.12 386 ASN A N 1
ATOM 3104 C CA . ASN A 1 386 ? 10.576 -12.482 -14.162 1.00 95.12 386 ASN A CA 1
ATOM 3105 C C . ASN A 1 386 ? 9.655 -11.453 -13.472 1.00 95.12 386 ASN A C 1
ATOM 3107 O O . ASN A 1 386 ? 9.012 -11.743 -12.462 1.00 95.12 386 ASN A O 1
ATOM 3111 N N . VAL A 1 387 ? 9.562 -10.237 -14.012 1.00 94.56 387 VAL A N 1
ATOM 3112 C CA . VAL A 1 387 ? 8.560 -9.231 -13.614 1.00 94.56 387 VAL A CA 1
ATOM 3113 C C . VAL A 1 387 ? 7.215 -9.553 -14.278 1.00 94.56 387 VAL A C 1
ATOM 3115 O O . VAL A 1 387 ? 6.156 -9.496 -13.644 1.00 94.56 387 VAL A O 1
ATOM 3118 N N . MET A 1 388 ? 7.266 -9.990 -15.536 1.00 95.69 388 MET A N 1
ATOM 3119 C CA . MET A 1 388 ? 6.151 -10.574 -16.280 1.00 95.69 388 MET A CA 1
ATOM 3120 C C . MET A 1 388 ? 6.376 -12.072 -16.491 1.00 95.69 388 MET A C 1
ATOM 3122 O O . MET A 1 388 ? 7.502 -12.563 -16.434 1.00 95.69 388 MET A O 1
ATOM 3126 N N . ARG A 1 389 ? 5.296 -12.808 -16.750 1.00 94.88 389 ARG A N 1
ATOM 3127 C CA . ARG A 1 389 ? 5.358 -14.178 -17.275 1.00 94.88 389 ARG A CA 1
ATOM 3128 C C . ARG A 1 389 ? 4.791 -14.200 -18.679 1.00 94.88 389 ARG A C 1
ATOM 3130 O O . ARG A 1 389 ? 3.840 -13.479 -18.942 1.00 94.88 389 ARG A O 1
ATOM 3137 N N . GLN A 1 390 ? 5.323 -15.068 -19.526 1.00 95.50 390 GLN A N 1
ATOM 3138 C CA . GLN A 1 390 ? 4.834 -15.271 -20.883 1.00 95.50 390 GLN A CA 1
ATOM 3139 C C . GLN A 1 390 ? 4.493 -16.747 -21.103 1.00 95.50 390 GLN A C 1
ATOM 3141 O O . GLN A 1 390 ? 5.228 -17.633 -20.657 1.00 95.50 390 GLN A O 1
ATOM 3146 N N . ARG A 1 391 ? 3.375 -17.013 -21.782 1.00 94.44 391 ARG A N 1
ATOM 3147 C CA . ARG A 1 391 ? 2.971 -18.342 -22.248 1.00 94.44 391 ARG A CA 1
ATOM 3148 C C . ARG A 1 391 ? 2.431 -18.217 -23.671 1.00 94.44 391 ARG A C 1
ATOM 3150 O O . ARG A 1 391 ? 1.304 -17.777 -23.858 1.00 94.44 391 ARG A O 1
ATOM 3157 N N . GLY A 1 392 ? 3.226 -18.638 -24.654 1.00 92.62 392 GLY A N 1
ATOM 3158 C CA . GLY A 1 392 ? 2.934 -18.320 -26.055 1.00 92.62 392 GLY A CA 1
ATOM 3159 C C . GLY A 1 392 ? 2.987 -16.806 -26.258 1.00 92.62 392 GLY A C 1
ATOM 3160 O O . GLY A 1 392 ? 3.917 -16.166 -25.766 1.00 92.62 392 GLY A O 1
ATOM 3161 N N . ASP A 1 393 ? 1.963 -16.249 -26.892 1.00 93.44 393 ASP A N 1
ATOM 3162 C CA . ASP A 1 393 ? 1.857 -14.808 -27.152 1.00 93.44 393 ASP A CA 1
ATOM 3163 C C . ASP A 1 393 ? 1.143 -14.047 -26.023 1.00 93.44 393 ASP A C 1
ATOM 3165 O O . ASP A 1 393 ? 1.076 -12.824 -26.032 1.00 93.44 393 ASP A O 1
ATOM 3169 N N . THR A 1 394 ? 0.675 -14.747 -24.983 1.00 96.62 394 THR A N 1
ATOM 3170 C CA . THR A 1 394 ? 0.027 -14.125 -23.823 1.00 96.62 394 THR A CA 1
ATOM 3171 C C . THR A 1 394 ? 1.031 -13.819 -22.714 1.00 96.62 394 THR A C 1
ATOM 3173 O O . THR A 1 394 ? 1.767 -14.702 -22.251 1.00 96.62 394 THR A O 1
ATOM 3176 N N . ILE A 1 395 ? 1.017 -12.581 -22.227 1.00 96.88 395 ILE A N 1
ATOM 3177 C CA . ILE A 1 395 ? 1.762 -12.122 -21.054 1.00 96.88 395 ILE A CA 1
ATOM 3178 C C . ILE A 1 395 ? 0.855 -11.943 -19.839 1.00 96.88 395 ILE A C 1
ATOM 3180 O O . ILE A 1 395 ? -0.336 -11.678 -19.947 1.00 96.88 395 ILE A O 1
ATOM 3184 N N . TYR A 1 396 ? 1.441 -12.079 -18.652 1.00 96.31 396 TYR A N 1
ATOM 3185 C CA . TYR A 1 396 ? 0.760 -11.989 -17.364 1.00 96.31 396 TYR A CA 1
ATOM 3186 C C . TYR A 1 396 ? 1.594 -11.161 -16.389 1.00 96.31 396 TYR A C 1
ATOM 3188 O O . TYR A 1 396 ? 2.807 -11.372 -16.257 1.00 96.31 396 TYR A O 1
ATOM 3196 N N . ALA A 1 397 ? 0.950 -10.296 -15.606 1.00 91.25 397 ALA A N 1
ATOM 3197 C CA . ALA A 1 397 ? 1.590 -9.706 -14.437 1.00 91.25 397 ALA A CA 1
ATOM 3198 C C . ALA A 1 397 ? 1.749 -10.803 -13.369 1.00 91.25 397 ALA A C 1
ATOM 3200 O O . ALA A 1 397 ? 0.752 -11.248 -12.808 1.00 91.25 397 ALA A O 1
ATOM 3201 N N . ARG A 1 398 ? 2.982 -11.277 -13.113 1.00 91.12 398 ARG A N 1
ATOM 3202 C CA . ARG A 1 398 ? 3.334 -12.480 -12.312 1.00 91.12 398 ARG A CA 1
ATOM 3203 C C . ARG A 1 398 ? 2.555 -12.608 -10.991 1.00 91.12 398 ARG A C 1
ATOM 3205 O O . ARG A 1 398 ? 3.052 -12.282 -9.917 1.00 91.12 398 ARG A O 1
ATOM 3212 N N . ASN A 1 399 ? 1.337 -13.141 -11.044 1.00 89.81 399 ASN A N 1
ATOM 3213 C CA . ASN A 1 399 ? 0.405 -13.164 -9.917 1.00 89.81 399 ASN A CA 1
ATOM 3214 C C . ASN A 1 399 ? 0.322 -11.815 -9.171 1.00 89.81 399 ASN A C 1
ATOM 3216 O O . ASN A 1 399 ? 0.171 -11.805 -7.953 1.00 89.81 399 ASN A O 1
ATOM 3220 N N . SER A 1 400 ? 0.489 -10.679 -9.841 1.00 93.38 400 SER A N 1
ATOM 3221 C CA . SER A 1 400 ? 0.444 -9.369 -9.183 1.00 93.38 400 SER A CA 1
ATOM 3222 C C . SER A 1 400 ? -1.005 -8.899 -9.018 1.00 93.38 400 SER A C 1
ATOM 3224 O O . SER A 1 400 ? -1.933 -9.484 -9.580 1.00 93.38 400 SER A O 1
ATOM 3226 N N . ALA A 1 401 ? -1.220 -7.893 -8.178 1.00 91.56 401 ALA A N 1
ATOM 3227 C CA . ALA A 1 401 ? -2.486 -7.177 -8.074 1.00 91.56 401 ALA A CA 1
ATOM 3228 C C . ALA A 1 401 ? -2.204 -5.677 -8.090 1.00 91.56 401 ALA A C 1
ATOM 3230 O O . ALA A 1 401 ? -1.194 -5.239 -7.541 1.00 91.56 401 ALA A O 1
ATOM 3231 N N . HIS A 1 402 ? -3.090 -4.896 -8.702 1.00 90.88 402 HIS A N 1
ATOM 3232 C CA . HIS A 1 402 ? -2.919 -3.449 -8.770 1.00 90.88 402 HIS A CA 1
ATOM 3233 C C . HIS A 1 402 ? -2.813 -2.823 -7.356 1.00 90.88 402 HIS A C 1
ATOM 3235 O O . HIS A 1 402 ? -3.678 -3.097 -6.517 1.00 90.88 402 HIS A O 1
ATOM 3241 N N . PRO A 1 403 ? -1.789 -1.987 -7.077 1.00 84.44 403 PRO A N 1
ATOM 3242 C CA . PRO A 1 403 ? -1.493 -1.492 -5.726 1.00 84.44 403 PRO A CA 1
ATOM 3243 C C . PRO A 1 403 ? -2.500 -0.461 -5.205 1.00 84.44 403 PRO A C 1
ATOM 3245 O O . PRO A 1 403 ? -2.607 -0.262 -4.000 1.00 84.44 403 PRO A O 1
ATOM 3248 N N . HIS A 1 404 ? -3.261 0.171 -6.100 1.00 79.62 404 HIS A N 1
ATOM 3249 C CA . HIS A 1 404 ? -4.360 1.066 -5.738 1.00 79.62 404 HIS A CA 1
ATOM 3250 C C . HIS A 1 404 ? -5.697 0.343 -5.885 1.00 79.62 404 HIS A C 1
ATOM 3252 O O . HIS A 1 404 ? -5.949 -0.304 -6.909 1.00 79.62 404 HIS A O 1
ATOM 3258 N N . THR A 1 405 ? -6.590 0.524 -4.919 1.00 62.84 405 THR A N 1
ATOM 3259 C CA . THR A 1 405 ? -8.031 0.468 -5.180 1.00 62.84 405 THR A CA 1
ATOM 3260 C C . THR A 1 405 ? -8.381 1.729 -5.959 1.00 62.84 405 THR A C 1
ATOM 3262 O O . THR A 1 405 ? -8.310 2.820 -5.400 1.00 62.84 405 THR A O 1
ATOM 3265 N N . SER A 1 406 ? -8.687 1.626 -7.255 1.00 52.94 406 SER A N 1
ATOM 3266 C CA . SER A 1 406 ? -9.315 2.757 -7.944 1.00 52.94 406 SER A CA 1
ATOM 3267 C C . SER A 1 406 ? -10.572 3.135 -7.160 1.00 52.94 406 SER A C 1
ATOM 3269 O O . SER A 1 406 ? -11.336 2.253 -6.782 1.00 52.94 406 SER A O 1
ATOM 3271 N N . LEU A 1 407 ? -10.758 4.426 -6.881 1.00 40.22 407 LEU A N 1
ATOM 3272 C CA . LEU A 1 407 ? -11.893 4.953 -6.111 1.00 40.22 407 LEU A CA 1
ATOM 3273 C C . LEU A 1 407 ? -13.231 4.861 -6.858 1.00 40.22 407 LEU A C 1
ATOM 3275 O O . LEU A 1 407 ? -14.252 5.343 -6.373 1.00 40.22 407 LEU A O 1
ATOM 3279 N N . SER A 1 408 ? -13.243 4.236 -8.032 1.00 32.12 408 SER A N 1
ATOM 3280 C CA . SER A 1 408 ? -14.462 3.802 -8.683 1.00 32.12 408 SER A CA 1
ATOM 3281 C C . SER A 1 408 ? -15.143 2.758 -7.801 1.00 32.12 408 SER A C 1
ATOM 3283 O O . SER A 1 408 ? -14.634 1.652 -7.610 1.00 32.12 408 SER A O 1
ATOM 3285 N N . PHE A 1 409 ? -16.304 3.138 -7.261 1.00 26.92 409 PHE A N 1
ATOM 3286 C CA . PHE A 1 409 ? -17.283 2.213 -6.699 1.00 26.92 409 PHE A CA 1
ATOM 3287 C C . PHE A 1 409 ? -17.374 0.959 -7.583 1.00 26.92 409 PHE A C 1
ATOM 3289 O O . PHE A 1 409 ? -17.324 1.088 -8.813 1.00 26.92 409 PHE A O 1
ATOM 3296 N N . PRO A 1 410 ? -17.562 -0.243 -7.010 1.00 27.23 410 PRO A N 1
ATOM 3297 C CA . PRO A 1 410 ? -18.140 -1.325 -7.784 1.00 27.23 410 PRO A CA 1
ATOM 3298 C C . PRO A 1 410 ? -19.438 -0.778 -8.380 1.00 27.23 410 PRO A C 1
ATOM 3300 O O . PRO A 1 410 ? -20.357 -0.411 -7.651 1.00 27.23 410 PRO A O 1
ATOM 3303 N N . SER A 1 411 ? -19.491 -0.655 -9.702 1.00 25.30 411 SER A N 1
ATOM 3304 C CA . SER A 1 411 ? -20.736 -0.437 -10.420 1.00 25.30 411 SER A CA 1
ATOM 3305 C C . SER A 1 411 ? -21.600 -1.676 -10.181 1.00 25.30 411 SER A C 1
ATOM 3307 O O . SER A 1 411 ? -21.443 -2.673 -10.887 1.00 25.30 411 SER A O 1
ATOM 3309 N N . GLY A 1 412 ? -22.412 -1.673 -9.124 1.00 28.20 412 GLY A N 1
ATOM 3310 C CA . GLY A 1 412 ? -23.193 -2.853 -8.754 1.00 28.20 412 GLY A CA 1
ATOM 3311 C C . GLY A 1 412 ? -23.685 -2.936 -7.312 1.00 28.20 412 GLY A C 1
ATOM 3312 O O . GLY A 1 412 ? -23.824 -4.054 -6.823 1.00 28.20 412 GLY A O 1
ATOM 3313 N N . PHE A 1 413 ? -23.956 -1.807 -6.655 1.00 27.94 413 PHE A N 1
ATOM 3314 C CA . PHE A 1 413 ? -24.890 -1.761 -5.529 1.00 27.94 413 PHE A CA 1
ATOM 3315 C C . PHE A 1 413 ? -26.043 -0.832 -5.880 1.00 27.94 413 PHE A C 1
ATOM 3317 O O . PHE A 1 413 ? -25.746 0.293 -6.351 1.00 27.94 413 PHE A O 1
#

Radius of gyration: 23.6 Å; chains: 1; bounding box: 76×42×70 Å

Foldseek 3Di:
DDPDDPDDPLVVLLCVLLVVLLVVQVVFQWAFLLLSQLLVVVVVRHSVRSVVSVVVCCVVQQWHWDADPNTIIIHGSVDDRDCPPNLRVVLVCQVVVQCPPQLLVLQQLLLLLLLLLLVVVVWPDDFKDKAAWDAPCVVLVNLGDIARIWMGGNNAIEGEQEDQDSHEQDCPDPPCSCVSLVVQVSSADPPPSGYQYEYEYCHYDPVSQCVSCPPRVHYYFNLVAHEHEPVVCPCNCVSCVVSSNNVRYDYFYFFAWQPPPDGDTSVNVVVCCPPPSVVDDSNGSNNSNVRPDLSNSQLSLQRVLLVNLQVQLVPDPDPLSNLLSQLLNQLSLVLLVDPWDFLVRSSVRSVVVSCVPDPDCPVVVVCVVVSSVSNVVVVVVCCNRVCWPDDPRIIHRNSHHHRDDDSDDPPPD

Sequence (413 aa):
MDSLNSQSATQQIEEFIEDTATNRVKAFPAWPTSIFQLELEGVGIYQNKSGSYLAKMIDRGDLAEEHVGGVPYIYDSSDDLNLDGTRVQRATETFYEYRNNPGQATLPEFTLYVALAKERTLLNGDFMDIYPKGNYTHILRGMPDEVDGLLKLNGEWFPLQVYSGIQLLTMESHNGKRGKIKQAEKVSNEKTPKSNPVIISHLTSENVRDHMRDPHDGTVLDTRKLIACEANHSQLESALKFLNIRDRVEFIPRLSTAYERLELDGNRFDELVDEVPTAITPEKIAPGATDLPNRYRRLVRGMLHLLHVNTFWRRADGRTEREASILLQEAFHHLLRSDGMDIDEYIDVGWEELESRLRTIKAAQQRESMIRDKAREYVSTLVSQNVMRQRGDTIYARNSAHPHTSLSFPSGF

Secondary structure (DSSP, 8-state):
--------HHHHHHHHHHHHHHHHHHHSS-EEHHHHHHHHHTTT--HHHHHHHHHHHHHHTSEEEEEETTEEEEEETTS----TT-HHHHHHHHHHHHHHSHHHHSHHHHHHHHHHHHHHTTSSSS-EEEE-SB--TTTTTT--S-BSEEEEETTEEEEEEEE--SSPB-SS-TTTHHHHHHHHHHH-B-SSSPB--EEEES-B-HHHHHHHHHHH--EEEE-SSEEEEGGG-TTHHHHHHHTT-GGGEEEE-PEE-SSTT-EE-HHHHHHHHHH-GGG--HHHHGGGGGSS-HHHHHHHHHHHHHHHHHHHHHH--SHHHHHHHHHHHHHHHHHTTSS-EEHHHHHHHHHHHHHHH-TTTHHHHTTHHHHHHHHHHHHHHHHHTTSEEEETTEEEETT---SS--S---S--